Protein AF-A0A0F9AI91-F1 (afdb_monomer)

Secondary structure (DSSP, 8-state):
---------------------PPPP------PPP-PPPPTT-PPPPTT--GGGG-SS-HHHHHH-HHHHHHHHHHHHHHH-SEEEEEETTS-EEEEEE-SHHHHHHHHHHHHTT--S-HHHHHHTS--HHHHIIIIIIIHHHHHHSS-EEEE-TTSSEEEEEEEEETTEEEEEEEEEESPPP--HHHHHHHHHHHT--HHHHHHHHHT-----HHHHHHHHHHHHHHHHHHHHHHHHHHHHHHHHHHHHHHHH-SS-EEEEETT-BEEEE-GGGHHHHHHHT--TTSBPPHHHHHHHHHHHHHTS-EEEEEEETTEEEEEEEEEEGGGTEEEEEEEE-HHHHHHHHHHHHHHHHHHHHHHHHHHHHHHHHHHHHHHHHHHHHHHTT-S-HHHHHHHHHHHHHHHHHHHHHHHHHHHHHHHT-PPPPP-

pLDDT: mean 84.3, std 19.2, range [27.62, 98.19]

Radius of gyration: 46.67 Å; Cα contacts (8 Å, |Δi|>4): 600; chains: 1; bounding box: 116×70×134 Å

Foldseek 3Di:
DDDDDDDDDDDDDDDDDDDDDDDDDDPDPDDDDPDDDDDPPDFDAQPLGWQLVVDDLCLLCVLQNLVNVVVLVCVLCVLAQAWKWWAFLVLGTSYTGGRAPLLNVLQNLQLVQQVDSDPVSSLPSPSRQSSCQRGVVAWNCQQVVVAWDWDQGLQGWIKIKHFQAAPRHGGIIMITTHDAGDPDQVSLVSSCVSSVHDSVSSNVRRVVDDHHDVVSVVVSSVSRVVSSDVSRHSSNVRVVVVVVVVVVCVQQPDLWWKWKAFLQQATQDIHPNCVLVCVVQVDDHRGGTDPVVNVVFNVQLVVQAKDWDWDDRDLWIKTKIWHDPNVVRMIMITIDTCNVVVVVVVVVVVLVVVLVVLVVLQVVLVVLLVVLVVQLVVLVVCLVVVVDDPVVVVVSVVSNVVSVVVNVVSVVSNVSSVVSVPDDDDDD

Mean predicted aligned error: 15.56 Å

Sequence (428 aa):
MAKQAPRQGRRGSPKTSAGSSRTAVDPRAGAETPARKPDPGESYRPPYGDLAELNTCRILLDSVGGEHLAEIADDYLGLLGTSCATYEKNGDYALGIFTSGWCRLLDAASRALCGTDDNAEALACGQWLCHESCWRDASK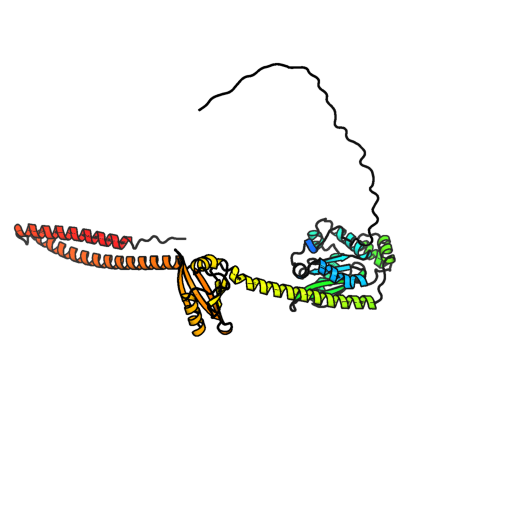ASIESGQPVDIECHGGIHLYAVPIRAGGEVVGSVNFGYGDPPTDPERLRQIAERYQLDVDDLRKQTEAYKTRPPVVIETAKRSLLTCAKLVGRTVEHRQAHEQVQSLAKFPSENPGPVLRIASDGALLHANPASEPLLAEWRCEIGQSVPQPWRDLVVEVLASGSPKQVEHELGDQVLALTIAPLAEAGYVNLYARDVTGQKQAEEQLRHSQKMEAVGLLAGGIAHYFRNRLMVVKWCADRLLEQSLVNDEGRAEVAQIVAATGRSAELTSQLLAFSRRDMLRPKVMD

Organism: NCBI:txid412755

Solvent-accessible surface area (backbone atoms only — not comparable to full-atom values): 23946 Å² total; per-residue (Å²): 131,89,87,82,88,91,90,92,80,88,87,91,84,87,88,88,86,88,82,92,78,79,89,81,84,81,96,74,93,81,77,84,78,78,82,77,78,81,62,103,75,70,76,70,73,57,98,87,58,68,63,48,80,72,39,80,78,46,60,57,38,80,40,61,32,52,66,53,54,49,56,62,42,43,78,34,40,77,76,58,51,32,35,39,42,30,29,33,70,89,65,36,35,45,40,78,48,56,67,24,66,53,58,46,53,51,38,56,37,14,51,57,63,37,78,54,92,50,65,71,59,28,67,70,63,74,43,22,45,51,55,43,34,55,40,63,66,24,22,47,47,3,44,75,70,64,39,75,29,78,46,73,35,79,75,55,26,34,36,46,12,36,40,18,40,33,92,83,44,70,52,15,17,41,33,36,46,44,81,59,58,65,83,49,75,64,64,36,43,56,39,16,64,75,45,75,49,59,49,67,59,52,48,56,33,46,73,69,52,75,80,72,59,68,70,55,52,56,47,32,55,53,46,50,66,45,43,29,50,50,55,11,48,42,34,38,53,42,55,54,51,50,52,53,53,53,66,67,38,54,52,59,71,36,86,40,27,34,35,29,34,35,69,91,18,32,24,76,42,68,20,72,54,26,52,70,60,31,64,73,62,72,46,56,79,73,35,62,52,52,67,74,58,32,56,49,49,46,53,26,43,73,65,67,42,69,47,77,48,78,47,76,60,84,94,41,35,32,42,34,40,40,37,44,43,60,97,77,46,29,33,41,37,42,36,40,84,40,41,71,57,54,52,50,52,50,53,50,55,52,49,53,52,50,50,54,50,24,53,52,40,33,53,52,24,53,53,50,42,57,52,37,52,53,54,32,52,55,36,52,50,39,60,75,70,59,75,50,55,82,70,52,48,55,54,40,50,49,50,39,54,48,37,50,54,52,44,50,56,33,48,51,44,39,52,52,27,57,51,75,75,62,66,82,76,84,78,134

InterPro domains:
  IPR003661 Signal transduction histidine kinase, dimerisation/phosphoacceptor domain [cd00082] (354-418)
  IPR018771 PocR domain [PF10114] (69-229)
  IPR036097 Signal transduction histidine kinase, dimerisation/phosphoacceptor domain superfamily [SSF47384] (348-420)

Structure (mmCIF, N/CA/C/O backbone):
data_AF-A0A0F9AI91-F1
#
_entry.id   AF-A0A0F9AI91-F1
#
loop_
_atom_site.group_PDB
_atom_site.id
_atom_site.type_symbol
_atom_site.label_atom_id
_atom_site.label_alt_id
_atom_site.label_comp_id
_atom_site.label_asym_id
_atom_site.label_entity_id
_atom_site.label_seq_id
_atom_site.pdbx_PDB_ins_code
_atom_site.Cartn_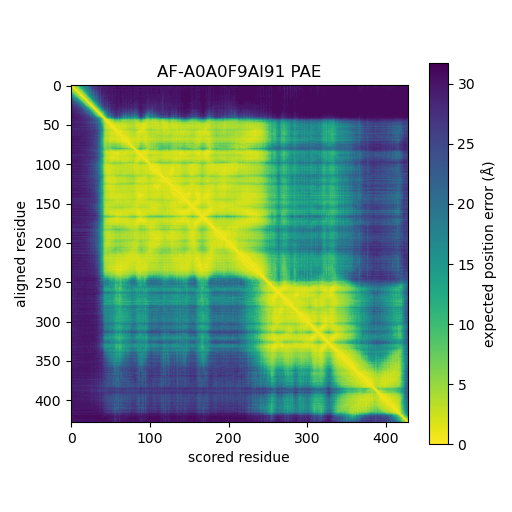x
_atom_site.Cartn_y
_atom_site.Cartn_z
_atom_site.occupancy
_atom_site.B_iso_or_equiv
_atom_site.auth_seq_id
_atom_site.auth_comp_id
_atom_site.auth_asym_id
_atom_site.auth_atom_id
_atom_site.pdbx_PDB_model_num
ATOM 1 N N . MET A 1 1 ? 39.587 -8.730 55.367 1.00 35.75 1 MET A N 1
ATOM 2 C CA . MET A 1 1 ? 41.037 -8.542 55.636 1.00 35.75 1 MET A CA 1
ATOM 3 C C . MET A 1 1 ? 41.788 -9.234 54.493 1.00 35.75 1 MET A C 1
ATOM 5 O O . MET A 1 1 ? 41.291 -10.255 54.050 1.00 35.75 1 MET A O 1
ATOM 9 N N . ALA A 1 2 ? 42.770 -8.636 53.797 1.00 32.81 2 ALA A N 1
ATOM 10 C CA . ALA A 1 2 ? 44.132 -8.280 54.256 1.00 32.81 2 ALA A CA 1
ATOM 11 C C . ALA A 1 2 ? 44.900 -9.532 54.756 1.00 32.81 2 ALA A C 1
ATOM 13 O O . ALA A 1 2 ? 44.317 -10.273 55.533 1.00 32.81 2 ALA A O 1
ATOM 14 N N . LYS A 1 3 ? 46.169 -9.838 54.421 1.00 32.91 3 LYS A N 1
ATOM 15 C CA . LYS A 1 3 ? 47.306 -9.125 53.763 1.00 32.91 3 LYS A CA 1
ATOM 16 C C . LYS A 1 3 ? 48.404 -10.195 53.418 1.00 32.91 3 LYS A C 1
ATOM 18 O O . LYS A 1 3 ? 48.314 -11.273 53.987 1.00 32.91 3 LYS A O 1
ATOM 23 N N . GLN A 1 4 ? 49.469 -10.051 52.602 1.00 33.12 4 GLN A N 1
ATOM 24 C CA . GLN A 1 4 ? 50.030 -9.007 51.708 1.00 33.12 4 GLN A CA 1
ATOM 25 C C . GLN A 1 4 ? 51.160 -9.617 50.806 1.00 33.12 4 GLN A C 1
ATOM 27 O O . GLN A 1 4 ? 51.664 -10.688 51.124 1.00 33.12 4 GLN A O 1
ATOM 32 N N . ALA A 1 5 ? 51.637 -8.914 49.761 1.00 36.56 5 ALA A N 1
ATOM 33 C CA . ALA A 1 5 ? 52.975 -9.108 49.131 1.00 36.56 5 ALA A CA 1
ATOM 34 C C . ALA A 1 5 ? 54.075 -8.296 49.903 1.00 36.56 5 ALA A C 1
ATOM 36 O O . ALA A 1 5 ? 53.694 -7.684 50.913 1.00 36.56 5 ALA A O 1
ATOM 37 N N . PRO A 1 6 ? 55.379 -8.151 49.501 1.00 54.38 6 PRO A N 1
ATOM 38 C CA . PRO A 1 6 ? 56.137 -8.631 48.314 1.00 54.38 6 PRO A CA 1
ATOM 39 C C . PRO A 1 6 ? 57.628 -9.049 48.590 1.00 54.38 6 PRO A C 1
ATOM 41 O O . PRO A 1 6 ? 58.045 -9.093 49.745 1.00 54.38 6 PRO A O 1
ATOM 44 N N . ARG A 1 7 ? 58.453 -9.253 47.531 1.00 33.09 7 ARG A N 1
ATOM 45 C CA . ARG A 1 7 ? 59.899 -8.865 47.316 1.00 33.09 7 ARG A CA 1
ATOM 46 C C . ARG A 1 7 ? 60.508 -9.743 46.193 1.00 33.09 7 ARG A C 1
ATOM 48 O O . ARG A 1 7 ? 60.186 -10.918 46.153 1.00 33.09 7 ARG A O 1
ATOM 55 N N . GLN A 1 8 ? 61.263 -9.303 45.172 1.00 33.19 8 GLN A N 1
ATOM 56 C CA . GLN A 1 8 ? 62.325 -8.290 44.929 1.00 33.19 8 GLN A CA 1
ATOM 57 C C . GLN A 1 8 ? 63.782 -8.817 44.964 1.00 33.19 8 GLN A C 1
ATOM 59 O O . GLN A 1 8 ? 64.343 -9.051 46.030 1.00 33.19 8 GLN A O 1
ATOM 64 N N . GLY A 1 9 ? 64.424 -8.811 43.786 1.00 29.83 9 GLY A N 1
ATOM 65 C CA . GLY A 1 9 ? 65.877 -8.797 43.522 1.00 29.83 9 GLY A CA 1
ATOM 66 C C . GLY A 1 9 ? 66.080 -8.643 42.000 1.00 29.83 9 GLY A C 1
ATOM 67 O O . GLY A 1 9 ? 65.492 -9.410 41.254 1.00 29.83 9 GLY A O 1
ATOM 68 N N . ARG A 1 10 ? 66.622 -7.538 41.451 1.00 32.88 10 ARG A N 1
ATOM 69 C CA . ARG A 1 10 ? 68.045 -7.105 41.388 1.00 32.88 10 ARG A CA 1
ATOM 70 C C . ARG A 1 10 ? 68.938 -8.151 40.689 1.00 32.88 10 ARG A C 1
ATOM 72 O O . ARG A 1 10 ? 68.932 -9.292 41.114 1.00 32.88 10 ARG A O 1
ATOM 79 N N . ARG A 1 11 ? 69.763 -7.821 39.680 1.00 30.88 11 ARG A N 1
ATOM 80 C CA . ARG A 1 11 ? 70.274 -6.524 39.146 1.00 30.88 11 ARG A CA 1
ATOM 81 C C . ARG A 1 11 ? 70.769 -6.729 37.692 1.00 30.88 11 ARG A C 1
ATOM 83 O O . ARG A 1 11 ? 71.237 -7.822 37.403 1.00 30.88 11 ARG A O 1
ATOM 90 N N . GLY A 1 12 ? 70.812 -5.693 36.839 1.00 28.33 12 GLY A N 1
ATOM 91 C CA . GLY A 1 12 ? 71.601 -5.758 35.588 1.00 28.33 12 GLY A CA 1
ATOM 92 C C . GLY A 1 12 ? 71.267 -4.728 34.495 1.00 28.33 12 GLY A C 1
ATOM 93 O O . GLY A 1 12 ? 70.307 -4.896 33.753 1.00 28.33 12 GLY A O 1
ATOM 94 N N . SER A 1 13 ? 72.084 -3.680 34.361 1.00 28.55 13 SER A N 1
ATOM 95 C CA . SER A 1 13 ? 72.128 -2.728 33.226 1.00 28.55 13 SER A CA 1
ATOM 96 C C . SER A 1 13 ? 73.484 -1.989 33.271 1.00 28.55 13 SER A C 1
ATOM 98 O O . SER A 1 13 ? 74.114 -2.032 34.332 1.00 28.55 13 SER A O 1
ATOM 100 N N . PRO A 1 14 ? 73.925 -1.235 32.239 1.00 41.62 14 PRO A N 1
ATOM 101 C CA . PRO A 1 14 ? 73.442 -1.138 30.853 1.00 41.62 14 PRO A CA 1
ATOM 102 C C . PRO A 1 14 ? 74.575 -1.348 29.809 1.00 41.62 14 PRO A C 1
ATOM 104 O O . PRO A 1 14 ? 75.747 -1.446 30.171 1.00 41.62 14 PRO A O 1
ATOM 107 N N . LYS A 1 15 ? 74.259 -1.274 28.505 1.00 32.12 15 LYS A N 1
ATOM 108 C CA . LYS A 1 15 ? 75.135 -0.607 27.514 1.00 32.12 15 LYS A CA 1
ATOM 109 C C . LYS A 1 15 ? 74.386 -0.207 26.238 1.00 32.12 15 LYS A C 1
ATOM 111 O O . LYS A 1 15 ? 73.290 -0.687 25.975 1.00 32.12 15 LYS A O 1
ATOM 116 N N . THR A 1 16 ? 74.972 0.732 25.502 1.00 30.97 16 THR A N 1
ATOM 117 C CA . THR A 1 16 ? 74.349 1.522 24.430 1.00 30.97 16 THR A CA 1
ATOM 118 C C . THR A 1 16 ? 74.788 1.097 23.031 1.00 30.97 16 THR A C 1
ATOM 120 O O . THR A 1 16 ? 75.981 0.914 22.800 1.00 30.97 16 THR A O 1
ATOM 123 N N . SER A 1 17 ? 73.870 1.139 22.067 1.00 30.36 17 SER A N 1
ATOM 124 C CA . SER A 1 17 ? 74.171 1.606 20.705 1.00 30.36 17 SER A CA 1
ATOM 125 C C . SER A 1 17 ? 72.897 2.172 20.068 1.00 30.36 17 SER A C 1
ATOM 127 O O . SER A 1 17 ? 71.796 1.763 20.431 1.00 30.36 17 SER A O 1
ATOM 129 N N . ALA A 1 18 ? 73.045 3.144 19.169 1.00 31.27 18 ALA A N 1
ATOM 130 C CA . ALA A 1 18 ? 71.949 3.698 18.379 1.00 31.27 18 ALA A CA 1
ATOM 131 C C . ALA A 1 18 ? 72.150 3.304 16.911 1.00 31.27 18 ALA A C 1
ATOM 133 O O . ALA A 1 18 ? 73.276 3.338 16.417 1.00 31.27 18 ALA A O 1
ATOM 134 N N . GLY A 1 19 ? 71.068 2.949 16.220 1.00 29.28 19 GLY A N 1
ATOM 135 C CA . GLY A 1 19 ? 71.095 2.544 14.817 1.00 29.28 19 GLY A CA 1
ATOM 136 C C . GLY A 1 19 ? 69.847 3.035 14.101 1.00 29.28 19 GLY A C 1
ATOM 137 O O . GLY A 1 19 ? 68.797 2.411 14.195 1.00 29.28 19 GLY A O 1
ATOM 138 N N . SER A 1 20 ? 69.960 4.170 13.411 1.00 29.67 20 SER A N 1
ATOM 139 C CA . SER A 1 20 ? 68.906 4.663 12.523 1.00 29.67 20 SER A CA 1
ATOM 140 C C . SER A 1 20 ? 69.005 3.949 11.177 1.00 29.67 20 SER A C 1
ATOM 142 O O . SER A 1 20 ? 70.055 3.990 10.535 1.00 29.67 20 SER A O 1
ATOM 144 N N . SER A 1 21 ? 67.917 3.320 10.740 1.00 30.47 21 SER A N 1
ATOM 145 C CA . SER A 1 21 ? 67.763 2.770 9.393 1.00 30.47 21 SER A CA 1
ATOM 146 C C . SER A 1 21 ? 66.518 3.368 8.738 1.00 30.47 21 SER A C 1
ATOM 148 O O . SER A 1 21 ? 65.448 3.460 9.337 1.00 30.47 21 SER A O 1
ATOM 150 N N . ARG A 1 22 ? 66.684 3.845 7.502 1.00 31.33 22 ARG A N 1
ATOM 151 C CA . ARG A 1 22 ? 65.628 4.504 6.724 1.00 31.33 22 ARG A CA 1
ATOM 152 C C . ARG A 1 22 ? 64.722 3.458 6.080 1.00 31.33 22 ARG A C 1
ATOM 154 O O . ARG A 1 22 ? 65.217 2.454 5.574 1.00 31.33 22 ARG A O 1
ATOM 161 N N . THR A 1 23 ? 63.425 3.739 6.011 1.00 31.36 23 THR A N 1
ATOM 162 C CA . THR A 1 23 ? 62.522 3.060 5.078 1.00 31.36 23 THR A CA 1
ATOM 163 C C . THR A 1 23 ? 62.956 3.363 3.643 1.00 31.36 23 THR A C 1
ATOM 165 O O . THR A 1 23 ? 63.099 4.524 3.258 1.00 31.36 23 THR A O 1
ATOM 168 N N . ALA A 1 24 ? 63.200 2.317 2.855 1.00 31.44 24 ALA A N 1
ATOM 169 C CA . ALA A 1 24 ? 63.443 2.442 1.423 1.00 31.44 24 ALA A CA 1
ATOM 170 C C . ALA A 1 24 ? 62.104 2.420 0.672 1.00 31.44 24 ALA A C 1
ATOM 172 O O . ALA A 1 24 ? 61.227 1.620 0.994 1.00 31.44 24 ALA A O 1
ATOM 173 N N . VAL A 1 25 ? 61.961 3.289 -0.328 1.00 33.97 25 VAL A N 1
ATOM 174 C CA . VAL A 1 25 ? 60.856 3.249 -1.296 1.00 33.97 25 VAL A CA 1
ATOM 175 C C . VAL A 1 25 ? 61.315 2.400 -2.480 1.00 33.97 25 VAL A C 1
ATOM 177 O O . VAL A 1 25 ? 62.395 2.656 -3.008 1.00 33.97 25 VAL A O 1
ATOM 180 N N . ASP A 1 26 ? 60.522 1.405 -2.882 1.00 32.34 26 ASP A N 1
ATOM 181 C CA . ASP A 1 26 ? 60.821 0.530 -4.024 1.00 32.34 26 ASP A CA 1
ATOM 182 C C . ASP A 1 26 ? 60.249 1.122 -5.333 1.00 32.34 26 ASP A C 1
ATOM 184 O O . ASP A 1 26 ? 59.026 1.239 -5.469 1.00 32.34 26 ASP A O 1
ATOM 188 N N . PRO A 1 27 ? 61.086 1.545 -6.300 1.00 35.31 27 PRO A N 1
ATOM 189 C CA . PRO A 1 27 ? 60.640 2.265 -7.487 1.00 35.31 27 PRO A CA 1
ATOM 190 C C . PRO A 1 27 ? 60.363 1.313 -8.665 1.00 35.31 27 PRO A C 1
ATOM 192 O O . PRO A 1 27 ? 61.068 1.359 -9.677 1.00 35.31 27 PRO A O 1
ATOM 195 N N . ARG A 1 28 ? 59.350 0.436 -8.553 1.00 32.84 28 ARG A N 1
ATOM 196 C CA . ARG A 1 28 ? 59.008 -0.534 -9.623 1.00 32.84 28 ARG A CA 1
ATOM 197 C C . ARG A 1 28 ? 57.521 -0.880 -9.812 1.00 32.84 28 ARG A C 1
ATOM 199 O O . ARG A 1 28 ? 57.185 -1.970 -10.268 1.00 32.84 28 ARG A O 1
ATOM 206 N N . ALA A 1 29 ? 56.627 0.075 -9.561 1.00 34.94 29 ALA A N 1
ATOM 207 C CA . ALA A 1 29 ? 55.241 0.005 -10.037 1.00 34.94 29 ALA A CA 1
ATOM 208 C C . ALA A 1 29 ? 55.166 0.459 -11.511 1.00 34.94 29 ALA A C 1
ATOM 210 O O . ALA A 1 29 ? 55.143 1.654 -11.793 1.00 34.94 29 ALA A O 1
ATOM 211 N N . GLY A 1 30 ? 55.190 -0.491 -12.451 1.00 38.53 30 GLY A N 1
ATOM 212 C CA . GLY A 1 30 ? 55.251 -0.188 -13.887 1.00 38.53 30 GLY A CA 1
ATOM 213 C C . GLY A 1 30 ? 55.243 -1.434 -14.770 1.00 38.53 30 GLY A C 1
ATOM 214 O O . GLY A 1 30 ? 56.241 -1.742 -15.415 1.00 38.53 30 GLY A O 1
ATOM 215 N N . ALA A 1 31 ? 54.125 -2.160 -14.769 1.00 31.56 31 ALA A N 1
ATOM 216 C CA . ALA A 1 31 ? 53.856 -3.259 -15.691 1.00 31.56 31 ALA A CA 1
ATOM 217 C C . ALA A 1 31 ? 52.366 -3.235 -16.055 1.00 31.56 31 ALA A C 1
ATOM 219 O O . ALA A 1 31 ? 51.513 -3.378 -15.181 1.00 31.56 31 ALA A O 1
ATOM 220 N N . GLU A 1 32 ? 52.058 -3.014 -17.330 1.00 32.88 32 GLU A N 1
ATOM 221 C CA . GLU A 1 32 ? 50.682 -2.977 -17.827 1.00 32.88 32 GLU A CA 1
ATOM 222 C C . GLU A 1 32 ? 50.102 -4.396 -17.853 1.00 32.88 32 GLU A C 1
ATOM 224 O O . GLU A 1 32 ? 50.652 -5.297 -18.492 1.00 32.88 32 GLU A O 1
ATOM 229 N N . THR A 1 33 ? 48.978 -4.611 -17.167 1.00 30.48 33 THR A N 1
ATOM 230 C CA . THR A 1 33 ? 48.233 -5.869 -17.274 1.00 30.48 33 THR A CA 1
ATOM 231 C C . THR A 1 33 ? 47.666 -5.974 -18.694 1.00 30.48 33 THR A C 1
ATOM 233 O O . THR A 1 33 ? 46.920 -5.079 -19.098 1.00 30.48 33 THR A O 1
ATOM 236 N N . PRO A 1 34 ? 47.974 -7.027 -19.475 1.00 31.25 34 PRO A N 1
ATOM 237 C CA . PRO A 1 34 ? 47.503 -7.122 -20.852 1.00 31.25 34 PRO A CA 1
ATOM 238 C C . PRO A 1 34 ? 45.974 -7.200 -20.887 1.00 31.25 34 PRO A C 1
ATOM 240 O O . PRO A 1 34 ? 45.372 -8.015 -20.185 1.00 31.25 34 PRO A O 1
ATOM 243 N N . ALA A 1 35 ? 45.350 -6.359 -21.716 1.00 35.56 35 ALA A N 1
ATOM 244 C CA . ALA A 1 35 ? 43.899 -6.280 -21.828 1.00 35.56 35 ALA A CA 1
ATOM 245 C C . ALA A 1 35 ? 43.297 -7.650 -22.191 1.00 35.56 35 ALA A C 1
ATOM 247 O O . ALA A 1 35 ? 43.547 -8.199 -23.269 1.00 35.56 35 ALA A O 1
ATOM 248 N N . ARG A 1 36 ? 42.493 -8.208 -21.276 1.00 29.55 36 ARG A N 1
ATOM 249 C CA . ARG A 1 36 ? 41.738 -9.445 -21.503 1.00 29.55 36 ARG A CA 1
ATOM 250 C C . ARG A 1 36 ? 40.774 -9.211 -22.670 1.00 29.55 36 ARG A C 1
ATOM 252 O O . ARG A 1 36 ? 40.012 -8.249 -22.656 1.00 29.55 36 ARG A O 1
ATOM 259 N N . LYS A 1 37 ? 40.799 -10.091 -23.677 1.00 30.38 37 LYS A N 1
ATOM 260 C CA . LYS A 1 37 ? 39.775 -10.081 -24.734 1.00 30.38 37 LYS A CA 1
ATOM 261 C C . LYS A 1 37 ? 38.403 -10.347 -24.091 1.00 30.38 37 LYS A C 1
ATOM 263 O O . LYS A 1 37 ? 38.341 -11.264 -23.272 1.00 30.38 37 LYS A O 1
ATOM 268 N N . PRO A 1 38 ? 37.345 -9.596 -24.441 1.00 30.09 38 PRO A N 1
ATOM 269 C CA . PRO A 1 38 ? 36.021 -9.801 -23.862 1.00 30.09 38 PRO A CA 1
ATOM 270 C C . PRO A 1 38 ? 35.500 -11.204 -24.188 1.00 30.09 38 PRO A C 1
ATOM 272 O O . PRO A 1 38 ? 35.702 -11.703 -25.301 1.00 30.09 38 PRO A O 1
ATOM 275 N N . ASP A 1 39 ? 34.841 -11.831 -23.216 1.00 27.62 39 ASP A N 1
ATOM 276 C CA . ASP A 1 39 ? 34.206 -13.134 -23.409 1.00 27.62 39 ASP A CA 1
ATOM 277 C C . ASP A 1 39 ? 32.910 -12.984 -24.234 1.00 27.62 39 ASP A C 1
ATOM 279 O O . ASP A 1 39 ? 32.211 -11.979 -24.077 1.00 27.62 39 ASP A O 1
ATOM 283 N N . PRO A 1 40 ? 32.516 -13.961 -25.081 1.00 29.92 40 PRO A N 1
ATOM 284 C CA . PRO A 1 40 ? 31.356 -13.827 -25.979 1.00 29.92 40 PRO A CA 1
ATOM 285 C C . PRO A 1 40 ? 29.970 -13.724 -25.309 1.00 29.92 40 PRO A C 1
ATOM 287 O O . PRO A 1 40 ? 28.965 -13.795 -26.012 1.00 29.92 40 PRO A O 1
ATOM 290 N N . GLY A 1 41 ? 29.906 -13.603 -23.979 1.00 35.34 41 GLY A N 1
ATOM 291 C CA . GLY A 1 41 ? 28.676 -13.566 -23.182 1.00 35.34 41 GLY A CA 1
ATOM 292 C C . GLY A 1 41 ? 28.634 -12.487 -22.092 1.00 35.34 41 GLY A C 1
ATOM 293 O O . GLY A 1 41 ? 27.700 -12.490 -21.295 1.00 35.34 41 GLY A O 1
ATOM 294 N N . GLU A 1 42 ? 29.602 -11.564 -22.022 1.00 40.50 42 GLU A N 1
ATOM 295 C CA . GLU A 1 42 ? 29.483 -10.409 -21.117 1.00 40.50 42 GLU A CA 1
ATOM 296 C C . GLU A 1 42 ? 28.459 -9.405 -21.669 1.00 40.50 42 GLU A C 1
ATOM 298 O O . GLU A 1 42 ? 28.710 -8.693 -22.646 1.00 40.50 42 GLU A O 1
ATOM 303 N N . SER A 1 43 ? 27.286 -9.341 -21.028 1.00 61.66 43 SER A N 1
ATOM 304 C CA . SER A 1 43 ? 26.298 -8.294 -21.303 1.00 61.66 43 SER A CA 1
ATOM 305 C C . SER A 1 43 ? 26.897 -6.923 -20.985 1.00 61.66 43 SER A C 1
ATOM 307 O O . SER A 1 43 ? 27.462 -6.709 -19.910 1.00 61.66 43 SER A O 1
ATOM 309 N N . TYR A 1 44 ? 26.794 -5.995 -21.937 1.00 71.44 44 TYR A N 1
ATOM 310 C CA . TYR A 1 44 ? 27.367 -4.658 -21.813 1.00 71.44 44 TYR A CA 1
ATOM 311 C C . TYR A 1 44 ? 26.688 -3.888 -20.684 1.00 71.44 44 TYR A C 1
ATOM 313 O O . TYR A 1 44 ? 25.505 -3.557 -20.768 1.00 71.44 44 TYR A O 1
ATOM 321 N N . ARG A 1 45 ? 27.473 -3.561 -19.660 1.00 76.31 45 ARG A N 1
ATOM 322 C CA . ARG A 1 45 ? 27.101 -2.596 -18.630 1.00 76.31 45 ARG A CA 1
ATOM 323 C C . ARG A 1 45 ? 27.557 -1.206 -19.083 1.00 76.31 45 ARG A C 1
ATOM 325 O O . ARG A 1 45 ? 28.734 -1.067 -19.429 1.00 76.31 45 ARG A O 1
ATOM 332 N N . PRO A 1 46 ? 26.678 -0.191 -19.097 1.00 84.19 46 PRO A N 1
ATOM 333 C CA . PRO A 1 46 ? 27.099 1.180 -19.341 1.00 84.19 46 PRO A CA 1
ATOM 334 C C . PRO A 1 46 ? 28.120 1.648 -18.289 1.00 84.19 46 PRO A C 1
ATOM 336 O O . PRO A 1 46 ? 28.079 1.182 -17.147 1.00 84.19 46 PRO A O 1
ATOM 339 N N . PRO A 1 47 ? 29.027 2.585 -18.627 1.00 83.00 47 PRO A N 1
ATOM 340 C CA . PRO A 1 47 ? 30.079 3.036 -17.709 1.00 83.00 47 PRO A CA 1
ATOM 341 C C . PRO A 1 47 ? 29.532 3.762 -16.469 1.00 83.00 47 PRO A C 1
ATOM 343 O O . PRO A 1 47 ? 30.235 3.876 -15.471 1.00 83.00 47 PRO A O 1
ATOM 346 N N . TYR A 1 48 ? 28.283 4.226 -16.532 1.00 87.88 48 TYR A N 1
ATOM 347 C CA . TYR A 1 48 ? 27.568 4.924 -15.467 1.00 87.88 48 TYR A CA 1
ATOM 348 C C . TYR A 1 48 ? 26.726 4.002 -14.561 1.00 87.88 48 TYR A C 1
ATOM 350 O O . TYR A 1 48 ? 26.035 4.506 -13.681 1.00 87.88 48 TYR A O 1
ATOM 358 N N . GLY A 1 49 ? 26.764 2.676 -14.744 1.00 90.12 49 GLY A N 1
ATOM 359 C CA . GLY A 1 49 ? 25.989 1.725 -13.931 1.00 90.12 49 GLY A CA 1
ATOM 360 C C . GLY A 1 49 ? 24.546 1.517 -14.409 1.00 90.12 49 GLY A C 1
ATOM 361 O O . GLY A 1 49 ? 24.238 1.738 -15.580 1.00 90.12 49 GLY A O 1
ATOM 362 N N . ASP A 1 50 ? 23.676 1.043 -13.510 1.00 90.25 50 ASP A N 1
ATOM 363 C CA . ASP A 1 50 ? 22.254 0.804 -13.788 1.00 90.25 50 ASP A CA 1
ATOM 364 C C . ASP A 1 50 ? 21.388 1.962 -13.267 1.00 90.25 50 ASP A C 1
ATOM 366 O O . ASP A 1 50 ? 21.385 2.287 -12.081 1.00 90.25 50 ASP A O 1
ATOM 370 N N . LEU A 1 51 ? 20.622 2.584 -14.163 1.00 93.00 51 LEU A N 1
ATOM 371 C CA . LEU A 1 51 ? 19.730 3.697 -13.832 1.00 93.00 51 LEU A CA 1
ATOM 372 C C . LEU A 1 51 ? 18.467 3.241 -13.084 1.00 93.00 51 LEU A C 1
ATOM 374 O O . LEU A 1 51 ? 17.793 4.073 -12.478 1.00 93.00 51 LEU A O 1
ATOM 378 N N . ALA A 1 52 ? 18.160 1.938 -13.073 1.00 92.44 52 ALA A N 1
ATOM 379 C CA . ALA A 1 52 ? 17.077 1.378 -12.265 1.00 92.44 52 ALA A CA 1
ATOM 380 C C . ALA A 1 52 ? 17.339 1.474 -10.747 1.00 92.44 52 ALA A C 1
ATOM 382 O O . ALA A 1 52 ? 16.396 1.392 -9.957 1.00 92.44 52 ALA A O 1
ATOM 383 N N . GLU A 1 53 ? 18.587 1.716 -10.321 1.00 92.50 53 GLU A N 1
ATOM 384 C CA . GLU A 1 53 ? 18.930 2.013 -8.921 1.00 92.50 53 GLU A CA 1
ATOM 385 C C . GLU A 1 53 ? 18.358 3.363 -8.443 1.00 92.50 53 GLU A C 1
ATOM 387 O O . GLU A 1 53 ? 18.107 3.531 -7.250 1.00 92.50 53 GLU A O 1
ATOM 392 N N . LEU A 1 54 ? 18.087 4.303 -9.360 1.00 93.12 54 LEU A N 1
ATOM 393 C CA . LEU A 1 54 ? 17.479 5.609 -9.058 1.00 93.12 54 LEU A CA 1
ATOM 394 C C . LEU A 1 54 ? 15.940 5.593 -9.073 1.00 93.12 54 LEU A C 1
ATOM 396 O O . LEU A 1 54 ? 15.315 6.626 -8.843 1.00 93.12 54 LEU A O 1
ATOM 400 N N . ASN A 1 55 ? 15.314 4.453 -9.373 1.00 95.38 55 ASN A N 1
ATOM 401 C CA . ASN A 1 55 ? 13.872 4.373 -9.592 1.00 95.38 55 ASN A CA 1
ATOM 402 C C . ASN A 1 55 ? 13.077 4.553 -8.285 1.00 95.38 55 ASN A C 1
ATOM 404 O O . ASN A 1 55 ? 13.200 3.766 -7.345 1.00 95.38 55 ASN A O 1
ATOM 408 N N . THR A 1 56 ? 12.228 5.581 -8.260 1.00 95.25 56 THR A N 1
ATOM 409 C CA . THR A 1 56 ? 11.369 5.985 -7.138 1.00 95.25 56 THR A CA 1
ATOM 410 C C . THR A 1 56 ? 9.911 5.557 -7.306 1.00 95.25 56 THR A C 1
ATOM 412 O O . THR A 1 56 ? 9.222 5.350 -6.309 1.00 95.25 56 THR A O 1
ATOM 415 N N . CYS A 1 57 ? 9.425 5.409 -8.544 1.00 93.69 57 CYS A N 1
ATOM 416 C CA . CYS A 1 57 ? 8.034 5.043 -8.817 1.00 93.69 57 CYS A CA 1
ATOM 417 C C . CYS A 1 57 ? 7.751 3.549 -8.600 1.00 93.69 57 CYS A C 1
ATOM 419 O O . CYS A 1 57 ? 6.661 3.206 -8.144 1.00 93.69 57 CYS A O 1
ATOM 421 N N . ARG A 1 58 ? 8.723 2.682 -8.909 1.00 93.25 58 ARG A N 1
ATOM 422 C CA . ARG A 1 58 ? 8.793 1.235 -8.623 1.00 93.25 58 ARG A CA 1
ATOM 423 C C . ARG A 1 58 ? 7.657 0.335 -9.136 1.00 93.25 58 ARG A C 1
ATOM 425 O O . ARG A 1 58 ? 7.728 -0.873 -8.914 1.00 93.25 58 ARG A O 1
ATOM 432 N N . ILE A 1 59 ? 6.631 0.849 -9.821 1.00 94.50 59 ILE A N 1
ATOM 433 C CA . ILE A 1 59 ? 5.434 0.073 -10.201 1.00 94.50 59 ILE A CA 1
ATOM 434 C C . ILE A 1 59 ? 5.801 -1.134 -11.073 1.00 94.50 59 ILE A C 1
ATOM 436 O O . ILE A 1 59 ? 5.321 -2.240 -10.813 1.00 94.50 59 ILE A O 1
ATOM 440 N N . LEU A 1 60 ? 6.645 -0.947 -12.090 1.00 95.62 60 LEU A N 1
ATOM 441 C CA . LEU A 1 60 ? 7.110 -2.032 -12.954 1.00 95.62 60 LEU A CA 1
ATOM 442 C C . LEU A 1 60 ? 8.148 -2.906 -12.238 1.00 95.62 60 LEU A C 1
ATOM 444 O O . LEU A 1 60 ? 8.045 -4.135 -12.290 1.00 95.62 60 LEU A O 1
ATOM 448 N N . LEU A 1 61 ? 9.115 -2.295 -11.542 1.00 93.31 61 LEU A N 1
ATOM 449 C CA . LEU A 1 61 ? 10.190 -3.031 -10.864 1.00 93.31 61 LEU A CA 1
ATOM 450 C C . LEU A 1 61 ? 9.698 -3.954 -9.738 1.00 93.31 61 LEU A C 1
ATOM 452 O O . LEU A 1 61 ? 10.100 -5.114 -9.712 1.00 93.31 61 LEU A O 1
ATOM 456 N N . ASP A 1 62 ? 8.815 -3.503 -8.847 1.00 93.44 62 ASP A N 1
ATOM 457 C CA . ASP A 1 62 ? 8.345 -4.309 -7.703 1.00 93.44 62 ASP A CA 1
ATOM 458 C C . ASP A 1 62 ? 7.254 -5.327 -8.098 1.00 93.44 62 ASP A C 1
ATOM 460 O O . ASP A 1 62 ? 6.970 -6.288 -7.365 1.00 93.44 62 ASP A O 1
ATOM 464 N N . SER A 1 63 ? 6.653 -5.140 -9.281 1.00 94.00 63 SER A N 1
ATOM 465 C CA . SER A 1 63 ? 5.658 -6.059 -9.841 1.00 94.00 63 SER A CA 1
ATOM 466 C C . SER A 1 63 ? 6.243 -7.166 -10.710 1.00 94.00 63 SER A C 1
ATOM 468 O O . SER A 1 63 ? 5.689 -8.264 -10.724 1.00 94.00 63 SER A O 1
ATOM 470 N N . VAL A 1 64 ? 7.310 -6.878 -11.462 1.00 94.38 64 VAL A N 1
ATOM 471 C CA . VAL A 1 64 ? 7.860 -7.780 -12.492 1.00 94.38 64 VAL A CA 1
ATOM 472 C C . VAL A 1 64 ? 9.320 -8.154 -12.212 1.00 94.38 64 VAL A C 1
ATOM 474 O O . VAL A 1 64 ? 9.707 -9.302 -12.418 1.00 94.38 64 VAL A O 1
ATOM 477 N N . GLY A 1 65 ? 10.115 -7.227 -11.674 1.00 92.81 65 GLY A N 1
ATOM 478 C CA . GLY A 1 65 ? 11.550 -7.400 -11.445 1.00 92.81 65 GLY A CA 1
ATOM 479 C C . GLY A 1 65 ? 12.395 -7.118 -12.691 1.00 92.81 65 GLY A C 1
ATOM 480 O O . GLY A 1 65 ? 12.007 -7.442 -13.814 1.00 92.81 65 GLY A O 1
ATOM 481 N N . GLY A 1 66 ? 13.573 -6.518 -12.489 1.00 90.06 66 GLY A N 1
ATOM 482 C CA . GLY A 1 66 ? 14.479 -6.127 -13.577 1.00 90.06 66 GLY A CA 1
ATOM 483 C C . GLY A 1 66 ? 14.961 -7.302 -14.437 1.00 90.06 66 GLY A C 1
ATOM 484 O O . GLY A 1 66 ? 15.056 -7.163 -15.652 1.00 90.06 66 GLY A O 1
ATOM 485 N N . GLU A 1 67 ? 15.185 -8.475 -13.833 1.00 89.88 67 GLU A N 1
ATOM 486 C CA . GLU A 1 67 ? 15.601 -9.692 -14.549 1.00 89.88 67 GLU A CA 1
ATOM 487 C C . GLU A 1 67 ? 14.521 -10.160 -15.538 1.00 89.88 67 GLU A C 1
ATOM 489 O O . GLU A 1 67 ? 14.793 -10.249 -16.732 1.00 89.88 67 GLU A O 1
ATOM 494 N N . HIS A 1 68 ? 13.269 -10.337 -15.097 1.00 91.06 68 HIS A N 1
ATOM 495 C CA . HIS A 1 68 ? 12.170 -10.705 -16.001 1.00 91.06 68 HIS A CA 1
ATOM 496 C C . HIS A 1 68 ? 11.866 -9.613 -17.039 1.00 91.06 68 HIS A C 1
ATOM 498 O O . HIS A 1 68 ? 11.484 -9.930 -18.163 1.00 91.06 68 HIS A O 1
ATOM 504 N N . LEU A 1 69 ? 12.036 -8.324 -16.709 1.00 93.19 69 LEU A N 1
ATOM 505 C CA . LEU A 1 69 ? 11.931 -7.250 -17.706 1.00 93.19 69 LEU A CA 1
ATOM 506 C C . LEU A 1 69 ? 13.019 -7.375 -18.786 1.00 93.19 69 LEU A C 1
ATOM 508 O O . LEU A 1 69 ? 12.730 -7.115 -19.954 1.00 93.19 69 LEU A O 1
ATOM 512 N N . ALA A 1 70 ? 14.236 -7.795 -18.423 1.00 90.94 70 ALA A N 1
ATOM 513 C CA . ALA A 1 70 ? 15.321 -8.057 -19.366 1.00 90.94 70 ALA A CA 1
ATOM 514 C C . ALA A 1 70 ? 15.069 -9.314 -20.219 1.00 90.94 70 ALA A C 1
ATOM 516 O O . ALA A 1 70 ? 15.266 -9.261 -21.431 1.00 90.94 70 ALA A O 1
ATOM 517 N N . GLU A 1 71 ? 14.561 -10.403 -19.633 1.00 89.56 71 GLU A N 1
ATOM 518 C CA . GLU A 1 71 ? 14.137 -11.606 -20.373 1.00 89.56 71 GLU A CA 1
ATOM 519 C C . GLU A 1 71 ? 13.035 -11.277 -21.397 1.00 89.56 71 GLU A C 1
ATOM 521 O O . GLU A 1 71 ? 13.155 -11.602 -22.577 1.00 89.56 71 GLU A O 1
ATOM 526 N N . ILE A 1 72 ? 12.002 -10.537 -20.975 1.00 88.88 72 ILE A N 1
ATOM 527 C CA . ILE A 1 72 ? 10.905 -10.062 -21.837 1.00 88.88 72 ILE A CA 1
ATOM 528 C C . ILE A 1 72 ? 11.404 -9.099 -22.935 1.00 88.88 72 ILE A C 1
ATOM 530 O O . ILE A 1 72 ? 10.730 -8.930 -23.957 1.00 88.88 72 ILE A O 1
ATOM 534 N N . ALA A 1 73 ? 12.563 -8.459 -22.746 1.00 87.38 73 ALA A N 1
ATOM 535 C CA . ALA A 1 73 ? 13.205 -7.626 -23.758 1.00 87.38 73 ALA A CA 1
ATOM 536 C C . ALA A 1 73 ? 14.042 -8.432 -24.769 1.00 87.38 73 ALA A C 1
ATOM 538 O O . ALA A 1 73 ? 14.105 -8.046 -25.940 1.00 87.38 73 ALA A O 1
ATOM 539 N N . ASP A 1 74 ? 14.649 -9.553 -24.365 1.00 86.25 74 ASP A N 1
ATOM 540 C CA . ASP A 1 74 ? 15.483 -10.376 -25.252 1.00 86.25 74 ASP A CA 1
ATOM 541 C C . ASP A 1 74 ? 14.676 -10.997 -26.410 1.00 86.25 74 ASP A C 1
ATOM 543 O O . ASP A 1 74 ? 15.150 -11.023 -27.547 1.00 86.25 74 ASP A O 1
ATOM 547 N N . ASP A 1 75 ? 13.402 -11.335 -26.171 1.00 81.19 75 ASP A N 1
ATOM 548 C CA . ASP A 1 75 ? 12.428 -11.824 -27.169 1.00 81.19 75 ASP A CA 1
ATOM 549 C C . ASP A 1 75 ? 12.359 -10.980 -28.465 1.00 81.19 75 ASP A C 1
ATOM 551 O O . ASP A 1 75 ? 12.078 -11.503 -29.548 1.00 81.19 75 ASP A O 1
ATOM 555 N N . TYR A 1 76 ? 12.604 -9.664 -28.383 1.00 81.69 76 TYR A N 1
ATOM 556 C CA . TYR A 1 76 ? 12.680 -8.772 -29.551 1.00 81.69 76 TYR A CA 1
ATOM 557 C C . TYR A 1 76 ? 14.059 -8.133 -29.759 1.00 81.69 76 TYR A C 1
ATOM 559 O O . TYR A 1 76 ? 14.402 -7.807 -30.901 1.00 81.69 76 TYR A O 1
ATOM 567 N N . LEU A 1 77 ? 14.896 -8.004 -28.724 1.00 83.62 77 LEU A N 1
ATOM 568 C CA . LEU A 1 77 ? 16.290 -7.586 -28.897 1.00 83.62 77 LEU A CA 1
ATOM 569 C C . LEU A 1 77 ? 17.116 -8.632 -29.652 1.00 83.62 77 LEU A C 1
ATOM 571 O O . LEU A 1 77 ? 17.934 -8.236 -30.477 1.00 83.62 77 LEU A O 1
ATOM 575 N N . GLY A 1 78 ? 16.863 -9.932 -29.491 1.00 79.94 78 GLY A N 1
ATOM 576 C CA . GLY A 1 78 ? 17.504 -10.986 -30.285 1.00 79.94 78 GLY A CA 1
ATOM 577 C C . GLY A 1 78 ? 17.205 -10.890 -31.790 1.00 79.94 78 GLY A C 1
ATOM 578 O O . GLY A 1 78 ? 18.034 -11.269 -32.619 1.00 79.94 78 GLY A O 1
ATOM 579 N N . LEU A 1 79 ? 16.055 -10.311 -32.165 1.00 82.12 79 LEU A N 1
ATOM 580 C CA . LEU A 1 79 ? 15.675 -10.054 -33.562 1.00 82.12 79 LEU A CA 1
ATOM 581 C C . LEU A 1 79 ? 16.358 -8.805 -34.144 1.00 82.12 79 LEU A C 1
ATOM 583 O O . LEU A 1 79 ? 16.681 -8.765 -35.335 1.00 82.12 79 LEU A O 1
ATOM 587 N N . LEU A 1 80 ? 16.554 -7.769 -33.322 1.00 83.44 80 LEU A N 1
ATOM 588 C CA . LEU A 1 80 ? 17.015 -6.452 -33.768 1.00 83.44 80 LEU A CA 1
ATOM 589 C C . LEU A 1 80 ? 18.507 -6.205 -33.510 1.00 83.44 80 LEU A C 1
ATOM 591 O O . LEU A 1 80 ? 19.197 -5.671 -34.377 1.00 83.44 80 LEU A O 1
ATOM 595 N N . GLY A 1 81 ? 19.051 -6.614 -32.368 1.00 79.69 81 GLY A N 1
ATOM 596 C CA . GLY A 1 81 ? 20.426 -6.327 -31.954 1.00 79.69 81 GLY A CA 1
ATOM 597 C C . GLY A 1 81 ? 20.700 -4.827 -31.805 1.00 79.69 81 GLY A C 1
ATOM 598 O O . GLY A 1 81 ? 21.740 -4.352 -32.258 1.00 79.69 81 GLY A O 1
ATOM 599 N N . THR A 1 82 ? 19.745 -4.085 -31.232 1.00 80.69 82 THR A N 1
ATOM 600 C CA . THR A 1 82 ? 19.745 -2.617 -31.122 1.00 80.69 82 THR A CA 1
ATOM 601 C C . THR A 1 82 ? 19.846 -2.136 -29.668 1.00 80.69 82 THR A C 1
ATOM 603 O O . THR A 1 82 ? 20.896 -2.303 -29.041 1.00 80.69 82 THR A O 1
ATOM 606 N N . SER A 1 83 ? 18.800 -1.527 -29.117 1.00 87.69 83 SER A N 1
ATOM 607 C CA . SER A 1 83 ? 18.708 -1.039 -27.738 1.00 87.69 83 SER A CA 1
ATOM 608 C C . SER A 1 83 ? 17.249 -1.003 -27.295 1.00 87.69 83 SER A C 1
ATOM 610 O O . SER A 1 83 ? 16.368 -0.817 -28.133 1.00 87.69 83 SER A O 1
ATOM 612 N N . CYS A 1 84 ? 17.009 -1.156 -25.996 1.00 91.62 84 CYS A N 1
ATOM 613 C CA . CYS A 1 84 ? 15.697 -1.114 -25.357 1.00 91.62 84 CYS A CA 1
ATOM 614 C C . CYS A 1 84 ? 15.759 -0.236 -24.106 1.00 91.62 84 CYS A C 1
ATOM 616 O O . CYS A 1 84 ? 16.755 -0.278 -23.380 1.00 91.62 84 CYS A O 1
ATOM 618 N N . ALA A 1 85 ? 14.681 0.489 -23.814 1.00 93.94 85 ALA A N 1
ATOM 619 C CA . ALA A 1 85 ? 14.462 1.066 -22.493 1.00 93.94 85 ALA A CA 1
ATOM 620 C C . ALA A 1 85 ? 13.003 0.888 -22.052 1.00 93.94 85 ALA A C 1
ATOM 622 O O . ALA A 1 85 ? 12.073 1.054 -22.845 1.00 93.94 85 ALA A O 1
ATOM 623 N N . THR A 1 86 ? 12.821 0.572 -20.773 1.00 96.81 86 THR A N 1
ATOM 624 C CA . THR A 1 86 ? 11.520 0.515 -20.100 1.00 96.81 86 THR A CA 1
ATOM 625 C C . THR A 1 86 ? 11.485 1.612 -19.050 1.00 96.81 86 THR A C 1
ATOM 627 O O . THR A 1 86 ? 12.380 1.677 -18.208 1.00 96.81 86 THR A O 1
ATOM 630 N N . TYR A 1 87 ? 10.443 2.437 -19.078 1.00 97.81 87 TYR A N 1
ATOM 631 C CA . TYR A 1 87 ? 10.232 3.540 -18.147 1.00 97.81 87 TYR A CA 1
ATOM 632 C C . TYR A 1 87 ? 8.958 3.341 -17.332 1.00 97.81 87 TYR A C 1
ATOM 634 O O . TYR A 1 87 ? 7.922 2.939 -17.872 1.00 97.81 87 TYR A O 1
ATOM 642 N N . GLU A 1 88 ? 9.031 3.687 -16.051 1.00 97.75 88 GLU A N 1
ATOM 643 C CA . GLU A 1 88 ? 7.875 3.918 -15.185 1.00 97.75 88 GLU A CA 1
ATOM 644 C C . GLU A 1 88 ? 7.062 5.137 -15.671 1.00 97.75 88 GLU A C 1
ATOM 646 O O . GLU A 1 88 ? 7.533 5.963 -16.458 1.00 97.75 88 GLU A O 1
ATOM 651 N N . LYS A 1 89 ? 5.834 5.301 -15.163 1.00 96.56 89 LYS A N 1
ATOM 652 C CA . LYS A 1 89 ? 4.917 6.405 -15.524 1.00 96.56 89 LYS A CA 1
ATOM 653 C C . LYS A 1 89 ? 5.508 7.814 -15.338 1.00 96.56 89 LYS A C 1
ATOM 655 O O . LYS A 1 89 ? 5.071 8.737 -16.021 1.00 96.56 89 LYS A O 1
ATOM 660 N N . ASN A 1 90 ? 6.451 7.992 -14.410 1.00 95.12 90 ASN A N 1
ATOM 661 C CA . ASN A 1 90 ? 7.073 9.282 -14.088 1.00 95.12 90 ASN A CA 1
ATOM 662 C C . ASN A 1 90 ? 8.355 9.593 -14.887 1.00 95.12 90 ASN A C 1
ATOM 664 O O . ASN A 1 90 ? 8.760 10.754 -14.904 1.00 95.12 90 ASN A O 1
ATOM 668 N N . GLY A 1 91 ? 8.967 8.598 -15.540 1.00 93.38 91 GLY A N 1
ATOM 669 C CA . GLY A 1 91 ? 10.247 8.734 -16.248 1.00 93.38 91 GLY A CA 1
ATOM 670 C C . GLY A 1 91 ? 11.428 7.985 -15.639 1.00 93.38 91 GLY A C 1
ATOM 671 O O . GLY A 1 91 ? 12.496 7.965 -16.250 1.00 93.38 91 GLY A O 1
ATOM 672 N N . ASP A 1 92 ? 11.248 7.327 -14.494 1.00 96.25 92 ASP A N 1
ATOM 673 C CA . ASP A 1 92 ? 12.293 6.490 -13.908 1.00 96.25 92 ASP A CA 1
ATOM 674 C C . ASP A 1 92 ? 12.573 5.267 -14.795 1.00 96.25 92 ASP A C 1
ATOM 676 O O . ASP A 1 92 ? 11.656 4.669 -15.368 1.00 96.25 92 ASP A O 1
ATOM 680 N N . TYR A 1 93 ? 13.838 4.851 -14.886 1.00 96.19 93 TYR A N 1
ATOM 681 C CA . TYR A 1 93 ? 14.201 3.622 -15.590 1.00 96.19 93 TYR A CA 1
ATOM 682 C C . TYR A 1 93 ? 13.728 2.391 -14.807 1.00 96.19 93 TYR A C 1
ATOM 684 O O . TYR A 1 93 ? 14.069 2.200 -13.643 1.00 96.19 93 TYR A O 1
ATOM 692 N N . ALA A 1 94 ? 12.989 1.508 -15.471 1.00 95.19 94 ALA A N 1
ATOM 693 C CA . ALA A 1 94 ? 12.759 0.134 -15.026 1.00 95.19 94 ALA A CA 1
ATOM 694 C C . ALA A 1 94 ? 13.686 -0.867 -15.746 1.00 95.19 94 ALA A C 1
ATOM 696 O O . ALA A 1 94 ? 13.880 -1.978 -15.263 1.00 95.19 94 ALA A O 1
ATOM 697 N N . LEU A 1 95 ? 14.248 -0.489 -16.904 1.00 93.88 95 LEU A N 1
ATOM 698 C CA . LEU A 1 95 ? 15.258 -1.260 -17.638 1.00 93.88 95 LEU A CA 1
ATOM 699 C C . LEU A 1 95 ? 15.985 -0.375 -18.665 1.00 93.88 95 LEU A C 1
ATOM 701 O O . LEU A 1 95 ? 15.337 0.419 -19.348 1.00 93.88 95 LEU A O 1
ATOM 705 N N . GLY A 1 96 ? 17.289 -0.583 -18.863 1.00 91.19 96 GLY A N 1
ATOM 706 C CA . GLY A 1 96 ? 18.038 -0.066 -20.016 1.00 91.19 96 GLY A CA 1
ATOM 707 C C . GLY A 1 96 ? 19.009 -1.113 -20.570 1.00 91.19 96 GLY A C 1
ATOM 708 O O . GLY A 1 96 ? 19.836 -1.636 -19.831 1.00 91.19 96 GLY A O 1
ATOM 709 N N . ILE A 1 97 ? 18.920 -1.433 -21.866 1.00 88.31 97 ILE A N 1
ATOM 710 C CA . ILE A 1 97 ? 19.799 -2.408 -22.537 1.00 88.31 97 ILE A CA 1
ATOM 711 C C . ILE A 1 97 ? 20.329 -1.823 -23.849 1.00 88.31 97 ILE A C 1
ATOM 713 O O . ILE A 1 97 ? 19.560 -1.409 -24.717 1.00 88.31 97 ILE A O 1
ATOM 717 N N . PHE A 1 98 ? 21.649 -1.878 -24.046 1.00 85.94 98 PHE A N 1
ATOM 718 C CA . PHE A 1 98 ? 22.319 -1.423 -25.268 1.00 85.94 98 PHE A CA 1
ATOM 719 C C . PHE A 1 98 ? 23.154 -2.556 -25.882 1.00 85.94 98 PHE A C 1
ATOM 721 O O . PHE A 1 98 ? 24.180 -2.967 -25.331 1.00 85.94 98 PHE A O 1
ATOM 728 N N . THR A 1 99 ? 22.737 -3.068 -27.044 1.00 82.62 99 THR A N 1
ATOM 729 C CA . THR A 1 99 ? 23.407 -4.195 -27.727 1.00 82.62 99 THR A CA 1
ATOM 730 C C . THR A 1 99 ? 24.215 -3.770 -28.960 1.00 82.62 99 THR A C 1
ATOM 732 O O . THR A 1 99 ? 25.312 -4.293 -29.158 1.00 82.62 99 THR A O 1
ATOM 735 N N . SER A 1 100 ? 23.754 -2.784 -29.744 1.00 87.44 100 SER A N 1
ATOM 736 C CA . SER A 1 100 ? 24.509 -2.283 -30.907 1.00 87.44 100 SER A CA 1
ATOM 737 C C . SER A 1 100 ? 25.654 -1.340 -30.518 1.00 87.44 100 SER A C 1
ATOM 739 O O . SER A 1 100 ? 25.528 -0.536 -29.593 1.00 87.44 100 SER A O 1
ATOM 741 N N . GLY A 1 101 ? 26.758 -1.391 -31.271 1.00 89.31 101 GLY A N 1
ATOM 742 C CA . GLY A 1 101 ? 27.890 -0.473 -31.097 1.00 89.31 101 GLY A CA 1
ATOM 743 C C . GLY A 1 101 ? 27.533 0.994 -31.369 1.00 89.31 101 GLY A C 1
ATOM 744 O O . GLY A 1 101 ? 27.985 1.867 -30.633 1.00 89.31 101 GLY A O 1
ATOM 745 N N . TRP A 1 102 ? 26.639 1.255 -32.333 1.00 92.50 102 TRP A N 1
ATOM 746 C CA . TRP A 1 102 ? 26.094 2.590 -32.620 1.00 92.50 102 TRP A CA 1
ATOM 747 C C . TRP A 1 102 ? 25.410 3.205 -31.392 1.00 92.50 102 TRP A C 1
ATOM 749 O O . TRP A 1 102 ? 25.793 4.284 -30.947 1.00 92.50 102 TRP A O 1
ATOM 759 N N . CYS A 1 103 ? 24.450 2.489 -30.790 1.00 91.62 103 CYS A N 1
ATOM 760 C CA . CYS A 1 103 ? 23.738 2.985 -29.609 1.00 91.62 103 CYS A CA 1
ATOM 761 C C . CYS A 1 103 ? 24.686 3.183 -28.416 1.00 91.62 103 CYS A C 1
ATOM 763 O O . CYS A 1 103 ? 24.576 4.190 -27.729 1.00 91.62 103 CYS A O 1
ATOM 765 N N . ARG A 1 104 ? 25.637 2.262 -28.192 1.00 92.75 104 ARG A N 1
ATOM 766 C CA . ARG A 1 104 ? 26.626 2.363 -27.100 1.00 92.75 104 ARG A CA 1
ATOM 767 C C . ARG A 1 104 ? 27.551 3.573 -27.252 1.00 92.75 104 ARG A C 1
ATOM 769 O O . ARG A 1 104 ? 27.825 4.245 -26.264 1.00 92.75 104 ARG A O 1
ATOM 776 N N . LEU A 1 105 ? 28.023 3.849 -28.471 1.00 93.81 105 LEU A N 1
ATOM 777 C CA . LEU A 1 105 ? 28.889 4.996 -28.757 1.00 93.81 105 LEU A CA 1
ATOM 778 C C . LEU A 1 105 ? 28.142 6.319 -28.547 1.00 93.81 105 LEU A C 1
ATOM 780 O O . LEU A 1 105 ? 28.639 7.195 -27.841 1.00 93.81 105 LEU A O 1
ATOM 784 N N . LEU A 1 106 ? 26.942 6.447 -29.122 1.00 94.25 106 LEU A N 1
ATOM 785 C CA . LEU A 1 106 ? 26.142 7.663 -28.989 1.00 94.25 106 LEU A CA 1
ATOM 786 C C . LEU A 1 106 ? 25.668 7.897 -27.553 1.00 94.25 106 LEU A C 1
ATOM 788 O O . LEU A 1 106 ? 25.678 9.036 -27.101 1.00 94.25 106 LEU A O 1
ATOM 792 N N . ASP A 1 107 ? 25.276 6.853 -26.820 1.00 93.19 107 ASP A N 1
ATOM 793 C CA . ASP A 1 107 ? 24.857 6.988 -25.423 1.00 93.19 107 ASP A CA 1
ATOM 794 C C . ASP A 1 107 ? 26.016 7.403 -24.505 1.00 93.19 107 ASP A C 1
ATOM 796 O O . ASP A 1 107 ? 25.880 8.371 -23.762 1.00 93.19 107 ASP A O 1
ATOM 800 N N . ALA A 1 108 ? 27.189 6.769 -24.627 1.00 92.88 108 ALA A N 1
ATOM 801 C CA . ALA A 1 108 ? 28.373 7.154 -23.858 1.00 92.88 108 ALA A CA 1
ATOM 802 C C . ALA A 1 108 ? 28.824 8.599 -24.154 1.00 92.88 108 ALA A C 1
ATOM 804 O O . ALA A 1 108 ? 29.132 9.349 -23.227 1.00 92.88 108 ALA A O 1
ATOM 805 N N . ALA A 1 109 ? 28.809 9.015 -25.425 1.00 94.31 109 ALA A N 1
ATOM 806 C CA . ALA A 1 109 ? 29.101 10.395 -25.811 1.00 94.31 109 ALA A CA 1
ATOM 807 C C . ALA A 1 109 ? 28.051 11.374 -25.258 1.00 94.31 109 ALA A C 1
ATOM 809 O O . ALA A 1 109 ? 28.389 12.384 -24.646 1.00 94.31 109 ALA A O 1
ATOM 810 N N . SER A 1 110 ? 26.767 11.034 -25.387 1.00 95.00 110 SER A N 1
ATOM 811 C CA . SER A 1 110 ? 25.658 11.841 -24.876 1.00 95.00 110 SER A CA 1
ATOM 812 C C . SER A 1 110 ? 25.676 11.995 -23.355 1.00 95.00 110 SER A C 1
ATOM 814 O O . SER A 1 110 ? 25.338 13.063 -22.850 1.00 95.00 110 SER A O 1
ATOM 816 N N . ARG A 1 111 ? 26.098 10.958 -22.626 1.00 94.56 111 ARG A N 1
ATOM 817 C CA . ARG A 1 111 ? 26.286 10.990 -21.173 1.00 94.56 111 ARG A CA 1
ATOM 818 C C . ARG A 1 111 ? 27.455 11.887 -20.754 1.00 94.56 111 ARG A C 1
ATOM 820 O O . ARG A 1 111 ? 27.406 12.462 -19.666 1.00 94.56 111 ARG A O 1
ATOM 827 N N . ALA A 1 112 ? 28.476 12.043 -21.600 1.00 94.50 112 ALA A N 1
ATOM 828 C CA . ALA A 1 112 ? 29.592 12.958 -21.355 1.00 94.50 112 ALA A CA 1
ATOM 829 C C . ALA A 1 112 ? 29.192 14.439 -21.520 1.00 94.50 112 ALA A C 1
ATOM 831 O O . ALA A 1 112 ? 29.682 15.282 -20.769 1.00 94.50 112 ALA A O 1
ATOM 832 N N . LEU A 1 113 ? 28.237 14.754 -22.411 1.00 94.75 113 LEU A N 1
ATOM 833 C CA . LEU A 1 113 ? 27.691 16.117 -22.579 1.00 94.75 113 LEU A CA 1
ATOM 834 C C . LEU A 1 113 ? 27.049 16.685 -21.298 1.00 94.75 113 LEU A C 1
ATOM 836 O O . LEU A 1 113 ? 26.877 17.895 -21.181 1.00 94.75 113 LEU A O 1
ATOM 840 N N . CYS A 1 114 ? 26.698 15.824 -20.338 1.00 94.88 114 CYS A N 1
ATOM 841 C CA . CYS A 1 114 ? 26.066 16.209 -19.077 1.00 94.88 114 CYS A CA 1
ATOM 842 C C . CYS A 1 114 ? 27.022 16.924 -18.104 1.00 94.88 114 CYS A C 1
ATOM 844 O O . CYS A 1 114 ? 26.560 17.626 -17.210 1.00 94.88 114 CYS A O 1
ATOM 846 N N . GLY A 1 115 ? 28.344 16.749 -18.248 1.00 92.81 115 GLY A N 1
ATOM 847 C CA . GLY A 1 115 ? 29.353 17.461 -17.448 1.00 92.81 115 GLY A CA 1
ATOM 848 C C . GLY A 1 115 ? 29.421 17.114 -15.950 1.00 92.81 115 GLY A C 1
ATOM 849 O O . GLY A 1 115 ? 30.105 17.815 -15.208 1.00 92.81 115 GLY A O 1
ATOM 850 N N . THR A 1 116 ? 28.739 16.055 -15.506 1.00 94.00 116 THR A N 1
ATOM 851 C CA . THR A 1 116 ? 28.680 15.582 -14.109 1.00 94.00 116 THR A CA 1
ATOM 852 C C . THR A 1 116 ? 28.806 14.058 -14.049 1.00 94.00 116 THR A C 1
ATOM 854 O O . THR A 1 116 ? 28.392 13.366 -14.981 1.00 94.00 116 THR A O 1
ATOM 857 N N . ASP A 1 117 ? 29.355 13.519 -12.961 1.00 92.06 117 ASP A N 1
ATOM 858 C CA . ASP A 1 117 ? 29.388 12.073 -12.699 1.00 92.06 117 ASP A CA 1
ATOM 859 C C . ASP A 1 117 ? 28.097 11.573 -12.020 1.00 92.06 117 ASP A C 1
ATOM 861 O O . ASP A 1 117 ? 27.809 10.379 -12.071 1.00 92.06 117 ASP A O 1
ATOM 865 N N . ASP A 1 118 ? 27.269 12.464 -11.461 1.00 95.00 118 ASP A N 1
ATOM 866 C CA . ASP A 1 118 ? 25.988 12.095 -10.851 1.00 95.00 118 ASP A CA 1
ATOM 867 C C . ASP A 1 118 ? 24.925 11.784 -11.921 1.00 95.00 118 ASP A C 1
ATOM 869 O O . ASP A 1 118 ? 24.706 12.544 -12.868 1.00 95.00 118 ASP A O 1
ATOM 873 N N . ASN A 1 119 ? 24.253 10.639 -11.790 1.00 94.94 119 ASN A N 1
ATOM 874 C CA . ASN A 1 119 ? 23.264 10.193 -12.771 1.00 94.94 119 ASN A CA 1
ATOM 875 C C . ASN A 1 119 ? 21.902 10.887 -12.636 1.00 94.94 119 ASN A C 1
ATOM 877 O O . ASN A 1 119 ? 21.223 11.045 -13.647 1.00 94.94 119 ASN A O 1
ATOM 881 N N . ALA A 1 120 ? 21.494 11.322 -11.442 1.00 93.38 120 ALA A N 1
ATOM 882 C CA . ALA A 1 120 ? 20.256 12.078 -11.268 1.00 93.38 120 ALA A CA 1
ATOM 883 C C . ALA A 1 120 ? 20.408 13.499 -11.839 1.00 93.38 120 ALA A C 1
ATOM 885 O O . ALA A 1 120 ? 19.518 13.978 -12.544 1.00 93.38 120 ALA A O 1
ATOM 886 N N . GLU A 1 121 ? 21.565 14.137 -11.631 1.00 95.06 121 GLU A N 1
ATOM 887 C CA . GLU A 1 121 ? 21.910 15.396 -12.305 1.00 95.06 121 GLU A CA 1
ATOM 888 C C . GLU A 1 121 ? 21.989 15.222 -13.832 1.00 95.06 121 GLU A C 1
ATOM 890 O O . GLU A 1 121 ? 21.415 16.022 -14.576 1.00 95.06 121 GLU A O 1
ATOM 895 N N . ALA A 1 122 ? 22.645 14.159 -14.319 1.00 94.56 122 ALA A N 1
ATOM 896 C CA . ALA A 1 122 ? 22.778 13.893 -15.753 1.00 94.56 122 ALA A CA 1
ATOM 897 C C . ALA A 1 122 ? 21.427 13.644 -16.450 1.00 94.56 122 ALA A C 1
ATOM 899 O O . ALA A 1 122 ? 21.228 14.106 -17.574 1.00 94.56 122 ALA A O 1
ATOM 900 N N . LEU A 1 123 ? 20.482 12.968 -15.789 1.00 94.00 123 LEU A N 1
ATOM 901 C CA . LEU A 1 123 ? 19.117 12.794 -16.297 1.00 94.00 123 LEU A CA 1
ATOM 902 C C . LEU A 1 123 ? 18.322 14.112 -16.286 1.00 94.00 123 LEU A C 1
ATOM 904 O O . LEU A 1 123 ? 17.559 14.377 -17.209 1.00 94.00 123 LEU A O 1
ATOM 908 N N . ALA A 1 124 ? 18.527 14.974 -15.286 1.00 92.94 124 ALA A N 1
ATOM 909 C CA . ALA A 1 124 ? 17.815 16.249 -15.171 1.00 92.94 124 ALA A CA 1
ATOM 910 C C . ALA A 1 124 ? 18.351 17.371 -16.090 1.00 92.94 124 ALA A C 1
ATOM 912 O O . ALA A 1 124 ? 17.642 18.348 -16.339 1.00 92.94 124 ALA A O 1
ATOM 913 N N . CYS A 1 125 ? 19.590 17.275 -16.590 1.00 93.69 125 CYS A N 1
ATOM 914 C CA . CYS A 1 125 ? 20.249 18.374 -17.315 1.00 93.69 125 CYS A CA 1
ATOM 915 C C . CYS A 1 125 ? 19.772 18.598 -18.768 1.00 93.69 125 CYS A C 1
ATOM 917 O O . CYS A 1 125 ? 20.126 19.606 -19.390 1.00 93.69 125 CYS A O 1
ATOM 919 N N . GLY A 1 126 ? 19.029 17.648 -19.350 1.00 92.75 126 GLY A N 1
ATOM 920 C CA . GLY A 1 126 ? 18.550 17.699 -20.738 1.00 92.75 126 GLY A CA 1
ATOM 921 C C . GLY A 1 126 ? 19.636 17.620 -21.828 1.00 92.75 126 GLY A C 1
ATOM 922 O O . GLY A 1 126 ? 19.307 17.694 -23.010 1.00 92.75 126 GLY A O 1
ATOM 923 N N . GLN A 1 127 ? 20.920 17.469 -21.467 1.00 94.25 127 GLN A N 1
ATOM 924 C CA . GLN A 1 127 ? 22.026 17.274 -22.423 1.00 94.25 127 GLN A CA 1
ATOM 925 C C . GLN A 1 127 ? 22.220 15.800 -22.814 1.00 94.25 127 GLN A C 1
ATOM 927 O O . GLN A 1 127 ? 22.908 15.499 -23.790 1.00 94.25 127 GLN A O 1
ATOM 932 N N . TRP A 1 128 ? 21.583 14.865 -22.103 1.00 95.81 128 TRP A N 1
ATOM 933 C CA . TRP A 1 128 ? 21.614 13.440 -22.427 1.00 95.81 128 TRP A CA 1
ATOM 934 C C . TRP A 1 128 ? 20.660 13.113 -23.593 1.00 95.81 128 TRP A C 1
ATOM 936 O O . TRP A 1 128 ? 19.697 12.375 -23.440 1.00 95.81 128 TRP A O 1
ATOM 946 N N . LEU A 1 129 ? 20.937 13.643 -24.787 1.00 95.69 129 LEU A N 1
ATOM 947 C CA . LEU A 1 129 ? 20.240 13.397 -26.065 1.00 95.69 129 LEU A CA 1
ATOM 948 C C . LEU A 1 129 ? 19.730 11.955 -26.285 1.00 95.69 129 LEU A C 1
ATOM 950 O O . LEU A 1 129 ? 18.646 11.765 -26.844 1.00 95.69 129 LEU A O 1
ATOM 954 N N . CYS A 1 130 ? 20.493 10.932 -25.880 1.00 93.31 130 CYS A N 1
ATOM 955 C CA . CYS A 1 130 ? 20.051 9.532 -25.942 1.00 93.31 130 CYS A CA 1
ATOM 956 C C . CYS A 1 130 ? 18.932 9.206 -24.936 1.00 93.31 130 CYS A C 1
ATOM 958 O O . CYS A 1 130 ? 17.937 8.596 -25.334 1.00 93.31 130 CYS A O 1
ATOM 960 N N . HIS A 1 131 ? 19.035 9.662 -23.683 1.00 94.44 131 HIS A N 1
ATOM 961 C CA . HIS A 1 131 ? 17.928 9.629 -22.726 1.00 94.44 131 HIS A CA 1
ATOM 962 C C . HIS A 1 131 ? 16.735 10.445 -23.238 1.00 94.44 131 HIS A C 1
ATOM 964 O O . HIS A 1 131 ? 15.644 9.897 -23.331 1.00 94.44 131 HIS A O 1
ATOM 970 N N . GLU A 1 132 ? 16.933 11.699 -23.659 1.00 95.69 132 GLU A N 1
ATOM 971 C CA . GLU A 1 132 ? 15.855 12.573 -24.152 1.00 95.69 132 GLU A CA 1
ATOM 972 C C . GLU A 1 132 ? 15.070 11.934 -25.310 1.00 95.69 132 GLU A C 1
ATOM 974 O O . GLU A 1 132 ? 13.840 11.960 -25.317 1.00 95.69 132 GLU A O 1
ATOM 979 N N . SER A 1 133 ? 15.764 11.287 -26.253 1.00 96.12 133 SER A N 1
ATOM 980 C CA . SER A 1 133 ? 15.113 10.588 -27.370 1.00 96.12 133 SER A CA 1
ATOM 981 C C . SER A 1 133 ? 14.240 9.419 -26.888 1.00 96.12 133 SER A C 1
ATOM 983 O O . SER A 1 133 ? 13.103 9.261 -27.328 1.00 96.12 133 SER A O 1
ATOM 985 N N . CYS A 1 134 ? 14.766 8.586 -25.986 1.00 94.62 134 CYS A N 1
ATOM 986 C CA . CYS A 1 134 ? 14.096 7.376 -25.502 1.00 94.62 134 CYS A CA 1
ATOM 987 C C . CYS A 1 134 ? 12.978 7.679 -24.492 1.00 94.62 134 CYS A C 1
ATOM 989 O O . CYS A 1 134 ? 11.915 7.052 -24.543 1.00 94.62 134 CYS A O 1
ATOM 991 N N . TRP A 1 135 ? 13.201 8.642 -23.598 1.00 95.94 135 TRP A N 1
ATOM 992 C CA . TRP A 1 135 ? 12.262 9.096 -22.580 1.00 95.94 135 TRP A CA 1
ATOM 993 C C . TRP A 1 135 ? 11.331 10.183 -23.118 1.00 95.94 135 TRP A C 1
ATOM 995 O O . TRP A 1 135 ? 10.188 9.879 -23.455 1.00 95.94 135 TRP A O 1
ATOM 1005 N N . ARG A 1 136 ? 11.802 11.434 -23.196 1.00 94.69 136 ARG A N 1
ATOM 1006 C CA . ARG A 1 136 ? 10.982 12.628 -23.455 1.00 94.69 136 ARG A CA 1
ATOM 1007 C C . ARG A 1 136 ? 10.253 12.552 -24.796 1.00 94.69 136 ARG A C 1
ATOM 1009 O O . ARG A 1 136 ? 9.055 12.821 -24.840 1.00 94.69 136 ARG A O 1
ATOM 1016 N N . ASP A 1 137 ? 10.962 12.190 -25.860 1.00 96.31 137 ASP A N 1
ATOM 1017 C CA . ASP A 1 137 ? 10.430 12.280 -27.223 1.00 96.31 137 ASP A CA 1
ATOM 1018 C C . ASP A 1 137 ? 9.614 11.034 -27.622 1.00 96.31 137 ASP A C 1
ATOM 1020 O O . ASP A 1 137 ? 8.601 11.162 -28.310 1.00 96.31 137 ASP A O 1
ATOM 1024 N N . ALA A 1 138 ? 10.006 9.837 -27.162 1.00 97.31 138 ALA A N 1
ATOM 1025 C CA . ALA A 1 138 ? 9.322 8.578 -27.481 1.00 97.31 138 ALA A CA 1
ATOM 1026 C C . ALA A 1 138 ? 8.414 8.055 -26.348 1.00 97.31 138 ALA A C 1
ATOM 1028 O O . ALA A 1 138 ? 7.195 7.966 -26.512 1.00 97.31 138 ALA A O 1
ATOM 1029 N N . SER A 1 139 ? 8.980 7.672 -25.197 1.00 97.75 139 SER A N 1
ATOM 1030 C CA . SER A 1 139 ? 8.237 6.931 -24.160 1.00 97.75 139 SER A CA 1
ATOM 1031 C C . SER A 1 139 ? 7.221 7.784 -23.406 1.00 97.75 139 SER A C 1
ATOM 1033 O O . SER A 1 139 ? 6.112 7.321 -23.148 1.00 97.75 139 SER A O 1
ATOM 1035 N N . LYS A 1 140 ? 7.550 9.040 -23.105 1.00 97.69 140 LYS A N 1
ATOM 1036 C CA . LYS A 1 140 ? 6.635 9.995 -22.477 1.00 97.69 140 LYS A CA 1
ATOM 1037 C C . LYS A 1 140 ? 5.468 10.335 -23.406 1.00 97.69 140 LYS A C 1
ATOM 1039 O O . LYS A 1 140 ? 4.322 10.259 -22.976 1.00 97.69 140 LYS A O 1
ATOM 1044 N N . ALA A 1 141 ? 5.730 10.591 -24.689 1.00 97.50 141 ALA A N 1
ATOM 1045 C CA . ALA A 1 141 ? 4.681 10.791 -25.691 1.00 97.50 141 ALA A CA 1
ATOM 1046 C C . ALA A 1 141 ? 3.773 9.549 -25.846 1.00 97.50 141 ALA A C 1
ATOM 1048 O O . ALA A 1 141 ? 2.555 9.677 -25.991 1.00 97.50 141 ALA A O 1
ATOM 1049 N N . SER A 1 142 ? 4.343 8.342 -25.755 1.00 98.00 142 SER A N 1
ATOM 1050 C CA . SER A 1 142 ? 3.616 7.060 -25.705 1.00 98.00 142 SER A CA 1
ATOM 1051 C C . SER A 1 142 ? 2.714 6.947 -24.462 1.00 98.00 142 SER A C 1
ATOM 1053 O O . SER A 1 142 ? 1.556 6.535 -24.570 1.00 98.00 142 SER A O 1
ATOM 1055 N N . ILE A 1 143 ? 3.186 7.400 -23.293 1.00 97.75 143 ILE A N 1
ATOM 1056 C CA . ILE A 1 143 ? 2.399 7.445 -22.049 1.00 97.75 143 ILE A CA 1
ATOM 1057 C C . ILE A 1 143 ? 1.260 8.468 -22.135 1.00 97.75 143 ILE A C 1
ATOM 1059 O O . ILE A 1 143 ? 0.115 8.127 -21.841 1.00 97.75 143 ILE A O 1
ATOM 1063 N N . GLU A 1 144 ? 1.558 9.700 -22.554 1.00 97.38 144 GLU A N 1
ATOM 1064 C CA . GLU A 1 144 ? 0.612 10.825 -22.583 1.00 97.38 144 GLU A CA 1
ATOM 1065 C C . GLU A 1 144 ? -0.482 10.651 -23.647 1.00 97.38 144 GLU A C 1
ATOM 1067 O O . GLU A 1 144 ? -1.654 10.917 -23.379 1.00 97.38 144 GLU A O 1
ATOM 1072 N N . SER A 1 145 ? -0.134 10.150 -24.838 1.00 96.62 145 SER A N 1
ATOM 1073 C CA . SER A 1 145 ? -1.119 9.793 -25.874 1.00 96.62 145 SER A CA 1
ATOM 1074 C C . SER A 1 145 ? -1.845 8.476 -25.578 1.00 96.62 145 SER A C 1
ATOM 1076 O O . SER A 1 145 ? -2.946 8.232 -26.081 1.00 96.62 145 SER A O 1
ATOM 1078 N N . G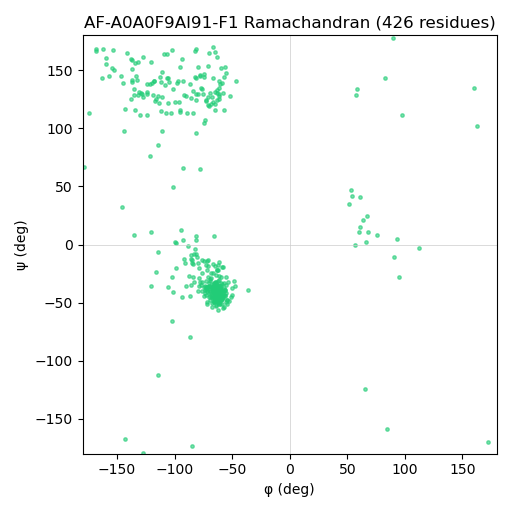LY A 1 146 ? -1.222 7.594 -24.792 1.00 96.06 146 GLY A N 1
ATOM 1079 C CA . GLY A 1 146 ? -1.693 6.238 -24.561 1.00 96.06 146 GLY A CA 1
ATOM 1080 C C . GLY A 1 146 ? -1.710 5.363 -25.822 1.00 96.06 146 GLY A C 1
ATOM 1081 O O . GLY A 1 146 ? -2.444 4.366 -25.833 1.00 96.06 146 GLY A O 1
ATOM 1082 N N . GLN A 1 147 ? -0.935 5.719 -26.853 1.00 96.44 147 GLN A N 1
ATOM 1083 C CA . GLN A 1 147 ? -0.802 5.025 -28.139 1.00 96.44 147 GLN A CA 1
ATOM 1084 C C . GLN A 1 147 ? 0.676 4.745 -28.468 1.00 96.44 147 GLN A C 1
ATOM 1086 O O . GLN A 1 147 ? 1.558 5.386 -27.901 1.00 96.44 147 GLN A O 1
ATOM 1091 N N . PRO A 1 148 ? 0.976 3.813 -29.392 1.00 97.69 148 PRO A N 1
ATOM 1092 C CA . PRO A 1 148 ? 2.330 3.643 -29.908 1.00 97.69 148 PRO A CA 1
ATOM 1093 C C . PRO A 1 148 ? 2.872 4.912 -30.576 1.00 97.69 148 PRO A C 1
ATOM 1095 O O . PRO A 1 148 ? 2.159 5.561 -31.343 1.00 97.69 148 PRO A O 1
ATOM 1098 N N . VAL A 1 149 ? 4.146 5.215 -30.332 1.00 98.06 149 VAL A N 1
ATOM 1099 C CA . VAL A 1 149 ? 4.875 6.357 -30.905 1.00 98.06 149 VAL A CA 1
ATOM 1100 C C . VAL A 1 149 ? 6.071 5.848 -31.706 1.00 98.06 149 VAL A C 1
ATOM 1102 O O . VAL A 1 149 ? 6.754 4.914 -31.289 1.00 98.06 149 VAL A O 1
ATOM 1105 N N . ASP A 1 150 ? 6.309 6.456 -32.867 1.00 97.69 150 ASP A N 1
ATOM 1106 C CA . ASP A 1 150 ? 7.381 6.108 -33.803 1.00 97.69 150 ASP A CA 1
ATOM 1107 C C . ASP A 1 150 ? 8.066 7.400 -34.269 1.00 97.69 150 ASP A C 1
ATOM 1109 O O . ASP A 1 150 ? 7.414 8.261 -34.865 1.00 97.69 150 ASP A O 1
ATOM 1113 N N . ILE A 1 151 ? 9.347 7.568 -33.937 1.00 97.06 151 ILE A N 1
ATOM 1114 C CA . ILE A 1 151 ? 10.130 8.784 -34.215 1.00 97.06 151 ILE A CA 1
ATOM 1115 C C . ILE A 1 151 ? 11.539 8.435 -34.695 1.00 97.06 151 ILE A C 1
ATOM 1117 O O . ILE A 1 151 ? 12.040 7.355 -34.399 1.00 97.06 151 ILE A O 1
ATOM 1121 N N . GLU A 1 152 ? 12.220 9.367 -35.364 1.00 96.50 152 GLU A N 1
ATOM 1122 C CA . GLU A 1 152 ? 13.679 9.311 -35.524 1.00 96.50 152 GLU A CA 1
ATOM 1123 C C . GLU A 1 152 ? 14.351 9.917 -34.278 1.00 96.50 152 GLU A C 1
ATOM 1125 O O . GLU A 1 152 ? 13.956 10.988 -33.816 1.00 96.50 152 GLU A O 1
ATOM 1130 N N . CYS A 1 153 ? 15.351 9.239 -33.713 1.00 95.06 153 CYS A N 1
ATOM 1131 C CA . CYS A 1 153 ? 16.098 9.725 -32.555 1.00 95.06 153 CYS A CA 1
ATOM 1132 C C . CYS A 1 153 ? 17.185 10.735 -32.954 1.00 95.06 153 CYS A C 1
ATOM 1134 O O . CYS A 1 153 ? 17.579 10.838 -34.117 1.00 95.06 153 CYS A O 1
ATOM 1136 N N . HIS A 1 154 ? 17.772 11.424 -31.969 1.00 94.69 154 HIS A N 1
ATOM 1137 C CA . HIS A 1 154 ? 18.879 12.361 -32.211 1.00 94.69 154 HIS A CA 1
ATOM 1138 C C . HIS A 1 154 ? 20.108 11.714 -32.889 1.00 94.69 154 HIS A C 1
ATOM 1140 O O . HIS A 1 154 ? 20.903 12.432 -33.501 1.00 94.69 154 HIS A O 1
ATOM 1146 N N . GLY A 1 155 ? 20.229 10.383 -32.818 1.00 92.75 155 GLY A N 1
ATOM 1147 C CA . GLY A 1 155 ? 21.239 9.546 -33.466 1.00 92.75 155 GLY A CA 1
ATOM 1148 C C . GLY A 1 155 ? 20.845 8.938 -34.820 1.00 92.75 155 GLY A C 1
ATOM 1149 O O . GLY A 1 155 ? 21.528 8.024 -35.278 1.00 92.75 155 GLY A O 1
ATOM 1150 N N . GLY A 1 156 ? 19.754 9.382 -35.453 1.00 93.25 156 GLY A N 1
ATOM 1151 C CA . GLY A 1 156 ? 19.419 9.049 -36.846 1.00 93.25 156 GLY A CA 1
ATOM 1152 C C . GLY A 1 156 ? 18.862 7.644 -37.116 1.00 93.25 156 GLY A C 1
ATOM 1153 O O . GLY A 1 156 ? 18.713 7.287 -38.282 1.00 93.25 156 GLY A O 1
ATOM 1154 N N . ILE A 1 157 ? 18.551 6.859 -36.078 1.00 93.62 157 ILE A N 1
ATOM 1155 C CA . ILE A 1 157 ? 17.767 5.612 -36.179 1.00 93.62 157 ILE A CA 1
ATOM 1156 C C . ILE A 1 157 ? 16.356 5.836 -35.620 1.00 93.62 157 ILE A C 1
ATOM 1158 O O . ILE A 1 157 ? 16.126 6.802 -34.895 1.00 93.62 157 ILE A O 1
ATOM 1162 N N . HIS A 1 158 ? 15.404 4.953 -35.914 1.00 95.81 158 HIS A N 1
ATOM 1163 C CA . HIS A 1 158 ? 14.059 5.066 -35.350 1.00 95.81 158 HIS A CA 1
ATOM 1164 C C . HIS A 1 158 ? 13.979 4.535 -33.913 1.00 95.81 158 HIS A C 1
ATOM 1166 O O . HIS A 1 158 ? 14.704 3.613 -33.541 1.00 95.81 158 HIS A O 1
ATOM 1172 N N . LEU A 1 159 ? 13.043 5.072 -33.131 1.00 96.44 159 LEU A N 1
ATOM 1173 C CA . LEU A 1 159 ? 12.575 4.543 -31.851 1.00 96.44 159 LEU A CA 1
ATOM 1174 C C . LEU A 1 159 ? 11.084 4.219 -31.962 1.00 96.44 159 LEU A C 1
ATOM 1176 O O . LEU A 1 159 ? 10.297 5.078 -32.358 1.00 96.44 159 LEU A O 1
ATOM 1180 N N . TYR A 1 160 ? 10.697 3.002 -31.577 1.00 97.50 160 TYR A N 1
ATOM 1181 C CA . TYR A 1 160 ? 9.297 2.591 -31.454 1.00 97.50 160 TYR A CA 1
ATOM 1182 C C . TYR A 1 160 ? 8.961 2.359 -29.982 1.00 97.50 160 TYR A C 1
ATOM 1184 O O . TYR A 1 160 ? 9.524 1.455 -29.366 1.00 97.50 160 TYR A O 1
ATOM 1192 N N . ALA A 1 161 ? 8.062 3.171 -29.426 1.00 98.00 161 ALA A N 1
ATOM 1193 C CA . ALA A 1 161 ? 7.615 3.118 -28.035 1.00 98.00 161 ALA A CA 1
ATOM 1194 C C . ALA A 1 161 ? 6.148 2.687 -27.936 1.00 98.00 161 ALA A C 1
ATOM 1196 O O . ALA A 1 161 ? 5.328 3.072 -28.770 1.00 98.00 161 ALA A O 1
ATOM 1197 N N . VAL A 1 162 ? 5.802 1.912 -26.903 1.00 97.94 162 VAL A N 1
ATOM 1198 C CA . VAL A 1 162 ? 4.426 1.465 -26.636 1.00 97.94 162 VAL A CA 1
ATOM 1199 C C . VAL A 1 162 ? 4.072 1.571 -25.145 1.00 97.94 162 VAL A C 1
ATOM 1201 O O . VAL A 1 162 ? 4.898 1.238 -24.290 1.00 97.94 162 VAL A O 1
ATOM 1204 N N . PRO A 1 163 ? 2.837 1.979 -24.803 1.00 98.12 163 PRO A N 1
ATOM 1205 C CA . PRO A 1 163 ? 2.423 2.146 -23.416 1.00 98.12 163 PRO A CA 1
ATOM 1206 C C . PRO A 1 163 ? 2.124 0.799 -22.752 1.00 98.12 163 PRO A C 1
ATOM 1208 O O . PRO A 1 163 ? 1.397 -0.042 -23.290 1.00 98.12 163 PRO A O 1
ATOM 1211 N N . ILE A 1 164 ? 2.633 0.626 -21.536 1.00 98.19 164 ILE A N 1
ATOM 1212 C CA . ILE A 1 164 ? 2.329 -0.501 -20.652 1.00 98.19 164 ILE A CA 1
ATOM 1213 C C . ILE A 1 164 ? 1.062 -0.148 -19.872 1.00 98.19 164 ILE A C 1
ATOM 1215 O O . ILE A 1 164 ? 0.996 0.909 -19.238 1.00 98.19 164 ILE A O 1
ATOM 1219 N N . ARG A 1 165 ? 0.050 -1.022 -19.915 1.00 96.94 165 ARG A N 1
ATOM 1220 C CA . ARG A 1 165 ? -1.263 -0.774 -19.299 1.00 96.94 165 ARG A CA 1
ATOM 1221 C C . ARG A 1 165 ? -1.668 -1.855 -18.304 1.00 96.94 165 ARG A C 1
ATOM 1223 O O . ARG A 1 165 ? -1.679 -3.026 -18.668 1.00 96.94 165 ARG A O 1
ATOM 1230 N N . ALA A 1 166 ? -2.073 -1.439 -17.108 1.00 95.94 166 ALA A N 1
ATOM 1231 C CA . ALA A 1 166 ? -2.581 -2.288 -16.029 1.00 95.94 166 ALA A CA 1
ATOM 1232 C C . ALA A 1 166 ? -3.898 -1.689 -15.511 1.00 95.94 166 ALA A C 1
ATOM 1234 O O . ALA A 1 166 ? -3.983 -0.476 -15.320 1.00 95.94 166 ALA A O 1
ATOM 1235 N N . GLY A 1 167 ? -4.955 -2.494 -15.363 1.00 88.06 167 GLY A N 1
ATOM 1236 C CA . GLY A 1 167 ? -6.274 -2.016 -14.913 1.00 88.06 167 GLY A CA 1
ATOM 1237 C C . GLY A 1 167 ? -6.928 -0.962 -15.826 1.00 88.06 167 GLY A C 1
ATOM 1238 O O . GLY A 1 167 ? -7.850 -0.264 -15.414 1.00 88.06 167 GLY A O 1
ATOM 1239 N N . GLY A 1 168 ? -6.435 -0.806 -17.061 1.00 88.12 168 GLY A N 1
ATOM 1240 C CA . GLY A 1 168 ? -6.835 0.233 -18.020 1.00 88.12 168 GLY A CA 1
ATOM 1241 C C . GLY A 1 168 ? -5.953 1.491 -18.014 1.00 88.12 168 GLY A C 1
ATOM 1242 O O . GLY A 1 168 ? -5.782 2.116 -19.069 1.00 88.12 168 GLY A O 1
ATOM 1243 N N . GLU A 1 169 ? -5.328 1.827 -16.885 1.00 94.56 169 GLU A N 1
ATOM 1244 C CA . GLU A 1 169 ? -4.374 2.936 -16.787 1.00 94.56 169 GLU A CA 1
ATOM 1245 C C . GLU A 1 169 ? -3.052 2.632 -17.497 1.00 94.56 169 GLU A C 1
ATOM 1247 O O . GLU A 1 169 ? -2.642 1.479 -17.614 1.00 94.56 169 GLU A O 1
ATOM 1252 N N . VAL A 1 170 ? -2.355 3.679 -17.951 1.00 97.25 170 VAL A N 1
ATOM 1253 C CA . VAL A 1 170 ? -0.943 3.569 -18.344 1.00 97.25 170 VAL A CA 1
ATOM 1254 C C . VAL A 1 170 ? -0.081 3.644 -17.084 1.00 97.25 170 VAL A C 1
ATOM 1256 O O . VAL A 1 170 ? -0.245 4.564 -16.280 1.00 97.25 170 VAL A O 1
ATOM 1259 N N . VAL A 1 171 ? 0.830 2.684 -16.922 1.00 97.19 171 VAL A N 1
ATOM 1260 C CA . VAL A 1 171 ? 1.764 2.577 -15.781 1.00 97.19 171 VAL A CA 1
ATOM 1261 C C . VAL A 1 171 ? 3.233 2.753 -16.182 1.00 97.19 171 VAL A C 1
ATOM 1263 O O . VAL A 1 171 ? 4.098 2.841 -15.320 1.00 97.19 171 VAL A O 1
ATOM 1266 N N . GLY A 1 172 ? 3.513 2.850 -17.482 1.00 97.75 172 GLY A N 1
ATOM 1267 C CA . GLY A 1 172 ? 4.848 3.071 -18.031 1.00 97.75 172 GLY A CA 1
ATOM 1268 C C . GLY A 1 172 ? 4.859 2.936 -19.552 1.00 97.75 172 GLY A C 1
ATOM 1269 O O . GLY A 1 172 ? 3.804 2.828 -20.181 1.00 97.75 172 GLY A O 1
ATOM 1270 N N . SER A 1 173 ? 6.043 2.903 -20.156 1.00 98.19 173 SER A N 1
ATOM 1271 C CA . SER A 1 173 ? 6.226 2.639 -21.589 1.00 98.19 173 SER A CA 1
ATOM 1272 C C . SER A 1 173 ? 7.528 1.888 -21.829 1.00 98.19 173 SER A C 1
ATOM 1274 O O . SER A 1 173 ? 8.528 2.137 -21.160 1.00 98.19 173 SER A O 1
ATOM 1276 N N . VAL A 1 174 ? 7.524 0.990 -22.811 1.00 96.88 174 VAL A N 1
ATOM 1277 C CA . VAL A 1 174 ? 8.720 0.280 -23.279 1.00 96.88 174 VAL A CA 1
ATOM 1278 C C . VAL A 1 174 ? 8.981 0.634 -24.737 1.00 96.88 174 VAL A C 1
ATOM 1280 O O . VAL A 1 174 ? 8.041 0.782 -25.519 1.00 96.88 174 VAL A O 1
ATOM 1283 N N . ASN A 1 175 ? 10.248 0.812 -25.102 1.00 96.00 175 ASN A N 1
ATOM 1284 C CA . ASN A 1 175 ? 10.656 1.158 -26.459 1.00 96.00 175 ASN A CA 1
ATOM 1285 C C . ASN A 1 175 ? 11.879 0.360 -26.920 1.00 96.00 175 ASN A C 1
ATOM 1287 O O . ASN A 1 175 ? 12.670 -0.096 -26.096 1.00 96.00 175 ASN A O 1
ATOM 1291 N N . PHE A 1 176 ? 12.061 0.263 -28.239 1.00 95.12 176 PHE A N 1
ATOM 1292 C CA . PHE A 1 176 ? 13.327 -0.158 -28.838 1.00 95.12 176 PHE A CA 1
ATOM 1293 C C . PHE A 1 176 ? 13.782 0.766 -29.971 1.00 95.12 176 PHE A C 1
ATOM 1295 O O . PHE A 1 176 ? 12.967 1.405 -30.640 1.00 95.12 176 PHE A O 1
ATOM 1302 N N . GLY A 1 177 ? 15.090 0.763 -30.238 1.00 93.88 177 GLY A N 1
ATOM 1303 C CA . GLY A 1 177 ? 15.682 1.340 -31.448 1.00 93.88 177 GLY A CA 1
ATOM 1304 C C . GLY A 1 177 ? 15.604 0.389 -32.648 1.00 93.88 177 GLY A C 1
ATOM 1305 O O . GLY A 1 177 ? 15.751 -0.822 -32.479 1.00 93.88 177 GLY A O 1
ATOM 1306 N N . TYR A 1 178 ? 15.393 0.896 -33.863 1.00 93.88 178 TYR A N 1
ATOM 1307 C CA . TYR A 1 178 ? 15.401 0.093 -35.092 1.00 93.88 178 TYR A CA 1
ATOM 1308 C C . TYR A 1 178 ? 15.780 0.908 -36.342 1.00 93.88 178 TYR A C 1
ATOM 1310 O O . TYR A 1 178 ? 15.773 2.137 -36.333 1.00 93.88 178 TYR A O 1
ATOM 1318 N N . GLY A 1 179 ? 16.067 0.207 -37.442 1.00 91.50 179 GLY A N 1
ATOM 1319 C CA . GLY A 1 179 ? 16.519 0.809 -38.699 1.00 91.50 179 GLY A CA 1
ATOM 1320 C C . GLY A 1 179 ? 18.041 0.925 -38.768 1.00 91.50 179 GLY A C 1
ATOM 1321 O O . GLY A 1 179 ? 18.742 0.539 -37.834 1.00 91.50 179 GLY A O 1
ATOM 1322 N N . ASP A 1 180 ? 18.547 1.409 -39.897 1.00 92.94 180 ASP A N 1
ATOM 1323 C CA . ASP A 1 180 ? 19.980 1.554 -40.149 1.00 92.94 180 ASP A CA 1
ATOM 1324 C C . ASP A 1 180 ? 20.478 2.956 -39.755 1.00 92.94 180 ASP A C 1
ATOM 1326 O O . ASP A 1 180 ? 19.788 3.939 -40.039 1.00 92.94 180 ASP A O 1
ATOM 1330 N N . PRO A 1 181 ? 21.677 3.086 -39.155 1.00 93.00 181 PRO A N 1
ATOM 1331 C CA . PRO A 1 181 ? 22.351 4.369 -39.008 1.00 93.00 181 PRO A CA 1
ATOM 1332 C C . PRO A 1 181 ? 22.535 5.074 -40.357 1.00 93.00 181 PRO A C 1
ATOM 1334 O O . PRO A 1 181 ? 22.748 4.412 -41.379 1.00 93.00 181 PRO A O 1
ATOM 1337 N N . PRO A 1 182 ? 22.508 6.416 -40.395 1.00 93.38 182 PRO A N 1
ATOM 1338 C CA . PRO A 1 182 ? 22.648 7.139 -41.647 1.00 93.38 182 PRO A CA 1
ATOM 1339 C C . PRO A 1 182 ? 24.035 6.932 -42.265 1.00 93.38 182 PRO A C 1
ATOM 1341 O O . PRO A 1 182 ? 25.065 7.105 -41.618 1.00 93.38 182 PRO A O 1
ATOM 1344 N N . THR A 1 183 ? 24.051 6.600 -43.554 1.00 92.12 183 THR A N 1
ATOM 1345 C CA . THR A 1 183 ? 25.263 6.457 -44.377 1.00 92.12 183 THR A CA 1
ATOM 1346 C C . THR A 1 183 ? 25.658 7.749 -45.096 1.00 92.12 183 THR A C 1
ATOM 1348 O O . THR A 1 183 ? 26.759 7.841 -45.637 1.00 92.12 183 THR A O 1
ATOM 1351 N N . ASP A 1 184 ? 24.775 8.753 -45.115 1.00 93.75 184 ASP A N 1
ATOM 1352 C CA . ASP A 1 184 ? 25.034 10.035 -45.765 1.00 93.75 184 ASP A CA 1
ATOM 1353 C C . ASP A 1 184 ? 26.150 10.826 -45.040 1.00 93.75 184 ASP A C 1
ATOM 1355 O O . ASP A 1 184 ? 26.044 11.064 -43.830 1.00 93.75 184 ASP A O 1
ATOM 1359 N N . PRO A 1 185 ? 27.208 11.277 -45.747 1.00 93.25 185 PRO A N 1
ATOM 1360 C CA . PRO A 1 185 ? 28.336 11.967 -45.126 1.00 93.25 185 PRO A CA 1
ATOM 1361 C C . PRO A 1 185 ? 28.004 13.295 -44.441 1.00 93.25 185 PRO A C 1
ATOM 1363 O O . PRO A 1 185 ? 28.793 13.728 -43.605 1.00 93.25 185 PRO A O 1
ATOM 1366 N N . GLU A 1 186 ? 26.906 13.963 -44.799 1.00 95.00 186 GLU A N 1
ATOM 1367 C CA . GLU A 1 186 ? 26.515 15.248 -44.213 1.00 95.00 186 GLU A CA 1
ATOM 1368 C C . GLU A 1 186 ? 25.683 15.040 -42.941 1.00 95.00 186 GLU A C 1
ATOM 1370 O O . GLU A 1 186 ? 26.007 15.597 -41.893 1.00 95.00 186 GLU A O 1
ATOM 1375 N N . ARG A 1 187 ? 24.717 14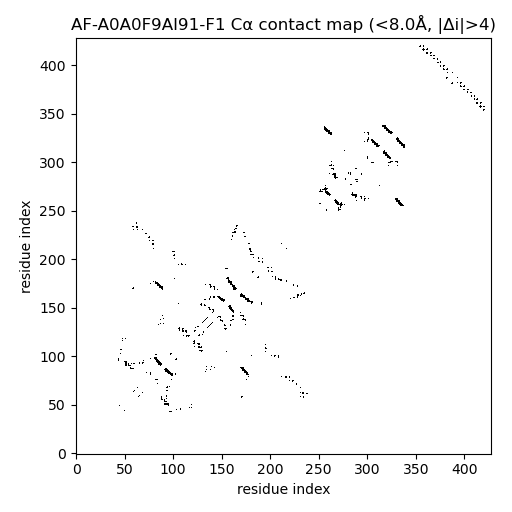.114 -42.968 1.00 94.56 187 ARG A N 1
ATOM 1376 C CA . ARG A 1 187 ? 24.012 13.638 -41.765 1.00 94.56 187 ARG A CA 1
ATOM 1377 C C . ARG A 1 187 ? 24.985 13.097 -40.710 1.00 94.56 187 ARG A C 1
ATOM 1379 O O . ARG A 1 187 ? 24.817 13.373 -39.524 1.00 94.56 187 ARG A O 1
ATOM 1386 N N . LEU A 1 188 ? 26.035 12.383 -41.131 1.00 94.88 188 LEU A N 1
ATOM 1387 C CA . LEU A 1 188 ? 27.089 11.901 -40.232 1.00 94.88 188 LEU A CA 1
ATOM 1388 C C . LEU A 1 188 ? 27.915 13.034 -39.597 1.00 94.88 188 LEU A C 1
ATOM 1390 O O . LEU A 1 188 ? 28.262 12.919 -38.424 1.00 94.88 188 LEU A O 1
ATOM 1394 N N . ARG A 1 189 ? 28.185 14.145 -40.305 1.00 95.62 189 ARG A N 1
ATOM 1395 C CA . ARG A 1 189 ? 28.809 15.341 -39.695 1.00 95.62 189 ARG A CA 1
ATOM 1396 C C . ARG A 1 189 ? 27.902 15.972 -38.646 1.00 95.62 189 ARG A C 1
ATOM 1398 O O . ARG A 1 189 ? 28.369 16.282 -37.559 1.00 95.62 189 ARG A O 1
ATOM 1405 N N . GLN A 1 190 ? 26.615 16.113 -38.950 1.00 96.12 190 GLN A N 1
ATOM 1406 C CA . GLN A 1 190 ? 25.641 16.744 -38.054 1.00 96.12 190 GLN A CA 1
ATOM 1407 C C . GLN A 1 190 ? 25.422 15.933 -36.766 1.00 96.12 190 GLN A C 1
ATOM 1409 O O . GLN A 1 190 ? 25.227 16.512 -35.699 1.00 96.12 190 GLN A O 1
ATOM 1414 N N . ILE A 1 191 ? 25.496 14.597 -36.836 1.00 95.81 191 ILE A N 1
ATOM 1415 C CA . ILE A 1 191 ? 25.492 13.734 -35.643 1.00 95.81 191 ILE A CA 1
ATOM 1416 C C . ILE A 1 191 ? 26.832 13.835 -34.899 1.00 95.81 191 ILE A C 1
ATOM 1418 O O . ILE A 1 191 ? 26.825 13.987 -33.681 1.00 95.81 191 ILE A O 1
ATOM 1422 N N . ALA A 1 192 ? 27.972 13.817 -35.596 1.00 96.31 192 ALA A N 1
ATOM 1423 C CA . ALA A 1 192 ? 29.289 13.960 -34.968 1.00 96.31 192 ALA A CA 1
ATOM 1424 C C . ALA A 1 192 ? 29.436 15.286 -34.199 1.00 96.31 192 ALA A C 1
ATOM 1426 O O . ALA A 1 192 ? 29.837 15.274 -33.040 1.00 96.31 192 ALA A O 1
ATOM 1427 N N . GLU A 1 193 ? 29.033 16.411 -34.796 1.00 96.62 193 GLU A N 1
ATOM 1428 C CA . GLU A 1 193 ? 29.020 17.733 -34.157 1.00 96.62 193 GLU A CA 1
ATOM 1429 C C . GLU A 1 193 ? 28.095 17.756 -32.930 1.00 96.62 193 GLU A C 1
ATOM 1431 O O . GLU A 1 193 ? 28.513 18.152 -31.842 1.00 96.62 193 GLU A O 1
ATOM 1436 N N . ARG A 1 194 ? 26.862 17.250 -33.075 1.00 95.88 194 ARG A N 1
ATOM 1437 C CA . ARG A 1 194 ? 25.859 17.174 -31.998 1.00 95.88 194 ARG A CA 1
ATOM 1438 C C . ARG A 1 194 ? 26.322 16.349 -30.792 1.00 95.88 194 ARG A C 1
ATOM 1440 O O . ARG A 1 194 ? 26.002 16.710 -29.664 1.00 95.88 194 ARG A O 1
ATOM 1447 N N . TYR A 1 195 ? 27.032 15.246 -31.025 1.00 96.19 195 TYR A N 1
ATOM 1448 C CA . TYR A 1 195 ? 27.510 14.329 -29.981 1.00 96.19 195 TYR A CA 1
ATOM 1449 C C . TYR A 1 195 ? 28.980 14.563 -29.581 1.00 96.19 195 TYR A C 1
ATOM 1451 O O . TYR A 1 195 ? 29.491 13.838 -28.734 1.00 96.19 195 TYR A O 1
ATOM 1459 N N . GLN A 1 196 ? 29.656 15.560 -30.167 1.00 96.12 196 GLN A N 1
ATOM 1460 C CA . GLN A 1 196 ? 31.086 15.857 -29.971 1.00 96.12 196 GLN A CA 1
ATOM 1461 C C . GLN A 1 196 ? 32.011 14.646 -30.240 1.00 96.12 196 GLN A C 1
ATOM 1463 O O . GLN A 1 196 ? 32.968 14.389 -29.511 1.00 96.12 196 GLN A O 1
ATOM 1468 N N . LEU A 1 197 ? 31.712 13.898 -31.307 1.00 95.62 197 LEU A N 1
ATOM 1469 C CA . LEU A 1 197 ? 32.420 12.687 -31.742 1.00 95.62 197 LEU A CA 1
ATOM 1470 C C . LEU A 1 197 ? 33.234 12.904 -33.026 1.00 95.62 197 LEU A C 1
ATOM 1472 O O . LEU A 1 197 ? 32.997 13.844 -33.782 1.00 95.62 197 LEU A O 1
ATOM 1476 N N . ASP A 1 198 ? 34.152 11.978 -33.316 1.00 95.00 198 ASP A N 1
ATOM 1477 C CA . ASP A 1 198 ? 34.768 11.872 -34.642 1.00 95.00 198 ASP A CA 1
ATOM 1478 C C . ASP A 1 198 ? 33.790 11.221 -35.641 1.00 95.00 198 ASP A C 1
ATOM 1480 O O . ASP A 1 198 ? 33.184 10.176 -35.377 1.00 95.00 198 ASP A O 1
ATOM 1484 N N . VAL A 1 199 ? 33.666 11.821 -36.827 1.00 94.75 199 VAL A N 1
ATOM 1485 C CA . VAL A 1 199 ? 32.891 11.287 -37.955 1.00 94.75 199 VAL A CA 1
ATOM 1486 C C . VAL A 1 199 ? 33.415 9.910 -38.380 1.00 94.75 199 VAL A C 1
ATOM 1488 O O . VAL A 1 199 ? 32.621 9.056 -38.777 1.00 94.75 199 VAL A O 1
ATOM 1491 N N . ASP A 1 200 ? 34.725 9.662 -38.290 1.00 93.69 200 ASP A N 1
ATOM 1492 C CA . ASP A 1 200 ? 35.308 8.366 -38.647 1.00 93.69 200 ASP A CA 1
ATOM 1493 C C . ASP A 1 200 ? 34.955 7.258 -37.645 1.00 93.69 200 ASP A C 1
ATOM 1495 O O . ASP A 1 200 ? 34.834 6.101 -38.049 1.00 93.69 200 ASP A O 1
ATOM 1499 N N . ASP A 1 201 ? 34.711 7.571 -36.369 1.00 93.19 201 ASP A N 1
ATOM 1500 C CA . ASP A 1 201 ? 34.192 6.581 -35.416 1.00 93.19 201 ASP A CA 1
ATOM 1501 C C . ASP A 1 201 ? 32.718 6.254 -35.671 1.00 93.19 201 ASP A C 1
ATOM 1503 O O . ASP A 1 201 ? 32.342 5.080 -35.618 1.00 93.19 201 ASP A O 1
ATOM 1507 N N . LEU A 1 202 ? 31.904 7.241 -36.065 1.00 93.00 202 LEU A N 1
ATOM 1508 C CA . LEU A 1 202 ? 30.543 6.973 -36.539 1.00 93.00 202 LEU A CA 1
ATOM 1509 C C . LEU A 1 202 ? 30.549 6.089 -37.799 1.00 93.00 202 LEU A C 1
ATOM 1511 O O . LEU A 1 202 ? 29.835 5.089 -37.835 1.00 93.00 202 LEU A O 1
ATOM 1515 N N . ARG A 1 203 ? 31.398 6.382 -38.799 1.00 93.31 203 ARG A N 1
ATOM 1516 C CA . ARG A 1 203 ? 31.525 5.557 -40.022 1.00 93.31 203 ARG A CA 1
ATOM 1517 C C . ARG A 1 203 ? 31.828 4.094 -39.699 1.00 93.31 203 ARG A C 1
ATOM 1519 O O . ARG A 1 203 ? 31.121 3.220 -40.193 1.00 93.31 203 ARG A O 1
ATOM 1526 N N . LYS A 1 204 ? 32.797 3.827 -38.812 1.00 92.81 204 LYS A N 1
ATOM 1527 C CA . LYS A 1 204 ? 33.135 2.463 -38.353 1.00 92.81 204 LYS A CA 1
ATOM 1528 C C . LYS A 1 204 ? 31.928 1.747 -37.734 1.00 92.81 204 LYS A C 1
ATOM 1530 O O . LYS A 1 204 ? 31.745 0.555 -37.969 1.00 92.81 204 LYS A O 1
ATOM 1535 N N . GLN A 1 205 ? 31.094 2.450 -36.959 1.00 92.50 205 GLN A N 1
ATOM 1536 C CA . GLN A 1 205 ? 29.879 1.864 -36.380 1.00 92.50 205 GLN A CA 1
ATOM 1537 C C . GLN A 1 205 ? 28.776 1.621 -37.422 1.00 92.50 205 GLN A C 1
ATOM 1539 O O . GLN A 1 205 ? 28.098 0.599 -37.334 1.00 92.50 205 GLN A O 1
ATOM 1544 N N . THR A 1 206 ? 28.615 2.500 -38.419 1.00 89.69 206 THR A N 1
ATOM 1545 C CA . THR A 1 206 ? 27.678 2.294 -39.540 1.00 89.69 206 THR A CA 1
ATOM 1546 C C . THR A 1 206 ? 28.104 1.111 -40.416 1.00 89.69 206 THR A C 1
ATOM 1548 O O . THR A 1 206 ? 27.278 0.260 -40.731 1.00 89.69 206 THR A O 1
ATOM 1551 N N . GLU A 1 207 ? 29.392 0.994 -40.757 1.00 89.94 207 GLU A N 1
ATOM 1552 C CA . GLU A 1 207 ? 29.945 -0.130 -41.535 1.00 89.94 207 GLU A CA 1
ATOM 1553 C C . GLU A 1 207 ? 29.846 -1.477 -40.797 1.00 89.94 207 GLU A C 1
ATOM 1555 O O . GLU A 1 207 ? 29.662 -2.522 -41.423 1.00 89.94 207 GLU A O 1
ATOM 1560 N N . ALA A 1 208 ? 29.934 -1.466 -39.464 1.00 88.75 208 ALA A N 1
ATOM 1561 C CA . ALA A 1 208 ? 29.743 -2.648 -38.624 1.00 88.75 208 ALA A CA 1
ATOM 1562 C C . ALA A 1 208 ? 28.260 -2.987 -38.349 1.00 88.75 208 ALA A C 1
ATOM 1564 O O . ALA A 1 208 ? 27.970 -4.039 -37.763 1.00 88.75 208 ALA A O 1
ATOM 1565 N N . TYR A 1 209 ? 27.319 -2.117 -38.732 1.00 87.56 209 TYR A N 1
ATOM 1566 C CA . TYR A 1 209 ? 25.899 -2.295 -38.440 1.00 87.56 209 TYR A CA 1
ATOM 1567 C C . TYR A 1 209 ? 25.267 -3.382 -39.318 1.00 87.56 209 TYR A C 1
ATOM 1569 O O . TYR A 1 209 ? 25.610 -3.560 -40.485 1.00 87.56 209 TYR A O 1
ATOM 1577 N N . LYS A 1 210 ? 24.318 -4.139 -38.755 1.00 87.75 210 LYS A N 1
ATOM 1578 C CA . LYS A 1 210 ? 23.655 -5.250 -39.455 1.00 87.75 210 LYS A CA 1
ATOM 1579 C C . LYS A 1 210 ? 22.201 -4.910 -39.750 1.00 87.75 210 LYS A C 1
ATOM 1581 O O . LYS A 1 210 ? 21.341 -5.120 -38.895 1.00 87.75 210 LYS A O 1
ATOM 1586 N N . THR A 1 211 ? 21.940 -4.465 -40.976 1.00 90.12 211 THR A N 1
ATOM 1587 C CA . THR A 1 211 ? 20.598 -4.181 -41.503 1.00 90.12 211 THR A CA 1
ATOM 1588 C C . THR A 1 211 ? 19.589 -5.284 -41.203 1.00 90.12 211 THR A C 1
ATOM 1590 O O . THR A 1 211 ? 19.891 -6.482 -41.270 1.00 90.12 211 THR A O 1
ATOM 1593 N N . ARG A 1 212 ? 18.358 -4.874 -40.879 1.00 92.06 212 ARG A N 1
ATOM 1594 C CA . ARG A 1 212 ? 17.233 -5.768 -40.579 1.00 92.06 212 ARG A CA 1
ATOM 1595 C C . ARG A 1 212 ? 16.183 -5.690 -41.685 1.00 92.06 212 ARG A C 1
ATOM 1597 O O . ARG A 1 212 ? 15.713 -4.594 -41.979 1.00 92.06 212 ARG A O 1
ATOM 1604 N N . PRO A 1 213 ? 15.764 -6.822 -42.283 1.00 92.94 213 PRO A N 1
ATOM 1605 C CA . PRO A 1 213 ? 14.654 -6.821 -43.229 1.00 92.94 213 PRO A CA 1
ATOM 1606 C C . PRO A 1 213 ? 13.380 -6.236 -42.590 1.00 92.94 213 PRO A C 1
ATOM 1608 O O . PRO A 1 213 ? 13.113 -6.541 -41.424 1.00 92.94 213 PRO A O 1
ATOM 1611 N N . PRO A 1 214 ? 12.536 -5.490 -43.330 1.00 93.31 214 PRO A N 1
ATOM 1612 C CA . PRO A 1 214 ? 11.316 -4.886 -42.782 1.00 93.31 214 PRO A CA 1
ATOM 1613 C C . PRO A 1 214 ? 10.382 -5.875 -42.064 1.00 93.31 214 PRO A C 1
ATOM 1615 O O . PRO A 1 214 ? 9.760 -5.526 -41.068 1.00 93.31 214 PRO A O 1
ATOM 1618 N N . VAL A 1 215 ? 10.340 -7.138 -42.503 1.00 93.06 215 VAL A N 1
ATOM 1619 C CA . VAL A 1 215 ? 9.561 -8.215 -41.857 1.00 93.06 215 VAL A CA 1
ATOM 1620 C C . VAL A 1 215 ? 10.050 -8.529 -40.434 1.00 93.06 215 VAL A C 1
ATOM 1622 O O . VAL A 1 215 ? 9.241 -8.870 -39.572 1.00 93.06 215 VAL A O 1
ATOM 1625 N N . VAL A 1 216 ? 11.350 -8.387 -40.159 1.00 93.12 216 VAL A N 1
ATOM 1626 C CA . VAL A 1 216 ? 11.925 -8.583 -38.815 1.00 93.12 216 VAL A CA 1
ATOM 1627 C C . VAL A 1 216 ? 11.566 -7.404 -37.911 1.00 93.12 216 VAL A C 1
ATOM 1629 O O . VAL A 1 216 ? 11.156 -7.614 -36.773 1.00 93.12 216 VAL A O 1
ATOM 1632 N N . ILE A 1 217 ? 11.627 -6.178 -38.442 1.00 93.81 217 ILE A N 1
ATOM 1633 C CA . ILE A 1 217 ? 11.221 -4.952 -37.735 1.00 93.81 217 ILE A CA 1
ATOM 1634 C C . ILE A 1 217 ? 9.732 -5.017 -37.361 1.00 93.81 217 ILE A C 1
ATOM 1636 O O . ILE A 1 217 ? 9.378 -4.835 -36.199 1.00 93.81 217 ILE A O 1
ATOM 1640 N N . GLU A 1 218 ? 8.861 -5.355 -38.313 1.00 94.25 218 GLU A N 1
ATOM 1641 C CA . GLU A 1 218 ? 7.418 -5.493 -38.074 1.00 94.25 218 GLU A CA 1
ATOM 1642 C C . GLU A 1 218 ? 7.075 -6.644 -37.117 1.00 94.25 218 GLU A C 1
ATOM 1644 O O . GLU A 1 218 ? 6.144 -6.527 -36.318 1.00 94.25 218 GLU A O 1
ATOM 1649 N N . THR A 1 219 ? 7.838 -7.742 -37.147 1.00 93.88 219 THR A N 1
ATOM 1650 C CA . THR A 1 219 ? 7.729 -8.806 -36.136 1.00 93.88 219 THR A CA 1
ATOM 1651 C C . THR A 1 219 ? 8.087 -8.267 -34.751 1.00 93.88 219 THR A C 1
ATOM 1653 O O . THR A 1 219 ? 7.285 -8.405 -33.832 1.00 93.88 219 THR A O 1
ATOM 1656 N N . ALA A 1 220 ? 9.218 -7.570 -34.606 1.00 93.62 220 ALA A N 1
ATOM 1657 C CA . ALA A 1 220 ? 9.643 -6.996 -33.330 1.00 93.62 220 ALA A CA 1
ATOM 1658 C C . ALA A 1 220 ? 8.633 -5.973 -32.772 1.00 93.62 220 ALA A C 1
ATOM 1660 O O . ALA A 1 220 ? 8.304 -6.038 -31.588 1.00 93.62 220 ALA A O 1
ATOM 1661 N N . LYS A 1 221 ? 8.056 -5.091 -33.608 1.00 95.25 221 LYS A N 1
ATOM 1662 C CA . LYS A 1 221 ? 6.998 -4.147 -33.181 1.00 95.25 221 LYS A CA 1
ATOM 1663 C C . LYS A 1 221 ? 5.775 -4.878 -32.608 1.00 95.25 221 LYS A C 1
ATOM 1665 O O . LYS A 1 221 ? 5.213 -4.457 -31.596 1.00 95.25 221 LYS A O 1
ATOM 1670 N N . ARG A 1 222 ? 5.380 -6.007 -33.211 1.00 94.19 222 ARG A N 1
ATOM 1671 C CA . ARG A 1 222 ? 4.271 -6.860 -32.734 1.00 94.19 222 ARG A CA 1
ATOM 1672 C C . ARG A 1 222 ? 4.623 -7.635 -31.461 1.00 94.19 222 ARG A C 1
ATOM 1674 O O . ARG A 1 222 ? 3.756 -7.773 -30.595 1.00 94.19 222 ARG A O 1
ATOM 1681 N N . SER A 1 223 ? 5.868 -8.092 -31.323 1.00 92.69 223 SER A N 1
ATOM 1682 C CA . SER A 1 223 ? 6.380 -8.684 -30.082 1.00 92.69 223 SER A CA 1
ATOM 1683 C C . SER A 1 223 ? 6.326 -7.668 -28.943 1.00 92.69 223 SER A C 1
ATOM 1685 O O . SER A 1 223 ? 5.677 -7.937 -27.940 1.00 92.69 223 SER A O 1
ATOM 1687 N N . LEU A 1 224 ? 6.856 -6.453 -29.128 1.00 94.25 224 LEU A N 1
ATOM 1688 C CA . LEU A 1 224 ? 6.831 -5.381 -28.123 1.00 94.25 224 LEU A CA 1
ATOM 1689 C C . LEU A 1 224 ? 5.403 -5.036 -27.652 1.00 94.25 224 LEU A C 1
ATOM 1691 O O . LEU A 1 224 ? 5.143 -4.958 -26.452 1.00 94.25 224 LEU A O 1
ATOM 1695 N N . LEU A 1 225 ? 4.446 -4.920 -28.584 1.00 94.25 225 LEU A N 1
ATOM 1696 C CA . LEU A 1 225 ? 3.014 -4.736 -28.285 1.00 94.25 225 LEU A CA 1
ATOM 1697 C C . LEU A 1 225 ? 2.374 -5.904 -27.511 1.00 94.25 225 LEU A C 1
ATOM 1699 O O . LEU A 1 225 ? 1.278 -5.752 -26.964 1.00 94.25 225 LEU A O 1
ATOM 1703 N N . THR A 1 226 ? 3.012 -7.073 -27.503 1.00 93.69 226 THR A N 1
ATOM 1704 C CA . THR A 1 226 ? 2.592 -8.267 -26.759 1.00 93.69 226 THR A CA 1
ATOM 1705 C C . THR A 1 226 ? 3.286 -8.311 -25.396 1.00 93.69 226 THR A C 1
ATOM 1707 O O . THR A 1 226 ? 2.603 -8.458 -24.383 1.00 93.69 226 THR A O 1
ATOM 1710 N N . CYS A 1 227 ? 4.595 -8.045 -25.346 1.00 93.00 227 CYS A N 1
ATOM 1711 C CA . CYS A 1 227 ? 5.381 -7.877 -24.125 1.00 93.00 227 CYS A CA 1
ATOM 1712 C C . CYS A 1 227 ? 4.781 -6.801 -23.204 1.00 93.00 227 CYS A C 1
ATOM 1714 O O . CYS A 1 227 ? 4.528 -7.069 -22.033 1.00 93.00 227 CYS A O 1
ATOM 1716 N N . ALA A 1 228 ? 4.428 -5.622 -23.729 1.00 95.69 228 ALA A N 1
ATOM 1717 C CA . ALA A 1 228 ? 3.814 -4.545 -22.943 1.00 95.69 228 ALA A CA 1
ATOM 1718 C C . ALA A 1 228 ? 2.451 -4.929 -22.325 1.00 95.69 228 ALA A C 1
ATOM 1720 O O . ALA A 1 228 ? 2.104 -4.464 -21.239 1.00 95.69 228 ALA A O 1
ATOM 1721 N N . LYS A 1 229 ? 1.687 -5.819 -22.980 1.00 95.06 229 LYS A N 1
ATOM 1722 C CA . LYS A 1 229 ? 0.434 -6.380 -22.438 1.00 95.06 229 LYS A CA 1
ATOM 1723 C C . LYS A 1 229 ? 0.687 -7.473 -21.401 1.00 95.06 229 LYS A C 1
ATOM 1725 O O . LYS A 1 229 ? -0.117 -7.619 -20.485 1.00 95.06 229 LYS A O 1
ATOM 1730 N N . LEU A 1 230 ? 1.767 -8.243 -21.542 1.00 94.06 230 LEU A N 1
ATOM 1731 C CA . LEU A 1 230 ? 2.185 -9.233 -20.552 1.00 94.06 230 LEU A CA 1
ATOM 1732 C C . LEU A 1 230 ? 2.646 -8.538 -19.264 1.00 94.06 230 LEU A C 1
ATOM 1734 O O . LEU A 1 230 ? 2.069 -8.791 -18.214 1.00 94.06 230 LEU A O 1
ATOM 1738 N N . VAL A 1 231 ? 3.584 -7.591 -19.370 1.00 96.00 231 VAL A N 1
ATOM 1739 C CA . VAL A 1 231 ? 4.068 -6.754 -18.256 1.00 96.00 231 VAL A CA 1
ATOM 1740 C C . VAL A 1 231 ? 2.897 -6.070 -17.543 1.00 96.00 231 VAL A C 1
ATOM 1742 O O . VAL A 1 231 ? 2.770 -6.182 -16.327 1.00 96.00 231 VAL A O 1
ATOM 1745 N N . GLY A 1 232 ? 1.986 -5.443 -18.296 1.00 96.56 232 GLY A N 1
ATOM 1746 C CA . GLY A 1 232 ? 0.791 -4.802 -17.742 1.00 96.56 232 GLY A CA 1
ATOM 1747 C C . GLY A 1 232 ? -0.131 -5.749 -16.960 1.00 96.56 232 GLY A C 1
ATOM 1748 O O . GLY A 1 232 ? -0.586 -5.407 -15.870 1.00 96.56 232 GLY A O 1
ATOM 1749 N N . ARG A 1 233 ? -0.342 -6.976 -17.455 1.00 95.06 233 ARG A N 1
ATOM 1750 C CA . ARG A 1 233 ? -1.096 -8.020 -16.735 1.00 95.06 233 ARG A CA 1
ATOM 1751 C C . ARG A 1 233 ? -0.382 -8.512 -15.479 1.00 95.06 233 ARG A C 1
ATOM 1753 O O . ARG A 1 233 ? -1.054 -8.794 -14.491 1.00 95.06 233 ARG A O 1
ATOM 1760 N N . THR A 1 234 ? 0.946 -8.616 -15.498 1.00 94.38 234 THR A N 1
ATOM 1761 C CA . THR A 1 234 ? 1.728 -9.000 -14.314 1.00 94.38 234 THR A CA 1
ATOM 1762 C C . THR A 1 234 ? 1.613 -7.937 -13.219 1.00 94.38 234 THR A C 1
ATOM 1764 O O . THR A 1 234 ? 1.367 -8.292 -12.069 1.00 94.38 234 THR A O 1
ATOM 1767 N N . VAL A 1 235 ? 1.678 -6.647 -13.577 1.00 95.06 235 VAL A N 1
ATOM 1768 C CA . VAL A 1 235 ? 1.418 -5.516 -12.661 1.00 95.06 235 VAL A CA 1
ATOM 1769 C C . VAL A 1 235 ? 0.006 -5.588 -12.075 1.00 95.06 235 VAL A C 1
ATOM 1771 O O . VAL A 1 235 ? -0.154 -5.570 -10.857 1.00 95.06 235 VAL A O 1
ATOM 1774 N N . GLU A 1 236 ? -1.017 -5.744 -12.918 1.00 93.31 236 GLU A N 1
ATOM 1775 C CA . GLU A 1 236 ? -2.421 -5.833 -12.488 1.00 93.31 236 GLU A CA 1
ATOM 1776 C C . GLU A 1 236 ? -2.661 -7.016 -11.529 1.00 93.31 236 GLU A C 1
ATOM 1778 O O . GLU A 1 236 ? -3.271 -6.857 -10.470 1.00 93.31 236 GLU A O 1
ATOM 1783 N N . HIS A 1 237 ? -2.107 -8.192 -11.845 1.00 92.12 237 HIS A N 1
ATOM 1784 C CA . HIS A 1 237 ? -2.176 -9.376 -10.988 1.00 92.12 237 HIS A CA 1
ATOM 1785 C C . HIS A 1 237 ? -1.433 -9.184 -9.655 1.00 92.12 237 HIS A C 1
ATOM 1787 O O . HIS A 1 237 ? -1.940 -9.580 -8.602 1.00 92.12 237 HIS A O 1
ATOM 1793 N N . ARG A 1 238 ? -0.246 -8.561 -9.676 1.00 89.75 238 ARG A N 1
ATOM 1794 C CA . ARG A 1 238 ? 0.543 -8.274 -8.470 1.00 89.75 238 ARG A CA 1
ATOM 1795 C C . ARG A 1 238 ? -0.212 -7.332 -7.532 1.00 89.75 238 ARG A C 1
ATOM 1797 O O . ARG A 1 238 ? -0.377 -7.663 -6.359 1.00 89.75 238 ARG A O 1
ATOM 1804 N N . GLN A 1 239 ? -0.722 -6.218 -8.056 1.00 87.25 239 GLN A N 1
ATOM 1805 C CA . GLN A 1 239 ? -1.475 -5.222 -7.291 1.00 87.25 239 GLN A CA 1
ATOM 1806 C C . GLN A 1 239 ? -2.753 -5.818 -6.684 1.00 87.25 239 GLN A C 1
ATOM 1808 O O . GLN A 1 239 ? -3.022 -5.616 -5.499 1.00 87.25 239 GLN A O 1
ATOM 1813 N N . ALA A 1 240 ? -3.504 -6.619 -7.448 1.00 85.75 240 ALA A N 1
ATOM 1814 C CA . ALA A 1 240 ? -4.675 -7.329 -6.933 1.00 85.75 240 ALA A CA 1
ATOM 1815 C C . ALA A 1 240 ? -4.310 -8.304 -5.794 1.00 85.75 240 ALA A C 1
ATOM 1817 O O . ALA A 1 240 ? -5.008 -8.369 -4.780 1.00 85.75 240 ALA A O 1
ATOM 1818 N N . HIS A 1 241 ? -3.193 -9.029 -5.919 1.00 84.50 241 HIS A N 1
ATOM 1819 C CA . HIS A 1 241 ? -2.721 -9.938 -4.874 1.00 84.50 241 HIS A CA 1
ATOM 1820 C C . HIS A 1 241 ? -2.312 -9.194 -3.591 1.00 84.50 241 HIS A C 1
ATOM 1822 O O . HIS A 1 241 ? -2.636 -9.639 -2.491 1.00 84.50 241 HIS A O 1
ATOM 1828 N N . GLU A 1 242 ? -1.650 -8.041 -3.707 1.00 81.06 242 GLU A N 1
ATOM 1829 C CA . GLU A 1 242 ? -1.247 -7.228 -2.551 1.00 81.06 242 GLU A CA 1
ATOM 1830 C C . GLU A 1 242 ? -2.428 -6.561 -1.847 1.00 81.06 242 GLU A C 1
ATOM 1832 O O . GLU A 1 242 ? -2.451 -6.520 -0.617 1.00 81.06 242 GLU A O 1
ATOM 1837 N N . GLN A 1 243 ? -3.453 -6.127 -2.587 1.00 78.62 243 GLN A N 1
ATOM 1838 C CA . GLN A 1 243 ? -4.709 -5.660 -1.994 1.00 78.62 243 GLN A CA 1
ATOM 1839 C C . GLN A 1 243 ? -5.388 -6.772 -1.180 1.00 78.62 243 GLN A C 1
ATOM 1841 O O . GLN A 1 243 ? -5.799 -6.533 -0.045 1.00 78.62 243 GLN A O 1
ATOM 1846 N N . VAL A 1 244 ? -5.439 -8.005 -1.698 1.00 77.62 244 VAL A N 1
ATOM 1847 C CA . VAL A 1 244 ? -5.976 -9.163 -0.958 1.00 77.62 244 VAL A CA 1
ATOM 1848 C C . VAL A 1 244 ? -5.129 -9.490 0.280 1.00 77.62 244 VAL A C 1
ATOM 1850 O O . VAL A 1 244 ? -5.691 -9.713 1.353 1.00 77.62 244 VAL A O 1
ATOM 1853 N N . GLN A 1 245 ? -3.794 -9.466 0.181 1.00 74.81 245 GLN A N 1
ATOM 1854 C CA . GLN A 1 245 ? -2.920 -9.665 1.346 1.00 74.81 245 GLN A CA 1
ATOM 1855 C C . GLN A 1 245 ? -3.069 -8.555 2.396 1.00 74.81 245 GLN A C 1
ATOM 1857 O O . GLN A 1 245 ? -3.066 -8.848 3.589 1.00 74.81 245 GLN A O 1
ATOM 1862 N N . SER A 1 246 ? -3.210 -7.293 1.981 1.00 72.94 246 SER A N 1
ATOM 1863 C CA . SER A 1 246 ? -3.454 -6.166 2.887 1.00 72.94 246 SER A CA 1
ATOM 1864 C C . SER A 1 246 ? -4.795 -6.329 3.604 1.00 72.94 246 SER A C 1
ATOM 1866 O O . SER A 1 246 ? -4.830 -6.297 4.832 1.00 72.94 246 SER A O 1
ATOM 1868 N N . LEU A 1 247 ? -5.874 -6.629 2.871 1.00 73.31 247 LEU A N 1
ATOM 1869 C CA . LEU A 1 247 ? -7.200 -6.901 3.441 1.00 73.31 247 LEU A CA 1
ATOM 1870 C C . LEU A 1 247 ? -7.187 -8.058 4.457 1.00 73.31 247 LEU A C 1
ATOM 1872 O O . LEU A 1 247 ? -7.906 -8.004 5.455 1.00 73.31 247 LEU A O 1
ATOM 1876 N N . ALA A 1 248 ? -6.331 -9.065 4.260 1.00 72.69 248 ALA A N 1
ATOM 1877 C CA . ALA A 1 248 ? -6.142 -10.164 5.206 1.00 72.69 248 ALA A CA 1
ATOM 1878 C C . ALA A 1 248 ? -5.372 -9.780 6.491 1.00 72.69 248 ALA A C 1
ATOM 1880 O O . ALA A 1 248 ? -5.463 -10.510 7.477 1.00 72.69 248 ALA A O 1
ATOM 1881 N N . LYS A 1 249 ? -4.638 -8.655 6.519 1.00 75.25 249 LYS A N 1
ATOM 1882 C CA . LYS A 1 249 ? -3.862 -8.207 7.694 1.00 75.25 249 LYS A CA 1
ATOM 1883 C C . LYS A 1 249 ? -4.650 -7.356 8.690 1.00 75.25 249 LYS A C 1
ATOM 1885 O O . LYS A 1 249 ? -4.337 -7.418 9.875 1.00 75.25 249 LYS A O 1
ATOM 1890 N N . PHE A 1 250 ? -5.691 -6.631 8.268 1.00 77.81 250 PHE A N 1
ATOM 1891 C CA . PHE A 1 250 ? -6.475 -5.749 9.159 1.00 77.81 250 PHE A CA 1
ATOM 1892 C C . PHE A 1 250 ? -6.953 -6.403 10.476 1.00 77.81 250 PHE A C 1
ATOM 1894 O O . PHE A 1 250 ? -6.929 -5.719 11.499 1.00 77.81 250 PHE A O 1
ATOM 1901 N N . PRO A 1 251 ? -7.368 -7.690 10.530 1.00 82.38 251 PRO A N 1
ATOM 1902 C CA . PRO A 1 251 ? -7.681 -8.345 11.802 1.00 82.38 251 PRO A CA 1
ATOM 1903 C C . PRO A 1 251 ? -6.458 -8.461 12.722 1.00 82.38 251 PRO A C 1
ATOM 1905 O O . PRO A 1 251 ? -6.565 -8.185 13.914 1.00 82.38 251 PRO A O 1
ATOM 1908 N N . SER A 1 252 ? -5.300 -8.831 12.170 1.00 82.88 252 SER A N 1
ATOM 1909 C CA . SER A 1 252 ? -4.022 -8.990 12.879 1.00 82.88 252 SER A CA 1
ATOM 1910 C C . SER A 1 252 ? -3.419 -7.666 13.351 1.00 82.88 252 SER A C 1
ATOM 1912 O O . SER A 1 252 ? -2.741 -7.643 14.373 1.00 82.88 252 SER A O 1
ATOM 1914 N N . GLU A 1 253 ? -3.680 -6.578 12.626 1.00 83.81 253 GLU A N 1
ATOM 1915 C CA . GLU A 1 253 ? -3.224 -5.216 12.943 1.00 83.81 253 GLU A CA 1
ATOM 1916 C C . GLU A 1 253 ? -4.167 -4.471 13.912 1.00 83.81 253 GLU A C 1
ATOM 1918 O O . GLU A 1 253 ? -3.826 -3.397 14.407 1.00 83.81 253 GLU A O 1
ATOM 1923 N N . ASN A 1 254 ? -5.346 -5.026 14.220 1.00 82.69 254 ASN A N 1
ATOM 1924 C CA . ASN A 1 254 ? -6.284 -4.424 15.168 1.00 82.69 254 ASN A CA 1
ATOM 1925 C C . ASN A 1 254 ? -5.764 -4.560 16.620 1.00 82.69 254 ASN A C 1
ATOM 1927 O O . ASN A 1 254 ? -5.525 -5.684 17.066 1.00 82.69 254 ASN A O 1
ATOM 1931 N N . PRO A 1 255 ? -5.624 -3.457 17.387 1.00 86.12 255 PRO A N 1
ATOM 1932 C CA . PRO A 1 255 ? -5.125 -3.501 18.765 1.00 86.12 255 PRO A CA 1
ATOM 1933 C C . PRO A 1 255 ? -6.117 -4.097 19.780 1.00 86.12 255 PRO A C 1
ATOM 1935 O O . PRO A 1 255 ? -5.718 -4.394 20.903 1.00 86.12 255 PRO A O 1
ATOM 1938 N N . GLY A 1 256 ? -7.396 -4.256 19.425 1.00 89.69 256 GLY A N 1
ATOM 1939 C CA . GLY A 1 256 ? -8.377 -4.995 20.224 1.00 89.69 256 GLY A CA 1
ATOM 1940 C C . GLY A 1 256 ? -8.509 -6.456 19.765 1.00 89.69 256 GLY A C 1
ATOM 1941 O O . GLY A 1 256 ? -8.279 -6.739 18.587 1.00 89.69 256 GLY A O 1
ATOM 1942 N N . PRO A 1 257 ? -8.902 -7.398 20.646 1.00 94.44 257 PRO A N 1
ATOM 1943 C CA . PRO A 1 257 ? -9.222 -8.767 20.248 1.00 94.44 257 PRO A CA 1
ATOM 1944 C C . PRO A 1 257 ? -10.237 -8.840 19.091 1.00 94.44 257 PRO A C 1
ATOM 1946 O O . PRO A 1 257 ? -11.327 -8.264 19.162 1.00 94.44 257 PRO A O 1
ATOM 1949 N N . VAL A 1 258 ? -9.889 -9.586 18.040 1.00 95.56 258 VAL A N 1
ATOM 1950 C CA . VAL A 1 258 ? -10.748 -9.893 16.886 1.00 95.56 258 VAL A CA 1
ATOM 1951 C C . VAL A 1 258 ? -10.728 -11.396 16.629 1.00 95.56 258 VAL A C 1
ATOM 1953 O O . VAL A 1 258 ? -9.723 -11.955 16.177 1.00 95.56 258 VAL A O 1
ATOM 1956 N N . LEU A 1 259 ? -11.866 -12.042 16.877 1.00 95.31 259 LEU A N 1
ATOM 1957 C CA . LEU A 1 259 ? -12.050 -13.485 16.743 1.00 95.31 259 LEU A CA 1
ATOM 1958 C C . LEU A 1 259 ? -13.153 -13.810 15.724 1.00 95.31 259 LEU A C 1
ATOM 1960 O O . LEU A 1 259 ? -14.049 -13.002 15.475 1.00 95.31 259 LEU A O 1
ATOM 1964 N N . ARG A 1 260 ? -13.117 -15.015 15.152 1.00 95.94 260 ARG A N 1
ATOM 1965 C CA . ARG A 1 260 ? -14.199 -15.583 14.334 1.00 95.94 260 ARG A CA 1
ATOM 1966 C C . ARG A 1 260 ? -14.550 -16.969 14.839 1.00 95.94 260 ARG A C 1
ATOM 1968 O O . ARG A 1 260 ? -13.659 -17.803 14.972 1.00 95.94 260 ARG A O 1
ATOM 1975 N N . ILE A 1 261 ? -15.833 -17.221 15.073 1.00 96.88 261 ILE A N 1
ATOM 1976 C CA . ILE A 1 261 ? -16.327 -18.472 15.656 1.00 96.88 261 ILE A CA 1
ATOM 1977 C C . ILE A 1 261 ? -17.422 -19.034 14.741 1.00 96.88 261 ILE A C 1
ATOM 1979 O O . ILE A 1 261 ? -18.359 -18.318 14.384 1.00 96.88 261 ILE A O 1
ATOM 1983 N N . ALA A 1 262 ? -17.282 -20.291 14.327 1.00 96.81 262 ALA A N 1
ATOM 1984 C CA . ALA A 1 262 ? -18.256 -21.012 13.510 1.00 96.81 262 ALA A CA 1
ATOM 1985 C C . ALA A 1 262 ? -19.542 -21.339 14.290 1.00 96.81 262 ALA A C 1
ATOM 1987 O O . ALA A 1 262 ? -19.572 -21.279 15.517 1.00 96.81 262 ALA A O 1
ATOM 1988 N N . SER A 1 263 ? -20.608 -21.711 13.580 1.00 94.38 263 SER A N 1
ATOM 1989 C CA . SER A 1 263 ? -21.921 -22.051 14.150 1.00 94.38 263 SER A CA 1
ATOM 1990 C C . SER A 1 263 ? -21.936 -23.275 15.078 1.00 94.38 263 SER A C 1
ATOM 1992 O O . SER A 1 263 ? -22.820 -23.375 15.926 1.00 94.38 263 SER A O 1
ATOM 1994 N N . ASP A 1 264 ? -20.958 -24.175 14.963 1.00 92.88 264 ASP A N 1
ATOM 1995 C CA . ASP A 1 264 ? -20.706 -25.282 15.902 1.00 92.88 264 ASP A CA 1
ATOM 1996 C C . ASP A 1 264 ? -19.883 -24.855 17.139 1.00 92.88 264 ASP A C 1
ATOM 1998 O O . ASP A 1 264 ? -19.735 -25.612 18.104 1.00 92.88 264 ASP A O 1
ATOM 2002 N N . GLY A 1 265 ? -19.368 -23.623 17.129 1.00 93.12 265 GLY A N 1
ATOM 2003 C CA . GLY A 1 265 ? -18.515 -23.051 18.156 1.00 93.12 265 GLY A CA 1
ATOM 2004 C C . GLY A 1 265 ? -17.010 -23.190 17.922 1.00 93.12 265 GLY A C 1
ATOM 2005 O O . GLY A 1 265 ? -16.252 -22.819 18.818 1.00 93.12 265 GLY A O 1
ATOM 2006 N N . ALA A 1 266 ? -16.551 -23.717 16.783 1.00 96.00 266 ALA A N 1
ATOM 2007 C CA . ALA A 1 266 ? -15.125 -23.806 16.472 1.00 96.00 266 ALA A CA 1
ATOM 2008 C C . ALA A 1 266 ? -14.504 -22.418 16.224 1.00 96.00 266 ALA A C 1
ATOM 2010 O O . ALA A 1 266 ? -15.013 -21.618 15.434 1.00 96.00 266 ALA A O 1
ATOM 2011 N N . LEU A 1 267 ? -13.379 -22.125 16.880 1.00 96.00 267 LEU A N 1
ATOM 2012 C CA . LEU A 1 267 ? -12.623 -20.888 16.699 1.00 96.00 267 LEU A CA 1
ATOM 2013 C C . LEU A 1 267 ? -11.869 -20.922 15.359 1.00 96.00 267 LEU A C 1
ATOM 2015 O O . LEU A 1 267 ? -10.852 -21.596 15.232 1.00 96.00 267 LEU A O 1
ATOM 2019 N N . LEU A 1 268 ? -12.348 -20.187 14.355 1.00 94.12 268 LEU A N 1
ATOM 2020 C CA . LEU A 1 268 ? -11.767 -20.156 13.005 1.00 94.12 268 LEU A CA 1
ATOM 2021 C C . LEU A 1 268 ? -10.590 -19.180 12.866 1.00 94.12 268 LEU A C 1
ATOM 2023 O O . LEU A 1 268 ? -9.741 -19.357 11.997 1.00 94.12 268 LEU A O 1
ATOM 2027 N N . HIS A 1 269 ? -10.565 -18.119 13.673 1.00 94.19 269 HIS A N 1
ATOM 2028 C CA . HIS A 1 269 ? -9.531 -17.082 13.646 1.00 94.19 269 HIS A CA 1
ATOM 2029 C C . HIS A 1 269 ? -9.468 -16.367 14.995 1.00 94.19 269 HIS A C 1
ATOM 2031 O O . HIS A 1 269 ? -10.511 -16.095 15.590 1.00 94.19 269 HIS A O 1
ATOM 2037 N N . ALA A 1 270 ? -8.270 -15.970 15.414 1.00 94.06 270 ALA A N 1
ATOM 2038 C CA . ALA A 1 270 ? -8.041 -14.997 16.474 1.00 94.06 270 ALA A CA 1
ATOM 2039 C C . ALA A 1 270 ? -6.802 -14.158 16.123 1.00 94.06 270 ALA A C 1
ATOM 2041 O O . ALA A 1 270 ? -5.823 -14.699 15.610 1.00 94.06 270 ALA A O 1
ATOM 2042 N N . ASN A 1 271 ? -6.849 -12.847 16.364 1.00 94.50 271 ASN A N 1
ATOM 2043 C CA . ASN A 1 271 ? -5.689 -11.968 16.189 1.00 94.50 271 ASN A CA 1
ATOM 2044 C C . ASN A 1 271 ? -4.747 -12.007 17.416 1.00 94.50 271 ASN A C 1
ATOM 2046 O O . ASN A 1 271 ? -5.165 -12.478 18.475 1.00 94.50 271 ASN A O 1
ATOM 2050 N N . PRO A 1 272 ? -3.508 -11.477 17.334 1.00 94.25 272 PRO A N 1
ATOM 2051 C CA . PRO A 1 272 ? -2.572 -11.488 18.465 1.00 94.25 272 PRO A CA 1
ATOM 2052 C C . PRO A 1 272 ? -3.123 -10.813 19.730 1.00 94.25 272 PRO A C 1
ATOM 2054 O O . PRO A 1 272 ? -2.944 -11.326 20.829 1.00 94.25 272 PRO A O 1
ATOM 2057 N N . ALA A 1 273 ? -3.887 -9.723 19.584 1.00 93.38 273 ALA A N 1
ATOM 2058 C CA . ALA A 1 273 ? -4.538 -9.042 20.707 1.00 93.38 273 ALA A CA 1
ATOM 2059 C C . ALA A 1 273 ? -5.554 -9.923 21.469 1.00 93.38 273 ALA A C 1
ATOM 2061 O O . ALA A 1 273 ? -5.936 -9.583 22.585 1.00 93.38 273 ALA A O 1
ATOM 2062 N N . SER A 1 274 ? -5.982 -11.056 20.900 1.00 94.75 274 SER A N 1
ATOM 2063 C CA . SER A 1 274 ? -6.881 -12.022 21.544 1.00 94.75 274 SER A CA 1
ATOM 2064 C C . SER A 1 274 ? -6.188 -12.983 22.515 1.00 94.75 274 SER A C 1
ATOM 2066 O O . SER A 1 274 ? -6.890 -13.676 23.249 1.00 94.75 274 SER A O 1
ATOM 2068 N N . GLU A 1 275 ? -4.851 -13.043 22.550 1.00 93.69 275 GLU A N 1
ATOM 2069 C CA . GLU A 1 275 ? -4.090 -13.988 23.387 1.00 93.69 275 GLU A CA 1
ATOM 2070 C C . GLU A 1 275 ? -4.533 -14.017 24.872 1.00 93.69 275 GLU A C 1
ATOM 2072 O O . GLU A 1 275 ? -4.760 -15.117 25.383 1.00 93.69 275 GLU A O 1
ATOM 2077 N N . PRO A 1 276 ? -4.787 -12.880 25.561 1.00 92.31 276 PRO A N 1
ATOM 2078 C CA . PRO A 1 276 ? -5.281 -12.891 26.943 1.00 92.31 276 PRO A CA 1
ATOM 2079 C C . PRO A 1 276 ? -6.654 -13.566 27.115 1.00 92.31 276 PRO A C 1
ATOM 2081 O O . PRO A 1 276 ? -6.882 -14.276 28.093 1.00 92.31 276 PRO A O 1
ATOM 2084 N N . LEU A 1 277 ? -7.556 -13.382 26.145 1.00 92.50 277 LEU A N 1
ATOM 2085 C CA . LEU A 1 277 ? -8.904 -13.961 26.153 1.00 92.50 277 LEU A CA 1
ATOM 2086 C C . LEU A 1 277 ? -8.856 -15.471 25.859 1.00 92.50 277 LEU A C 1
ATOM 2088 O O . LEU A 1 277 ? -9.542 -16.260 26.507 1.00 92.50 277 LEU A O 1
ATOM 2092 N N . LEU A 1 278 ? -7.984 -15.891 24.935 1.00 94.00 278 LEU A N 1
ATOM 2093 C CA . LEU A 1 278 ? -7.731 -17.308 24.654 1.00 94.00 278 LEU A CA 1
ATOM 2094 C C . LEU A 1 278 ? -7.089 -18.035 25.843 1.00 94.00 278 LEU A C 1
ATOM 2096 O O . LEU A 1 278 ? -7.423 -19.193 26.097 1.00 94.00 278 LEU A O 1
ATOM 2100 N N . ALA A 1 279 ? -6.214 -17.362 26.596 1.00 92.81 279 ALA A N 1
ATOM 2101 C CA . ALA A 1 279 ? -5.592 -17.907 27.801 1.00 92.81 279 ALA A CA 1
ATOM 2102 C C . ALA A 1 279 ? -6.606 -18.139 28.939 1.00 92.81 279 ALA A C 1
ATOM 2104 O O . ALA A 1 279 ? -6.526 -19.155 29.634 1.00 92.81 279 ALA A O 1
ATOM 2105 N N . GLU A 1 280 ? -7.590 -17.247 29.104 1.00 92.88 280 GLU A N 1
ATOM 2106 C CA . GLU A 1 280 ? -8.711 -17.454 30.032 1.00 92.88 280 GLU A CA 1
ATOM 2107 C C . GLU A 1 280 ? -9.593 -18.631 29.585 1.00 92.88 280 GLU A C 1
ATOM 2109 O O . GLU A 1 280 ? -9.866 -19.544 30.368 1.00 92.88 280 GLU A O 1
ATOM 2114 N N . TRP A 1 281 ? -9.996 -18.643 28.309 1.00 92.81 281 TRP A N 1
ATOM 2115 C CA . TRP A 1 281 ? -10.871 -19.672 27.736 1.00 92.81 281 TRP A CA 1
ATOM 2116 C C . TRP A 1 281 ? -10.192 -21.039 27.578 1.00 92.81 281 TRP A C 1
ATOM 2118 O O . TRP A 1 281 ? -10.888 -22.045 27.434 1.00 92.81 281 TRP A O 1
ATOM 2128 N N . ARG A 1 282 ? -8.852 -21.076 27.604 1.00 92.69 282 ARG A N 1
ATOM 2129 C CA . ARG A 1 282 ? -7.993 -22.250 27.358 1.00 92.69 282 ARG A CA 1
ATOM 2130 C C . ARG A 1 282 ? -8.316 -22.927 26.023 1.00 92.69 282 ARG A C 1
ATOM 2132 O O . ARG A 1 282 ? -8.486 -24.142 25.964 1.00 92.69 282 ARG A O 1
ATOM 2139 N N . CYS A 1 283 ? -8.436 -22.111 24.978 1.00 92.00 283 CYS A N 1
ATOM 2140 C CA . CYS A 1 283 ? -8.908 -22.506 23.652 1.00 92.00 283 CYS A CA 1
ATOM 2141 C C . CYS A 1 283 ? -7.933 -22.033 22.567 1.00 92.00 283 CYS A C 1
ATOM 2143 O O . CYS A 1 283 ? -7.581 -20.857 22.519 1.00 92.00 283 CYS A O 1
ATOM 2145 N N . GLU A 1 284 ? -7.548 -22.930 21.663 1.00 93.31 284 GLU A N 1
ATOM 2146 C CA . GLU A 1 284 ? -6.718 -22.621 20.488 1.00 93.31 284 GLU A CA 1
ATOM 2147 C C . GLU A 1 284 ? -7.565 -22.531 19.204 1.00 93.31 284 GLU A C 1
ATOM 2149 O O . GLU A 1 284 ? -8.732 -22.933 19.171 1.00 93.31 284 GLU A O 1
ATOM 2154 N N . ILE A 1 285 ? -6.983 -22.010 18.118 1.00 93.75 285 ILE A N 1
ATOM 2155 C CA . ILE A 1 285 ? -7.640 -21.977 16.801 1.00 93.75 285 ILE A CA 1
ATOM 2156 C C . ILE A 1 285 ? -7.892 -23.420 16.324 1.00 93.75 285 ILE A C 1
ATOM 2158 O O . ILE A 1 285 ? -7.017 -24.278 16.399 1.00 93.75 285 ILE A O 1
ATOM 2162 N N . GLY A 1 286 ? -9.109 -23.685 15.849 1.00 92.00 286 GLY A N 1
ATOM 2163 C CA . GLY A 1 286 ? -9.620 -25.013 15.502 1.00 92.00 286 GLY A CA 1
ATOM 2164 C C . GLY A 1 286 ? -10.336 -25.743 16.647 1.00 92.00 286 GLY A C 1
ATOM 2165 O O . GLY A 1 286 ? -11.000 -26.744 16.390 1.00 92.00 286 GLY A O 1
ATOM 2166 N N . GLN A 1 287 ? -10.253 -25.255 17.890 1.00 94.69 287 GLN A N 1
ATOM 2167 C CA . GLN A 1 287 ? -10.958 -25.835 19.041 1.00 94.69 287 GLN A CA 1
ATOM 2168 C C . GLN A 1 287 ? -12.314 -25.149 19.280 1.00 94.69 287 GLN A C 1
ATOM 2170 O O . GLN A 1 287 ? -12.554 -24.029 18.828 1.00 94.69 287 GLN A O 1
ATOM 2175 N N . SER A 1 288 ? -13.224 -25.819 19.993 1.00 94.88 288 SER A N 1
ATOM 2176 C CA . SER A 1 288 ? -14.530 -25.256 20.358 1.00 94.88 288 SER A CA 1
ATOM 2177 C C . SER A 1 288 ? -14.423 -24.313 21.559 1.00 94.88 288 SER A C 1
ATOM 2179 O O . SER A 1 288 ? -13.928 -24.714 22.612 1.00 94.88 288 SER A O 1
ATOM 2181 N N . VAL A 1 289 ? -14.973 -23.101 21.446 1.00 95.00 289 VAL A N 1
ATOM 2182 C CA . VAL A 1 289 ? -14.998 -22.125 22.553 1.00 95.00 289 VAL A CA 1
ATOM 2183 C C . VAL A 1 289 ? -15.829 -22.631 23.757 1.00 95.00 289 VAL A C 1
ATOM 2185 O O . VAL A 1 289 ? -16.647 -23.551 23.606 1.00 95.00 289 VAL A O 1
ATOM 2188 N N . PRO A 1 290 ? -15.661 -22.068 24.973 1.00 94.81 290 PRO A N 1
ATOM 2189 C CA . PRO A 1 290 ? -16.428 -22.484 26.152 1.00 94.81 290 PRO A CA 1
ATOM 2190 C C . PRO A 1 290 ? -17.951 -22.398 25.956 1.00 94.81 290 PRO A C 1
ATOM 2192 O O . PRO A 1 290 ? -18.445 -21.583 25.178 1.00 94.81 290 PRO A O 1
ATOM 2195 N N . GLN A 1 291 ? -18.711 -23.231 26.680 1.00 93.81 291 GLN A N 1
ATOM 2196 C CA . GLN A 1 291 ? -20.163 -23.389 26.474 1.00 93.81 291 GLN A CA 1
ATOM 2197 C C . GLN A 1 291 ? -20.954 -22.060 26.454 1.00 93.81 291 GLN A C 1
ATOM 2199 O O . GLN A 1 291 ? -21.702 -21.885 25.496 1.00 93.81 291 GLN A O 1
ATOM 2204 N N . PRO A 1 292 ? -20.746 -21.088 27.375 1.00 93.19 292 PRO A N 1
ATOM 2205 C CA . PRO A 1 292 ? -21.484 -19.819 27.344 1.00 93.19 292 PRO A CA 1
ATOM 2206 C C . PRO A 1 292 ? -21.286 -19.023 26.046 1.00 93.19 292 PRO A C 1
ATOM 2208 O O . PRO A 1 292 ? -22.212 -18.370 25.570 1.00 93.19 292 PRO A O 1
ATOM 2211 N N . TRP A 1 293 ? -20.099 -19.114 25.438 1.00 93.69 293 TRP A N 1
ATOM 2212 C CA . TRP A 1 293 ? -19.813 -18.485 24.149 1.00 93.69 293 TRP A CA 1
ATOM 2213 C C . TRP A 1 293 ? -20.475 -19.236 22.995 1.00 93.69 293 TRP A C 1
ATOM 2215 O O . TRP A 1 293 ? -20.988 -18.592 22.088 1.00 93.69 293 TRP A O 1
ATOM 2225 N N . ARG A 1 294 ? -20.547 -20.575 23.038 1.00 94.19 294 ARG A N 1
ATOM 2226 C CA . ARG A 1 294 ? -21.282 -21.363 22.028 1.00 94.19 294 ARG A CA 1
ATOM 2227 C C . ARG A 1 294 ? -22.785 -21.097 22.073 1.00 94.19 294 ARG A C 1
ATOM 2229 O O . ARG A 1 294 ? -23.389 -20.900 21.022 1.00 94.19 294 ARG A O 1
ATOM 2236 N N . ASP A 1 295 ? -23.365 -21.005 23.266 1.00 94.50 295 ASP A N 1
ATOM 2237 C CA . ASP A 1 295 ? -24.780 -20.664 23.445 1.00 94.50 295 ASP A CA 1
ATOM 2238 C C . ASP A 1 295 ? -25.081 -19.262 22.872 1.00 94.50 295 ASP A C 1
ATOM 2240 O O . ASP A 1 295 ? -26.051 -19.077 22.133 1.00 94.50 295 ASP A O 1
ATOM 2244 N N . LEU A 1 296 ? -24.188 -18.294 23.122 1.00 93.88 296 LEU A N 1
ATOM 2245 C CA . LEU A 1 296 ? -24.274 -16.931 22.587 1.00 93.88 296 LEU A CA 1
ATOM 2246 C C . LEU A 1 296 ? -24.080 -16.868 21.059 1.00 93.88 296 LEU A C 1
ATOM 2248 O O . LEU A 1 296 ? -24.766 -16.097 20.392 1.00 93.88 296 LEU A O 1
ATOM 2252 N N . VAL A 1 297 ? -23.193 -17.686 20.478 1.00 95.00 297 VAL A N 1
ATOM 2253 C CA . VAL A 1 297 ? -23.026 -17.809 19.015 1.00 95.00 297 VAL A CA 1
ATOM 2254 C C . VAL A 1 297 ? -24.320 -18.300 18.363 1.00 95.00 297 VAL A C 1
ATOM 2256 O O . VAL A 1 297 ? -24.760 -17.717 17.372 1.00 95.00 297 VAL A O 1
ATOM 2259 N N . VAL A 1 298 ? -24.958 -19.329 18.933 1.00 94.69 298 VAL A N 1
ATOM 2260 C CA . VAL A 1 298 ? -26.231 -19.870 18.430 1.00 94.69 298 VAL A CA 1
ATOM 2261 C C . VAL A 1 298 ? -27.353 -18.830 18.531 1.00 94.69 298 VAL A C 1
ATOM 2263 O O . VAL A 1 298 ? -28.086 -18.638 17.563 1.00 94.69 298 VAL A O 1
ATOM 2266 N N . GLU A 1 299 ? -27.460 -18.107 19.650 1.00 94.44 299 GLU A N 1
ATOM 2267 C CA . GLU A 1 299 ? -28.437 -17.021 19.830 1.00 94.44 299 GLU A CA 1
ATOM 2268 C C . GLU A 1 299 ? -28.246 -15.881 18.807 1.00 94.44 299 GLU A C 1
ATOM 2270 O O . GLU A 1 299 ? -29.206 -15.396 18.198 1.00 94.44 299 GLU A O 1
ATOM 2275 N N . VAL A 1 300 ? -27.000 -15.456 18.586 1.00 95.56 300 VAL A N 1
ATOM 2276 C CA . VAL A 1 300 ? -26.667 -14.342 17.685 1.00 95.56 300 VAL A CA 1
ATOM 2277 C C . VAL A 1 300 ? -26.861 -14.724 16.215 1.00 95.56 300 VAL A C 1
ATOM 2279 O O . VAL A 1 300 ? -27.392 -13.928 15.440 1.00 95.56 300 VAL A O 1
ATOM 2282 N N . LEU A 1 301 ? -26.531 -15.958 15.825 1.00 94.38 301 LEU A N 1
ATOM 2283 C CA . LEU A 1 301 ? -26.847 -16.471 14.488 1.00 94.38 301 LEU A CA 1
ATOM 2284 C C . LEU A 1 301 ? -28.360 -16.614 14.265 1.00 94.38 301 LEU A C 1
ATOM 2286 O O . LEU A 1 301 ? -28.849 -16.218 13.210 1.00 94.38 301 LEU A O 1
ATOM 2290 N N . ALA A 1 302 ? -29.110 -17.123 15.249 1.00 93.12 302 ALA A N 1
ATOM 2291 C CA . ALA A 1 302 ? -30.560 -17.307 15.138 1.00 93.12 302 ALA A CA 1
ATOM 2292 C C . ALA A 1 302 ? -31.347 -15.982 15.101 1.00 93.12 302 ALA A C 1
ATOM 2294 O O . ALA A 1 302 ? -32.390 -15.905 14.454 1.00 93.12 302 ALA A O 1
ATOM 2295 N N . SER A 1 303 ? -30.855 -14.936 15.773 1.00 94.00 303 SER A N 1
ATOM 2296 C CA . SER A 1 303 ? -31.451 -13.589 15.751 1.00 94.00 303 SER A CA 1
ATOM 2297 C C . SER A 1 303 ? -31.003 -12.724 14.565 1.00 94.00 303 SER A C 1
ATOM 2299 O O . SER A 1 303 ? -31.592 -11.667 14.327 1.00 94.00 303 SER A O 1
ATOM 2301 N N . GLY A 1 304 ? -29.949 -13.127 13.843 1.00 91.8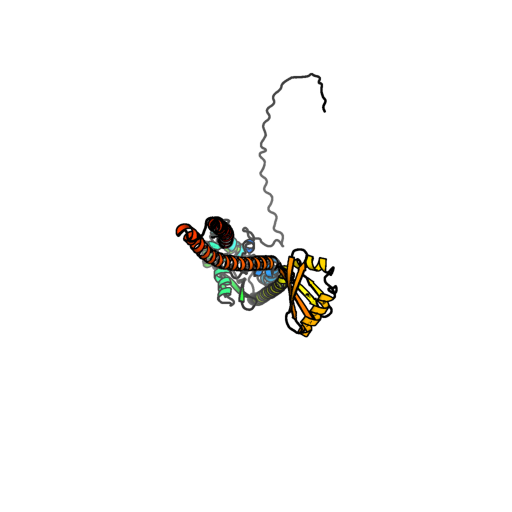1 304 GLY A N 1
ATOM 2302 C CA . GLY A 1 304 ? -29.382 -12.391 12.706 1.00 91.81 304 GLY A CA 1
ATOM 2303 C C . GLY A 1 304 ? -28.873 -10.980 13.040 1.00 91.81 304 GLY A C 1
ATOM 2304 O O . GLY A 1 304 ? -28.569 -10.210 12.132 1.00 91.81 304 GLY A O 1
ATOM 2305 N N . SER A 1 305 ? -28.786 -10.629 14.326 1.00 92.56 305 SER A N 1
ATOM 2306 C CA . SER A 1 305 ? -28.572 -9.265 14.818 1.00 92.56 305 SER A CA 1
ATOM 2307 C C . SER A 1 305 ? -27.342 -9.207 15.729 1.00 92.56 305 SER A C 1
ATOM 2309 O O . SER A 1 305 ? -27.176 -10.100 16.560 1.00 92.56 305 SER A O 1
ATOM 2311 N N . PRO A 1 306 ? -26.475 -8.180 15.631 1.00 95.25 306 PRO A N 1
ATOM 2312 C CA . PRO A 1 306 ? -25.341 -8.051 16.539 1.00 95.25 306 PRO A CA 1
ATOM 2313 C C . PRO A 1 306 ? -25.777 -7.914 18.002 1.00 95.25 306 PRO A C 1
ATOM 2315 O O . PRO A 1 306 ? -26.701 -7.160 18.312 1.00 95.25 306 PRO A O 1
ATOM 2318 N N . LYS A 1 307 ? -25.068 -8.594 18.906 1.00 96.06 307 LYS A N 1
ATOM 2319 C CA . LYS A 1 307 ? -25.285 -8.528 20.357 1.00 96.06 307 LYS A CA 1
ATOM 2320 C C . LYS A 1 307 ? -24.015 -8.062 21.057 1.00 96.06 307 LYS A C 1
ATOM 2322 O O . LYS A 1 307 ? -22.916 -8.495 20.713 1.00 96.06 307 LYS A O 1
ATOM 2327 N N . GLN A 1 308 ? -24.174 -7.189 22.045 1.00 95.62 308 GLN A N 1
ATOM 2328 C CA . GLN A 1 308 ? -23.082 -6.697 22.878 1.00 95.62 308 GLN A CA 1
ATOM 2329 C C . GLN A 1 308 ? -23.189 -7.289 24.287 1.00 95.62 308 GLN A C 1
ATOM 2331 O O . GLN A 1 308 ? -24.284 -7.362 24.847 1.00 95.62 308 GLN A O 1
ATOM 2336 N N . VAL A 1 309 ? -22.057 -7.707 24.849 1.00 94.88 309 VAL A N 1
ATOM 2337 C CA . VAL A 1 309 ? -21.917 -8.161 26.239 1.00 94.88 309 VAL A CA 1
ATOM 2338 C C . VAL A 1 309 ? -20.679 -7.517 26.863 1.00 94.88 309 VAL A C 1
ATOM 2340 O O . VAL A 1 309 ? -19.760 -7.112 26.153 1.00 94.88 309 VAL A O 1
ATOM 2343 N N . GLU A 1 310 ? -20.648 -7.410 28.187 1.00 94.31 310 GLU A N 1
ATOM 2344 C CA . GLU A 1 310 ? -19.455 -6.994 28.932 1.00 94.31 310 GLU A CA 1
ATOM 2345 C C . GLU A 1 310 ? -18.842 -8.222 29.608 1.00 94.31 310 GLU A C 1
ATOM 2347 O O . GLU A 1 310 ? -19.572 -9.088 30.095 1.00 94.31 310 GLU A O 1
ATOM 2352 N N . HIS A 1 311 ? -17.513 -8.309 29.602 1.00 93.12 311 HIS A N 1
ATOM 2353 C CA . HIS A 1 311 ? -16.748 -9.415 30.174 1.00 93.12 311 HIS A CA 1
ATOM 2354 C C . HIS A 1 311 ? -15.571 -8.871 30.988 1.00 93.12 311 HIS A C 1
ATOM 2356 O O . HIS A 1 311 ? -14.862 -7.973 30.530 1.00 93.12 311 HIS A O 1
ATOM 2362 N N . GLU A 1 312 ? -15.374 -9.400 32.193 1.00 91.88 312 GLU A N 1
ATOM 2363 C CA . GLU A 1 312 ? -14.322 -8.974 33.122 1.00 91.88 312 GLU A CA 1
ATOM 2364 C C . GLU A 1 312 ? -13.096 -9.886 32.971 1.00 91.88 312 GLU A C 1
ATOM 2366 O O . GLU A 1 312 ? -13.151 -11.079 33.268 1.00 91.88 312 GLU A O 1
ATOM 2371 N N . LEU A 1 313 ? -11.984 -9.319 32.500 1.00 88.88 313 LEU A N 1
ATOM 2372 C CA . LEU A 1 313 ? -10.714 -10.003 32.267 1.00 88.88 313 LEU A CA 1
ATOM 2373 C C . LEU A 1 313 ? -9.658 -9.438 33.229 1.00 88.88 313 LEU A C 1
ATOM 2375 O O . LEU A 1 313 ? -8.923 -8.501 32.910 1.00 88.88 313 LEU A O 1
ATOM 2379 N N . GLY A 1 314 ? -9.610 -9.990 34.442 1.00 86.81 314 GLY A N 1
ATOM 2380 C CA . GLY A 1 314 ? -8.790 -9.441 35.525 1.00 86.81 314 GLY A CA 1
ATOM 2381 C C . GLY A 1 314 ? -9.287 -8.053 35.938 1.00 86.81 314 GLY A C 1
ATOM 2382 O O . GLY A 1 314 ? -10.461 -7.895 36.252 1.00 86.81 314 GLY A O 1
ATOM 2383 N N . ASP A 1 315 ? -8.406 -7.051 35.912 1.00 85.81 315 ASP A N 1
ATOM 2384 C CA . ASP A 1 315 ? -8.761 -5.652 36.200 1.00 85.81 315 ASP A CA 1
ATOM 2385 C C . ASP A 1 315 ? -9.372 -4.905 34.988 1.00 85.81 315 ASP A C 1
ATOM 2387 O O . ASP A 1 315 ? -9.752 -3.738 35.116 1.00 85.81 315 ASP A O 1
ATOM 2391 N N . GLN A 1 316 ? -9.456 -5.537 33.806 1.00 90.06 316 GLN A N 1
ATOM 2392 C CA . GLN A 1 316 ? -10.002 -4.929 32.585 1.00 90.06 316 GLN A CA 1
ATOM 2393 C C . GLN A 1 316 ? -11.463 -5.327 32.336 1.00 90.06 316 GLN A C 1
ATOM 2395 O O . GLN A 1 316 ? -11.836 -6.493 32.436 1.00 90.06 316 GLN A O 1
ATOM 2400 N N . VAL A 1 317 ? -12.280 -4.363 31.908 1.00 93.06 317 VAL A N 1
ATOM 2401 C CA . VAL A 1 317 ? -13.644 -4.591 31.410 1.00 93.06 317 VAL A CA 1
ATOM 2402 C C . VAL A 1 317 ? -13.631 -4.503 29.887 1.00 93.06 317 VAL A C 1
ATOM 2404 O O . VAL A 1 317 ? -13.416 -3.430 29.315 1.00 93.06 317 VAL A O 1
ATOM 2407 N N . LEU A 1 318 ? -13.885 -5.628 29.219 1.00 94.12 318 LEU A N 1
ATOM 2408 C CA . LEU A 1 318 ? -13.998 -5.710 27.767 1.00 94.12 318 LEU A CA 1
ATOM 2409 C C . LEU A 1 318 ? -15.468 -5.630 27.346 1.00 94.12 318 LEU A C 1
ATOM 2411 O O . LEU A 1 318 ? -16.284 -6.471 27.717 1.00 94.12 318 LEU A O 1
ATOM 2415 N N . ALA A 1 319 ? -15.801 -4.649 26.511 1.00 95.38 319 ALA A N 1
ATOM 2416 C CA . ALA A 1 319 ? -17.055 -4.633 25.772 1.00 95.38 319 ALA A CA 1
ATOM 2417 C C . ALA A 1 319 ? -16.886 -5.478 24.502 1.00 95.38 319 ALA A C 1
ATOM 2419 O O . ALA A 1 319 ? -16.109 -5.121 23.612 1.00 95.38 319 ALA A O 1
ATOM 2420 N N . LEU A 1 320 ? -17.600 -6.599 24.431 1.00 95.81 320 LEU A N 1
ATOM 2421 C CA . LEU A 1 320 ? -17.525 -7.581 23.354 1.00 95.81 320 LEU A CA 1
ATOM 2422 C C . LEU A 1 320 ? -18.762 -7.466 22.459 1.00 95.81 320 LEU A C 1
ATOM 2424 O O . LEU A 1 320 ? -19.890 -7.633 22.922 1.00 95.81 320 LEU A O 1
ATOM 2428 N N . THR A 1 321 ? -18.553 -7.213 21.171 1.00 96.75 321 THR A N 1
ATOM 2429 C CA . THR A 1 321 ? -19.608 -7.153 20.153 1.00 96.75 321 THR A CA 1
ATOM 2430 C C . THR A 1 321 ? -19.523 -8.390 19.271 1.00 96.75 321 THR A C 1
ATOM 2432 O O . THR A 1 321 ? -18.566 -8.549 18.512 1.00 96.75 321 THR A O 1
ATOM 2435 N N . ILE A 1 322 ? -20.535 -9.253 19.348 1.00 96.50 322 ILE A N 1
ATOM 2436 C CA . ILE A 1 322 ? -20.683 -10.442 18.513 1.00 96.50 322 ILE A CA 1
ATOM 2437 C C . ILE A 1 322 ? -21.589 -10.065 17.337 1.00 96.50 322 ILE A C 1
ATOM 2439 O O . ILE A 1 322 ? -22.756 -9.732 17.536 1.00 96.50 322 ILE A O 1
ATOM 2443 N N . ALA A 1 323 ? -21.058 -10.103 16.117 1.00 96.69 323 ALA A N 1
ATOM 2444 C CA . ALA A 1 323 ? -21.771 -9.776 14.885 1.00 96.69 323 ALA A CA 1
ATOM 2445 C C . ALA A 1 323 ? -21.925 -11.033 14.003 1.00 96.69 323 ALA A C 1
ATOM 2447 O O . ALA A 1 323 ? -20.911 -11.640 13.641 1.00 96.69 323 ALA A O 1
ATOM 2448 N N . PRO A 1 324 ? -23.154 -11.442 13.639 1.00 96.94 324 PRO A N 1
ATOM 2449 C CA . PRO A 1 324 ? -23.377 -12.616 12.803 1.00 96.94 324 PRO A CA 1
ATOM 2450 C C . PRO A 1 324 ? -23.111 -12.329 11.325 1.00 96.94 324 PRO A C 1
ATOM 2452 O O . PRO A 1 324 ? -23.455 -11.265 10.814 1.00 96.94 324 PRO A O 1
ATOM 2455 N N . LEU A 1 325 ? -22.587 -13.328 10.616 1.00 94.25 325 LEU A N 1
ATOM 2456 C CA . LEU A 1 325 ? -22.642 -13.413 9.160 1.00 94.25 325 LEU A CA 1
ATOM 2457 C C . LEU A 1 325 ? -23.355 -14.719 8.785 1.00 94.25 325 LEU A C 1
ATOM 2459 O O . LEU A 1 325 ? -22.730 -15.719 8.434 1.00 94.25 325 LEU A O 1
ATOM 2463 N N . ALA A 1 326 ? -24.684 -14.711 8.930 1.00 88.38 326 ALA A N 1
ATOM 2464 C CA . ALA A 1 326 ? -25.520 -15.913 8.896 1.00 88.38 326 ALA A CA 1
ATOM 2465 C C . ALA A 1 326 ? -25.371 -16.738 7.603 1.00 88.38 326 ALA A C 1
ATOM 2467 O O . ALA A 1 326 ? -25.277 -17.961 7.678 1.00 88.38 326 ALA A O 1
ATOM 2468 N N . GLU A 1 327 ? -25.258 -16.085 6.440 1.00 89.50 327 GLU A N 1
ATOM 2469 C CA . GLU A 1 327 ? -25.038 -16.745 5.139 1.00 89.50 327 GLU A CA 1
ATOM 2470 C C . GLU A 1 327 ? -23.737 -17.565 5.082 1.00 89.50 327 GLU A C 1
ATOM 2472 O O . GLU A 1 327 ? -23.658 -18.554 4.358 1.00 89.50 327 GLU A O 1
ATOM 2477 N N . ALA A 1 328 ? -22.726 -17.177 5.866 1.00 88.38 328 ALA A N 1
ATOM 2478 C CA . ALA A 1 328 ? -21.434 -17.853 5.953 1.00 88.38 328 ALA A CA 1
ATOM 2479 C C . ALA A 1 328 ? -21.306 -18.774 7.183 1.00 88.38 328 ALA A C 1
ATOM 2481 O O . ALA A 1 328 ? -20.246 -19.360 7.399 1.00 88.38 328 ALA A O 1
ATOM 2482 N N . GLY A 1 329 ? -22.358 -18.900 8.002 1.00 92.50 329 GLY A N 1
ATOM 2483 C CA . GLY A 1 329 ? -22.398 -19.819 9.143 1.00 92.50 329 GLY A CA 1
ATOM 2484 C C . GLY A 1 329 ? -21.435 -19.493 10.292 1.00 92.50 329 GLY A C 1
ATOM 2485 O O . GLY A 1 329 ? -21.058 -20.403 11.028 1.00 92.50 329 GLY A O 1
ATOM 2486 N N . TYR A 1 330 ? -21.018 -18.233 10.463 1.00 95.69 330 TYR A N 1
ATOM 2487 C CA . TYR A 1 330 ? -20.115 -17.820 11.547 1.00 95.69 330 TYR A CA 1
ATOM 2488 C C . TYR A 1 330 ? -20.478 -16.455 12.147 1.00 95.69 330 TYR A C 1
ATOM 2490 O O . TYR A 1 330 ? -21.204 -15.660 11.547 1.00 95.69 330 TYR A O 1
ATOM 2498 N N . VAL A 1 331 ? -19.922 -16.155 13.322 1.00 96.75 331 VAL A N 1
ATOM 2499 C CA . VAL A 1 331 ? -19.894 -14.805 13.907 1.00 96.75 331 VAL A CA 1
ATOM 2500 C C . VAL A 1 331 ? -18.469 -14.248 13.912 1.00 96.75 331 VAL A C 1
ATOM 2502 O O . VAL A 1 331 ? -17.503 -14.998 14.062 1.00 96.75 331 VAL A O 1
ATOM 2505 N N . ASN A 1 332 ? -18.331 -12.929 13.789 1.00 96.44 332 ASN A N 1
ATOM 2506 C CA . ASN A 1 332 ? -17.120 -12.219 14.202 1.00 96.44 332 ASN A CA 1
ATOM 2507 C C . ASN A 1 332 ? -17.352 -11.647 15.612 1.00 96.44 332 ASN A C 1
ATOM 2509 O O . ASN A 1 332 ? -18.437 -11.142 15.899 1.00 96.44 332 ASN A O 1
ATOM 2513 N N . LEU A 1 333 ? -16.341 -11.695 16.475 1.00 96.12 333 LEU A N 1
ATOM 2514 C CA . LEU A 1 333 ? -16.353 -11.099 17.810 1.00 96.12 333 LEU A CA 1
ATOM 2515 C C . LEU A 1 333 ? -15.269 -10.022 17.868 1.00 96.12 333 LEU A C 1
ATOM 2517 O O . LEU A 1 333 ? -14.099 -10.301 17.605 1.00 96.12 333 LEU A O 1
ATOM 2521 N N . TYR A 1 334 ? -15.673 -8.802 18.212 1.00 95.38 334 TYR A N 1
ATOM 2522 C CA . TYR A 1 334 ? -14.799 -7.639 18.351 1.00 95.38 334 TYR A CA 1
ATOM 2523 C C . TYR A 1 334 ? -14.801 -7.169 19.803 1.00 95.38 334 TYR A C 1
ATOM 2525 O O . TYR A 1 334 ? -15.867 -6.887 20.351 1.00 95.38 334 TYR A O 1
ATOM 2533 N N . ALA A 1 335 ? -13.630 -7.058 20.421 1.00 94.31 335 ALA A N 1
ATOM 2534 C CA . ALA A 1 335 ? -13.485 -6.587 21.792 1.00 94.31 335 ALA A CA 1
ATOM 2535 C C . ALA A 1 335 ? -12.913 -5.167 21.851 1.00 94.31 335 ALA A C 1
ATOM 2537 O O . ALA A 1 335 ? -12.007 -4.811 21.097 1.00 94.31 335 ALA A O 1
ATOM 2538 N N . ARG A 1 336 ? -13.396 -4.374 22.810 1.00 92.69 336 ARG A N 1
ATOM 2539 C CA . ARG A 1 336 ? -12.838 -3.061 23.147 1.00 92.69 336 ARG A CA 1
ATOM 2540 C C . ARG A 1 336 ? -12.734 -2.910 24.660 1.00 92.69 336 ARG A C 1
ATOM 2542 O O . ARG A 1 336 ? -13.732 -3.083 25.355 1.00 92.69 336 ARG A O 1
ATOM 2549 N N . ASP A 1 337 ? -11.561 -2.528 25.153 1.00 92.81 337 ASP A N 1
ATOM 2550 C CA . ASP A 1 337 ? -11.391 -2.105 26.545 1.00 92.81 337 ASP A CA 1
ATOM 2551 C C . ASP A 1 337 ? -12.253 -0.856 26.819 1.00 92.81 337 ASP A C 1
ATOM 2553 O O . ASP A 1 337 ? -12.184 0.142 26.096 1.00 92.81 337 ASP A O 1
ATOM 2557 N N . VAL A 1 338 ? -13.110 -0.934 27.839 1.00 93.50 338 VAL A N 1
ATOM 2558 C CA . VAL A 1 338 ? -13.952 0.172 28.323 1.00 93.50 338 VAL A CA 1
ATOM 2559 C C . VAL A 1 338 ? -13.679 0.514 29.793 1.00 93.50 338 VAL A C 1
ATOM 2561 O O . VAL A 1 338 ? -14.403 1.312 30.385 1.00 93.50 338 VAL A O 1
ATOM 2564 N N . THR A 1 339 ? -12.613 -0.026 30.384 1.00 91.62 339 THR A N 1
ATOM 2565 C CA . THR A 1 339 ? -12.243 0.134 31.801 1.00 91.62 339 THR A CA 1
ATOM 2566 C C . THR A 1 339 ? -12.116 1.608 32.188 1.00 91.62 339 THR A C 1
ATOM 2568 O O . THR A 1 339 ? -12.745 2.062 33.143 1.00 91.62 339 THR A O 1
ATOM 2571 N N . GLY A 1 340 ? -11.377 2.396 31.397 1.00 90.44 340 GLY A N 1
ATOM 2572 C CA . GLY A 1 340 ? -11.225 3.838 31.626 1.00 90.44 340 GLY A CA 1
ATOM 2573 C C . GLY A 1 340 ? -12.539 4.619 31.488 1.00 90.44 340 GLY A C 1
ATOM 2574 O O . GLY A 1 340 ? -12.786 5.548 32.257 1.00 90.44 340 GLY A O 1
ATOM 2575 N N . GLN A 1 341 ? -13.423 4.206 30.569 1.00 91.38 341 GLN A N 1
ATOM 2576 C CA . GLN A 1 341 ? -14.757 4.797 30.417 1.00 91.38 341 GLN A CA 1
ATOM 2577 C C . GLN A 1 341 ? -15.615 4.514 31.662 1.00 91.38 341 GLN A C 1
ATOM 2579 O O . GLN A 1 341 ? -16.164 5.444 32.248 1.00 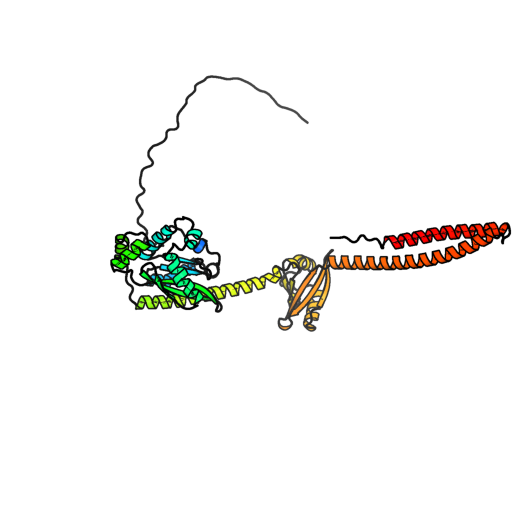91.38 341 GLN A O 1
ATOM 2584 N N . LYS A 1 342 ? -15.662 3.258 32.123 1.00 89.06 342 LYS A N 1
ATOM 2585 C CA . LYS A 1 342 ? -16.407 2.830 33.322 1.00 89.06 342 LYS A CA 1
ATOM 2586 C C . LYS A 1 342 ? -15.924 3.539 34.590 1.00 89.06 342 LYS A C 1
ATOM 2588 O O . LYS A 1 342 ? -16.737 3.985 35.399 1.00 89.06 342 LYS A O 1
ATOM 2593 N N . GLN A 1 343 ? -14.609 3.701 34.749 1.00 90.19 343 GLN A N 1
ATOM 2594 C CA . GLN A 1 343 ? -14.029 4.449 35.868 1.00 90.19 343 GLN A CA 1
ATOM 2595 C C . GLN A 1 343 ? -14.428 5.935 35.834 1.00 90.19 343 GLN A C 1
ATOM 2597 O O . GLN A 1 343 ? -14.796 6.488 36.871 1.00 90.19 343 GLN A O 1
ATOM 2602 N N . ALA A 1 344 ? -14.412 6.576 34.660 1.00 90.94 344 ALA A N 1
ATOM 2603 C CA . ALA A 1 344 ? -14.855 7.962 34.503 1.00 90.94 344 ALA A CA 1
ATOM 2604 C C . ALA A 1 344 ? -16.368 8.128 34.757 1.00 90.94 344 ALA A C 1
ATOM 2606 O O . ALA A 1 344 ? -16.779 9.071 35.438 1.00 90.94 344 ALA A O 1
ATOM 2607 N N . GLU A 1 345 ? -17.192 7.193 34.274 1.00 92.19 345 GLU A N 1
ATOM 2608 C CA . GLU A 1 345 ? -18.639 7.152 34.520 1.00 92.19 345 GLU A CA 1
ATOM 2609 C C . GLU A 1 345 ? -18.961 7.035 36.017 1.00 92.19 345 GLU A C 1
ATOM 2611 O O . GLU A 1 345 ? -19.787 7.800 36.522 1.00 92.19 345 GLU A O 1
ATOM 2616 N N . GLU A 1 346 ? -18.282 6.157 36.767 1.00 90.88 346 GLU A N 1
ATOM 2617 C CA . GLU A 1 346 ? -18.522 6.039 38.211 1.00 90.88 346 GLU A CA 1
ATOM 2618 C C . GLU A 1 346 ? -18.016 7.260 38.991 1.00 90.88 346 GLU A C 1
ATOM 2620 O O . GLU A 1 346 ? -18.702 7.727 39.903 1.00 90.88 346 GLU A O 1
ATOM 2625 N N . GLN A 1 347 ? -16.868 7.837 38.617 1.00 89.56 347 GLN A N 1
ATOM 2626 C CA . GLN A 1 347 ? -16.380 9.084 39.221 1.00 89.56 347 GLN A CA 1
ATOM 2627 C C . GLN A 1 347 ? -17.351 10.251 38.988 1.00 89.56 347 GLN A C 1
ATOM 2629 O O . GLN A 1 347 ? -17.607 11.033 39.911 1.00 89.56 347 GLN A O 1
ATOM 2634 N N . LEU A 1 348 ? -17.938 10.353 37.791 1.00 89.44 348 LEU A N 1
ATOM 2635 C CA . LEU A 1 348 ? -18.976 11.335 37.476 1.00 89.44 348 LEU A CA 1
ATOM 2636 C C . LEU A 1 348 ? -20.251 11.074 38.292 1.00 89.44 348 LEU A C 1
ATOM 2638 O O . LEU A 1 348 ? -20.759 11.991 38.940 1.00 89.44 348 LEU A O 1
ATOM 2642 N N . ARG A 1 349 ? -20.721 9.820 38.344 1.00 90.69 349 ARG A N 1
ATOM 2643 C CA . ARG A 1 349 ? -21.897 9.403 39.127 1.00 90.69 349 ARG A CA 1
ATOM 2644 C C . ARG A 1 349 ? -21.712 9.671 40.624 1.00 90.69 349 ARG A C 1
ATOM 2646 O O . ARG A 1 349 ? -22.656 10.081 41.299 1.00 90.69 349 ARG A O 1
ATOM 2653 N N . HIS A 1 350 ? -20.507 9.476 41.156 1.00 87.12 350 HIS A N 1
ATOM 2654 C CA . HIS A 1 350 ? -20.154 9.835 42.529 1.00 87.12 350 HIS A CA 1
ATOM 2655 C C . HIS A 1 350 ? -20.139 11.358 42.733 1.00 87.12 350 HIS A C 1
ATOM 2657 O O . HIS A 1 350 ? -20.695 11.850 43.715 1.00 87.12 350 HIS A O 1
ATOM 2663 N N . SER A 1 351 ? -19.566 12.119 41.795 1.00 86.56 351 SER A N 1
ATOM 2664 C CA . SER A 1 351 ? -19.545 13.587 41.856 1.00 86.56 351 SER A CA 1
ATOM 2665 C C . SER A 1 351 ? -20.956 14.185 41.877 1.00 86.56 351 SER A C 1
ATOM 2667 O O . SER A 1 351 ? -21.237 15.030 42.719 1.00 86.56 351 SER A O 1
ATOM 2669 N N . GLN A 1 352 ? -21.858 13.701 41.017 1.00 86.25 352 GLN A N 1
ATOM 2670 C CA . GLN A 1 352 ? -23.259 14.143 40.960 1.00 86.25 352 GLN A CA 1
ATOM 2671 C C . GLN A 1 352 ? -24.026 13.833 42.257 1.00 86.25 352 GLN A C 1
ATOM 2673 O O . GLN A 1 352 ? -24.799 14.662 42.736 1.00 86.25 352 GLN A O 1
ATOM 2678 N N . LYS A 1 353 ? -23.787 12.663 42.873 1.00 87.12 353 LYS A N 1
ATOM 2679 C CA . LYS A 1 353 ? -24.354 12.323 44.192 1.00 87.12 353 LYS A CA 1
ATOM 2680 C C . LYS A 1 353 ? -23.894 13.314 45.268 1.00 87.12 353 LYS A C 1
ATOM 2682 O O . LYS A 1 353 ? -24.722 13.779 46.048 1.00 87.12 353 LYS A O 1
ATOM 2687 N N . MET A 1 354 ? -22.604 13.657 45.300 1.00 85.25 354 MET A N 1
ATOM 2688 C CA . MET A 1 354 ? -22.062 14.596 46.292 1.00 85.25 354 MET A CA 1
ATOM 2689 C C . MET A 1 354 ? -22.525 16.037 46.053 1.00 85.25 354 MET A C 1
ATOM 2691 O O . MET A 1 354 ? -22.864 16.724 47.011 1.00 85.25 354 MET A O 1
ATOM 2695 N N . GLU A 1 355 ? -22.654 16.473 44.798 1.00 84.75 355 GLU A N 1
ATOM 2696 C CA . GLU A 1 355 ? -23.252 17.768 44.447 1.00 84.75 355 GLU A CA 1
ATOM 2697 C C . GLU A 1 355 ? -24.707 17.875 44.937 1.00 84.75 355 GLU A C 1
ATOM 2699 O O . GLU A 1 355 ? -25.071 18.848 45.601 1.00 84.75 355 GLU A O 1
ATOM 2704 N N . ALA A 1 356 ? -25.526 16.843 44.704 1.00 86.25 356 ALA A N 1
ATOM 2705 C CA . ALA A 1 356 ? -26.907 16.794 45.185 1.00 86.25 356 ALA A CA 1
ATOM 2706 C C . ALA A 1 356 ? -26.999 16.821 46.725 1.00 86.25 356 ALA A C 1
ATOM 2708 O O . ALA A 1 356 ? -27.831 17.540 47.285 1.00 86.25 356 ALA A O 1
ATOM 2709 N N . VAL A 1 357 ? -26.117 16.093 47.423 1.00 86.44 357 VAL A N 1
ATOM 2710 C CA . VAL A 1 357 ? -26.005 16.144 48.893 1.00 86.44 357 VAL A CA 1
ATOM 2711 C C . VAL A 1 357 ? -25.575 17.537 49.368 1.00 86.44 357 VAL A C 1
ATOM 2713 O O . VAL A 1 357 ? -26.171 18.066 50.307 1.00 86.44 357 VAL A O 1
ATOM 2716 N N . GLY A 1 358 ? -24.606 18.170 48.702 1.00 84.69 358 GLY A N 1
ATOM 2717 C CA . GLY A 1 358 ? -24.135 19.524 49.006 1.00 84.69 358 GLY A CA 1
ATOM 2718 C C . GLY A 1 358 ? -25.216 20.594 48.826 1.00 84.69 358 GLY A C 1
ATOM 2719 O O . GLY A 1 358 ? -25.359 21.473 49.682 1.00 84.69 358 GLY A O 1
ATOM 2720 N N . LEU A 1 359 ? -26.029 20.493 47.770 1.00 83.44 359 LEU A N 1
ATOM 2721 C CA . LEU A 1 359 ? -27.187 21.361 47.522 1.00 83.44 359 LEU A CA 1
ATOM 2722 C C . LEU A 1 359 ? -28.266 21.201 48.604 1.00 83.44 359 LEU A C 1
ATOM 2724 O O . LEU A 1 359 ? -28.718 22.196 49.179 1.00 83.44 359 LEU A O 1
ATOM 2728 N N . LEU A 1 360 ? -28.638 19.958 48.934 1.00 86.00 360 LEU A N 1
ATOM 2729 C CA . LEU A 1 360 ? -29.601 19.659 50.000 1.00 86.00 360 LEU A CA 1
ATOM 2730 C C . LEU A 1 360 ? -29.109 20.171 51.361 1.00 86.00 360 LEU A C 1
ATOM 2732 O O . LEU A 1 360 ? -29.851 20.861 52.061 1.00 86.00 360 LEU A O 1
ATOM 2736 N N . ALA A 1 361 ? -27.847 19.907 51.709 1.00 85.00 361 ALA A N 1
ATOM 2737 C CA . ALA A 1 361 ? -27.219 20.389 52.937 1.00 85.00 361 ALA A CA 1
ATOM 2738 C C . ALA A 1 361 ? -27.235 21.924 53.032 1.00 85.00 361 ALA A C 1
ATOM 2740 O O . ALA A 1 361 ? -27.584 22.468 54.080 1.00 85.00 361 ALA A O 1
ATOM 2741 N N . GLY A 1 362 ? -26.922 22.627 51.938 1.00 86.06 362 GLY A N 1
ATOM 2742 C CA . GLY A 1 362 ? -26.948 24.090 51.876 1.00 86.06 362 GLY A CA 1
ATOM 2743 C C . GLY A 1 362 ? -28.349 24.676 52.081 1.00 86.06 362 GLY A C 1
ATOM 2744 O O . GLY A 1 362 ? -28.519 25.604 52.877 1.00 86.06 362 GLY A O 1
ATOM 2745 N N . GLY A 1 363 ? -29.364 24.104 51.423 1.00 85.94 363 GLY A N 1
ATOM 2746 C CA . GLY A 1 363 ? -30.764 24.515 51.575 1.00 85.94 363 GLY A CA 1
ATOM 2747 C C . GLY A 1 363 ? -31.308 24.269 52.986 1.00 85.94 363 GLY A C 1
ATOM 2748 O O . GLY A 1 363 ? -31.880 25.173 53.602 1.00 85.94 363 GLY A O 1
ATOM 2749 N N . ILE A 1 364 ? -31.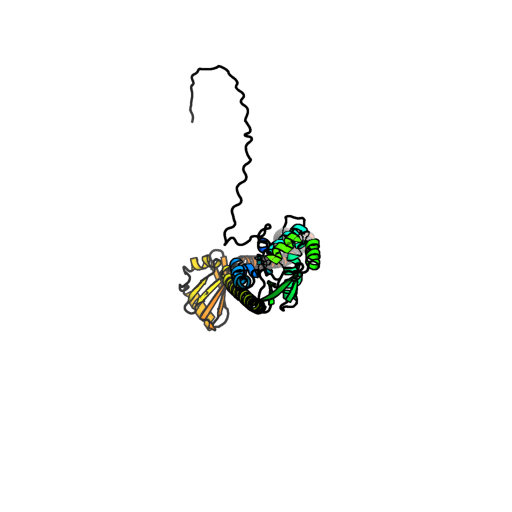063 23.074 53.534 1.00 87.69 364 ILE A N 1
ATOM 2750 C CA . ILE A 1 364 ? -31.451 22.686 54.899 1.00 87.69 364 ILE A CA 1
ATOM 2751 C C . ILE A 1 364 ? -30.773 23.596 55.934 1.00 87.69 364 ILE A C 1
ATOM 2753 O O . ILE A 1 364 ? -31.437 24.119 56.831 1.00 87.69 364 ILE A O 1
ATOM 2757 N N . ALA A 1 365 ? -29.471 23.848 55.796 1.00 88.50 365 ALA A N 1
ATOM 2758 C CA . ALA A 1 365 ? -28.729 24.705 56.714 1.00 88.50 365 ALA A CA 1
ATOM 2759 C C . ALA A 1 365 ? -29.181 26.176 56.651 1.00 88.50 365 ALA A C 1
ATOM 2761 O O . ALA A 1 365 ? -29.334 26.819 57.690 1.00 88.50 365 ALA A O 1
ATOM 2762 N N . HIS A 1 366 ? -29.469 26.716 55.462 1.00 83.62 366 HIS A N 1
ATOM 2763 C CA . HIS A 1 366 ? -30.053 28.056 55.334 1.00 83.62 366 HIS A CA 1
ATOM 2764 C C . HIS A 1 366 ? -31.412 28.156 56.054 1.00 83.62 366 HIS A C 1
ATOM 2766 O O . HIS A 1 366 ? -31.643 29.089 56.826 1.00 83.62 366 HIS A O 1
ATOM 2772 N N . TYR A 1 367 ? -32.280 27.156 55.880 1.00 88.25 367 TYR A N 1
ATOM 2773 C CA . TYR A 1 367 ? -33.585 27.080 56.541 1.00 88.25 367 TYR A CA 1
ATOM 2774 C C . TYR A 1 367 ? -33.478 27.007 58.075 1.00 88.25 367 TYR A C 1
ATOM 2776 O O . TYR A 1 367 ? -34.151 27.769 58.779 1.00 88.25 367 TYR A O 1
ATOM 2784 N N . PHE A 1 368 ? -32.597 26.150 58.606 1.00 88.81 368 PHE A N 1
ATOM 2785 C CA . PHE A 1 368 ? -32.351 26.067 60.049 1.00 88.81 368 PHE A CA 1
ATOM 2786 C C . PHE A 1 368 ? -31.763 27.362 60.613 1.00 88.81 368 PHE A C 1
ATOM 2788 O O . PHE A 1 368 ? -32.244 27.832 61.644 1.00 88.81 368 PHE A O 1
ATOM 2795 N N . ARG A 1 369 ? -30.797 27.994 59.929 1.00 85.12 369 ARG A N 1
ATOM 2796 C CA . ARG A 1 369 ? -30.225 29.281 60.360 1.00 85.12 369 ARG A CA 1
ATOM 2797 C C . ARG A 1 369 ? -31.309 30.351 60.484 1.00 85.12 369 ARG A C 1
ATOM 2799 O O . ARG A 1 369 ? -31.363 31.036 61.501 1.00 85.12 369 ARG A O 1
ATOM 2806 N N . ASN A 1 370 ? -32.198 30.460 59.498 1.00 88.56 370 ASN A N 1
ATOM 2807 C CA . ASN A 1 370 ? -33.262 31.466 59.506 1.00 88.56 370 ASN A CA 1
ATOM 2808 C C . ASN A 1 370 ? -34.252 31.246 60.661 1.00 88.56 370 ASN A C 1
ATOM 2810 O O . ASN A 1 370 ? -34.636 32.205 61.328 1.00 88.56 370 ASN A O 1
ATOM 2814 N N . ARG A 1 371 ? -34.594 29.989 60.976 1.00 90.94 371 ARG A N 1
ATOM 2815 C CA . ARG A 1 371 ? -35.400 29.654 62.164 1.00 90.94 371 ARG A CA 1
ATOM 2816 C C . ARG A 1 371 ? -34.675 29.973 63.476 1.00 90.94 371 ARG A C 1
ATOM 2818 O O . ARG A 1 371 ? -35.273 30.579 64.361 1.00 90.94 371 ARG A O 1
ATOM 2825 N N . LEU A 1 372 ? -33.395 29.616 63.593 1.00 91.69 372 LEU A N 1
ATOM 2826 C CA . LEU A 1 372 ? -32.586 29.876 64.790 1.00 91.69 372 LEU A CA 1
ATOM 2827 C C . LEU A 1 372 ? -32.418 31.376 65.071 1.00 91.69 372 LEU A C 1
ATOM 2829 O O . LEU A 1 372 ? -32.483 31.770 66.231 1.00 91.69 372 LEU A O 1
ATOM 2833 N N . MET A 1 373 ? -32.273 32.215 64.038 1.00 88.44 373 MET A N 1
ATOM 2834 C CA . MET A 1 373 ? -32.220 33.675 64.203 1.00 88.44 373 MET A CA 1
ATOM 2835 C C . MET A 1 373 ? -33.515 34.242 64.802 1.00 88.44 373 MET A C 1
ATOM 2837 O O . MET A 1 373 ? -33.442 35.079 65.697 1.00 88.44 373 MET A O 1
ATOM 2841 N N . VAL A 1 374 ? -34.690 33.756 64.379 1.00 93.31 374 VAL A N 1
ATOM 2842 C CA . VAL A 1 374 ? -35.983 34.191 64.945 1.00 93.31 374 VAL A CA 1
ATOM 2843 C C . VAL A 1 374 ? -36.136 33.741 66.401 1.00 93.31 374 VAL A C 1
ATOM 2845 O O . VAL A 1 374 ? -36.529 34.543 67.246 1.00 93.31 374 VAL A O 1
ATOM 2848 N N . VAL A 1 375 ? -35.786 32.489 66.725 1.00 91.94 375 VAL A N 1
ATOM 2849 C CA . VAL A 1 375 ? -35.840 31.990 68.114 1.00 91.94 375 VAL A CA 1
ATOM 2850 C C . VAL A 1 375 ? -34.885 32.777 69.014 1.00 91.94 375 VAL A C 1
ATOM 2852 O O . VAL A 1 375 ? -35.286 33.188 70.103 1.00 91.94 375 VAL A O 1
ATOM 2855 N N . LYS A 1 376 ? -33.655 33.045 68.551 1.00 91.25 376 LYS A N 1
ATOM 2856 C CA . LYS A 1 376 ? -32.683 33.850 69.299 1.00 91.25 376 LYS A CA 1
ATOM 2857 C C . LYS A 1 376 ? -33.189 35.279 69.514 1.00 91.25 376 LYS A C 1
ATOM 2859 O O . LYS A 1 376 ? -33.195 35.725 70.650 1.00 91.25 376 LYS A O 1
ATOM 2864 N N . TRP A 1 377 ? -33.695 35.953 68.476 1.00 91.69 377 TRP A N 1
ATOM 2865 C CA . TRP A 1 377 ? -34.246 37.312 68.594 1.00 91.69 377 TRP A CA 1
ATOM 2866 C C . TRP A 1 377 ? -35.404 37.397 69.601 1.00 91.69 377 TRP A C 1
ATOM 2868 O O . TRP A 1 377 ? -35.453 38.321 70.412 1.00 91.69 377 TRP A O 1
ATOM 2878 N N . CYS A 1 378 ? -36.312 36.414 69.606 1.00 89.88 378 CYS A N 1
ATOM 2879 C CA . CYS A 1 378 ? -37.373 36.340 70.612 1.00 89.88 378 CYS A CA 1
ATOM 2880 C C . CYS A 1 378 ? -36.815 36.195 72.038 1.00 89.88 378 CYS A C 1
ATOM 2882 O O . CYS A 1 378 ? -37.315 36.853 72.949 1.00 89.88 378 CYS A O 1
ATOM 2884 N N . ALA A 1 379 ? -35.793 35.356 72.231 1.00 88.81 379 ALA A N 1
ATOM 2885 C CA . ALA A 1 379 ? -35.163 35.123 73.530 1.00 88.81 379 ALA A CA 1
ATOM 2886 C C . ALA A 1 379 ? -34.347 36.337 74.019 1.00 88.81 379 ALA A C 1
ATOM 2888 O O . ALA A 1 379 ? -34.515 36.760 75.161 1.00 88.81 379 ALA A O 1
ATOM 2889 N N . ASP A 1 380 ? -33.541 36.947 73.143 1.00 88.12 380 ASP A N 1
ATOM 2890 C CA . ASP A 1 380 ? -32.798 38.185 73.412 1.00 88.12 380 ASP A CA 1
ATOM 2891 C C . ASP A 1 380 ? -33.761 39.293 73.879 1.00 88.12 380 ASP A C 1
ATOM 2893 O O . ASP A 1 380 ? -33.587 39.863 74.956 1.00 88.12 380 ASP A O 1
ATOM 2897 N N . ARG A 1 381 ? -34.850 39.526 73.130 1.00 91.88 381 ARG A N 1
ATOM 2898 C CA . ARG A 1 381 ? -35.841 40.570 73.437 1.00 91.88 381 ARG A CA 1
ATOM 2899 C C . ARG A 1 381 ? -36.560 40.349 74.773 1.00 91.88 381 ARG A C 1
ATOM 2901 O O . ARG A 1 381 ? -36.883 41.321 75.451 1.00 91.88 381 ARG A O 1
ATOM 2908 N N . LEU A 1 382 ? -36.831 39.099 75.163 1.00 87.94 382 LEU A N 1
ATOM 2909 C CA . LEU A 1 382 ? -37.446 38.783 76.463 1.00 87.94 382 LEU A CA 1
ATOM 2910 C C . LEU A 1 382 ? -36.527 39.153 77.638 1.00 87.94 382 LEU A C 1
ATOM 2912 O O . LEU A 1 382 ? -37.020 39.632 78.661 1.00 87.94 382 LEU A O 1
ATOM 2916 N N . LEU A 1 383 ? -35.211 38.973 77.474 1.00 85.12 383 LEU A N 1
ATOM 2917 C CA . LEU A 1 383 ? -34.200 39.390 78.449 1.00 85.12 383 LEU A CA 1
ATOM 2918 C C . LEU A 1 383 ? -34.054 40.919 78.478 1.00 85.12 383 LEU A C 1
ATOM 2920 O O . LEU A 1 383 ? -34.142 41.513 79.550 1.00 85.12 383 LEU A O 1
ATOM 2924 N N . GLU A 1 384 ? -33.898 41.563 77.315 1.00 86.19 384 GLU A N 1
ATOM 2925 C CA . GLU A 1 384 ? -33.759 43.025 77.189 1.00 86.19 384 GLU A CA 1
ATOM 2926 C C . GLU A 1 384 ? -34.950 43.783 77.791 1.00 86.19 384 GLU A C 1
ATOM 2928 O O . GLU A 1 384 ? -34.773 44.753 78.526 1.00 86.19 384 GLU A O 1
ATOM 2933 N N . GLN A 1 385 ? -36.175 43.327 77.513 1.00 86.81 385 GLN A N 1
ATOM 2934 C CA . GLN A 1 385 ? -37.404 43.967 77.995 1.00 86.81 385 GLN A CA 1
ATOM 2935 C C . GLN A 1 385 ? -37.765 43.576 79.441 1.00 86.81 385 GLN A C 1
ATOM 2937 O O . GLN A 1 385 ? -38.806 43.999 79.937 1.00 86.81 385 GLN A O 1
ATOM 2942 N N . SER A 1 386 ? -36.922 42.785 80.124 1.00 78.50 386 SER A N 1
ATOM 2943 C CA . SER A 1 386 ? -37.146 42.289 81.494 1.00 78.50 386 SER A CA 1
ATOM 2944 C C . SER A 1 386 ? -38.513 41.608 81.692 1.00 78.50 386 SER A C 1
ATOM 2946 O O . SER A 1 386 ? -39.114 41.688 82.760 1.00 78.50 386 SER A O 1
ATOM 2948 N N . LEU A 1 387 ? -39.010 40.913 80.660 1.00 76.69 387 LEU A N 1
ATOM 2949 C CA . LEU A 1 387 ? -40.342 40.283 80.642 1.00 76.69 387 LEU A CA 1
ATOM 2950 C C . LEU A 1 387 ? -40.389 38.920 81.358 1.00 76.69 387 LEU A C 1
ATOM 2952 O O . LEU A 1 387 ? -41.397 38.219 81.296 1.00 76.69 387 LEU A O 1
ATOM 2956 N N . VAL A 1 388 ? -39.300 38.537 82.026 1.00 82.50 388 VAL A N 1
ATOM 2957 C CA . VAL A 1 388 ? -39.133 37.276 82.758 1.00 82.50 388 VAL A CA 1
ATOM 2958 C C . VAL A 1 388 ? -38.542 37.529 84.145 1.00 82.50 388 VAL A C 1
ATOM 2960 O O . VAL A 1 388 ? -37.660 38.374 84.331 1.00 82.50 388 VAL A O 1
ATOM 2963 N N . ASN A 1 389 ? -39.037 36.768 85.123 1.00 82.81 389 ASN A N 1
ATOM 2964 C CA . ASN A 1 389 ? -38.545 36.767 86.498 1.00 82.81 389 ASN A CA 1
ATOM 2965 C C . ASN A 1 389 ? -37.115 36.203 86.591 1.00 82.81 389 ASN A C 1
ATOM 2967 O O . ASN A 1 389 ? -36.581 35.640 85.639 1.00 82.81 389 ASN A O 1
ATOM 2971 N N . ASP A 1 390 ? -36.490 36.351 87.756 1.00 76.88 390 ASP A N 1
ATOM 2972 C CA . ASP A 1 390 ? -35.090 35.985 88.008 1.00 76.88 390 ASP A CA 1
ATOM 2973 C C . ASP A 1 390 ? -34.759 34.521 87.675 1.00 76.88 390 ASP A C 1
ATOM 2975 O O . ASP A 1 390 ? -33.682 34.238 87.154 1.00 76.88 390 ASP A O 1
ATOM 2979 N N . GLU A 1 391 ? -35.714 33.618 87.892 1.00 75.62 391 GLU A N 1
ATOM 2980 C CA . GLU A 1 391 ? -35.635 32.199 87.539 1.00 75.62 391 GLU A CA 1
ATOM 2981 C C . GLU A 1 391 ? -35.724 31.990 86.013 1.00 75.62 391 GLU A C 1
ATOM 2983 O O . GLU A 1 391 ? -34.813 31.426 85.403 1.00 75.62 391 GLU A O 1
ATOM 2988 N N . GLY A 1 392 ? -36.739 32.564 85.355 1.00 81.25 392 GLY A N 1
ATOM 2989 C CA . GLY A 1 392 ? -36.905 32.506 83.899 1.00 81.25 392 GLY A CA 1
ATOM 2990 C C . GLY A 1 392 ? -35.786 33.199 83.108 1.00 81.25 392 GLY A C 1
ATOM 2991 O O . GLY A 1 392 ? -35.481 32.784 81.988 1.00 81.25 392 GLY A O 1
ATOM 2992 N N . ARG A 1 393 ? -35.099 34.205 83.677 1.00 83.12 393 ARG A N 1
ATOM 2993 C CA . ARG A 1 393 ? -33.899 34.805 83.056 1.00 83.12 393 ARG A CA 1
ATOM 2994 C C . ARG A 1 393 ? -32.786 33.773 82.856 1.00 83.12 393 ARG A C 1
ATOM 2996 O O . ARG A 1 393 ? -32.100 33.830 81.835 1.00 83.12 393 ARG A O 1
ATOM 3003 N N . ALA A 1 394 ? -32.625 32.815 83.772 1.00 84.44 394 ALA A N 1
ATOM 3004 C CA . ALA A 1 394 ? -31.630 31.752 83.634 1.00 84.44 394 ALA A CA 1
ATOM 3005 C C . ALA A 1 394 ? -31.987 30.772 82.502 1.00 84.44 394 ALA A C 1
ATOM 3007 O O . ALA A 1 394 ? -31.115 30.394 81.718 1.00 84.44 394 ALA A O 1
ATOM 3008 N N . GLU A 1 395 ? -33.263 30.401 82.366 1.00 84.62 395 GLU A N 1
ATOM 3009 C CA . GLU A 1 395 ? -33.732 29.511 81.295 1.00 84.62 395 GLU A CA 1
ATOM 3010 C C . GLU A 1 395 ? -33.627 30.166 79.910 1.00 84.62 395 GLU A C 1
ATOM 3012 O O . GLU A 1 395 ? -33.077 29.576 78.976 1.00 84.62 395 GLU A O 1
ATOM 3017 N N . VAL A 1 396 ? -34.071 31.420 79.765 1.00 88.19 396 VAL A N 1
ATOM 3018 C CA . VAL A 1 396 ? -33.993 32.137 78.481 1.00 88.19 396 VAL A CA 1
ATOM 3019 C C . VAL A 1 396 ? -32.533 32.377 78.067 1.00 88.19 396 VAL A C 1
ATOM 3021 O O . VAL A 1 396 ? -32.202 32.229 76.888 1.00 88.19 396 VAL A O 1
ATOM 3024 N N . ALA A 1 397 ? -31.620 32.623 79.013 1.00 85.75 397 ALA A N 1
ATOM 3025 C CA . ALA A 1 397 ? -30.184 32.674 78.726 1.00 85.75 397 ALA A CA 1
ATOM 3026 C C . ALA A 1 397 ? -29.632 31.330 78.198 1.00 85.75 397 ALA A C 1
ATOM 3028 O O . ALA A 1 397 ? -28.804 31.319 77.281 1.00 85.75 397 ALA A O 1
ATOM 3029 N N . GLN A 1 398 ? -30.125 30.187 78.697 1.00 87.88 398 GLN A N 1
ATOM 3030 C CA . GLN A 1 398 ? -29.778 28.873 78.138 1.00 87.88 398 GLN A CA 1
ATOM 3031 C C . GLN A 1 398 ? -30.316 28.684 76.711 1.00 87.88 398 GLN A C 1
ATOM 3033 O O . GLN A 1 398 ? -29.610 28.104 75.883 1.00 87.88 398 GLN A O 1
ATOM 3038 N N . ILE A 1 399 ? -31.500 29.217 76.380 1.00 90.06 399 ILE A N 1
ATOM 3039 C CA . ILE A 1 399 ? -32.056 29.200 75.012 1.00 90.06 399 ILE A CA 1
ATOM 3040 C C . ILE A 1 399 ? -31.186 30.030 74.050 1.00 90.06 399 ILE A C 1
ATOM 3042 O O . ILE A 1 399 ? -30.875 29.567 72.947 1.00 90.06 399 ILE A O 1
ATOM 3046 N N . VAL A 1 400 ? -30.720 31.215 74.462 1.00 88.50 400 VAL A N 1
ATOM 3047 C CA . VAL A 1 400 ? -29.774 32.028 73.669 1.00 88.50 400 VAL A CA 1
ATOM 3048 C C . VAL A 1 400 ? -28.450 31.279 73.460 1.00 88.50 400 VAL A C 1
ATOM 3050 O O . VAL A 1 400 ? -27.944 31.201 72.339 1.00 88.50 400 VAL A O 1
ATOM 3053 N N . ALA A 1 401 ? -27.910 30.648 74.506 1.00 87.31 401 ALA A N 1
ATOM 3054 C CA . ALA A 1 401 ? -26.681 29.863 74.403 1.00 87.31 401 ALA A CA 1
ATOM 3055 C C . ALA A 1 401 ? -26.846 28.604 73.522 1.00 87.31 401 ALA A C 1
ATOM 3057 O O . ALA A 1 401 ? -25.933 28.242 72.776 1.00 87.31 401 ALA A O 1
ATOM 3058 N N . ALA A 1 402 ? -28.002 27.936 73.578 1.00 89.44 402 ALA A N 1
ATOM 3059 C CA . ALA A 1 402 ? -28.311 26.770 72.754 1.00 89.44 402 ALA A CA 1
ATOM 3060 C C . ALA A 1 402 ? -28.481 27.142 71.274 1.00 89.44 402 ALA A C 1
ATOM 3062 O O . ALA A 1 402 ? -27.845 26.527 70.420 1.00 89.44 402 ALA A O 1
ATOM 3063 N N . THR A 1 403 ? -29.261 28.185 70.970 1.00 91.81 403 THR A N 1
ATOM 3064 C CA . THR A 1 403 ? -29.437 28.678 69.592 1.00 91.81 403 THR A CA 1
ATOM 3065 C C . THR A 1 403 ? -28.122 29.150 68.973 1.00 91.81 403 THR A C 1
ATOM 3067 O O . THR A 1 403 ? -27.889 28.875 67.797 1.00 91.81 403 THR A O 1
ATOM 3070 N N . GLY A 1 404 ? -27.222 29.758 69.759 1.00 86.69 404 GLY A N 1
ATOM 3071 C CA . GLY A 1 404 ? -25.853 30.073 69.336 1.00 86.69 404 GLY A CA 1
ATOM 3072 C C . GLY A 1 404 ? -25.066 28.837 68.880 1.00 86.69 404 GLY A C 1
ATOM 3073 O O . GLY A 1 404 ? -24.608 28.791 67.738 1.00 86.69 404 GLY A O 1
ATOM 3074 N N . ARG A 1 405 ? -24.984 27.792 69.721 1.00 88.25 405 ARG A N 1
ATOM 3075 C CA . ARG A 1 405 ? -24.307 26.523 69.372 1.00 88.25 405 ARG A CA 1
ATOM 3076 C C . ARG A 1 405 ? -24.938 25.836 68.154 1.00 88.25 405 ARG A C 1
ATOM 3078 O O . ARG A 1 405 ? -24.230 25.336 67.282 1.00 88.25 405 ARG A O 1
ATOM 3085 N N . SER A 1 406 ? -26.268 25.841 68.046 1.00 90.38 406 SER A N 1
ATOM 3086 C CA . SER A 1 406 ? -26.967 25.299 66.873 1.00 90.38 406 SER A CA 1
ATOM 3087 C C . SER A 1 406 ? -26.679 26.100 65.598 1.00 90.38 406 SER A C 1
ATOM 3089 O O . SER A 1 406 ? -26.555 25.511 64.523 1.00 90.38 406 SER A O 1
ATOM 3091 N N . ALA A 1 407 ? -26.539 27.427 65.688 1.00 86.88 407 ALA A N 1
ATOM 3092 C CA . ALA A 1 407 ? -26.197 28.278 64.550 1.00 86.88 407 ALA A CA 1
ATOM 3093 C C . ALA A 1 407 ? -24.746 28.066 64.085 1.00 86.88 407 ALA A C 1
ATOM 3095 O O . ALA A 1 407 ? -24.482 28.114 62.882 1.00 86.88 407 ALA A O 1
ATOM 3096 N N . GLU A 1 408 ? -23.822 27.766 65.001 1.00 86.00 408 GLU A N 1
ATOM 3097 C CA . GLU A 1 408 ? -22.447 27.371 64.679 1.00 86.00 408 GLU A CA 1
ATOM 3098 C C . GLU A 1 408 ? -22.407 26.040 63.910 1.00 86.00 408 GLU A C 1
ATOM 3100 O O . GLU A 1 408 ? -21.893 26.002 62.791 1.00 86.00 408 GLU A O 1
ATOM 3105 N N . LEU A 1 409 ? -23.050 24.984 64.424 1.00 85.00 409 LEU A N 1
ATOM 3106 C CA . LEU A 1 409 ? -23.161 23.685 63.738 1.00 85.00 409 LEU A CA 1
ATOM 3107 C C . LEU A 1 409 ? -23.802 23.824 62.342 1.00 85.00 409 LEU A C 1
ATOM 3109 O O . LEU A 1 409 ? -23.309 23.289 61.349 1.00 85.00 409 LEU A O 1
ATOM 3113 N N . THR A 1 410 ? -24.863 24.628 62.243 1.00 86.44 410 THR A N 1
ATOM 3114 C CA . THR A 1 410 ? -25.523 24.957 60.968 1.00 86.44 410 THR A CA 1
ATOM 3115 C C . THR A 1 410 ? -24.580 25.694 60.002 1.00 86.44 410 THR A C 1
ATOM 3117 O O . THR A 1 410 ? -24.670 25.540 58.784 1.00 86.44 410 THR A O 1
ATOM 3120 N N . SER A 1 411 ? -23.642 26.484 60.529 1.00 82.12 411 SER A N 1
ATOM 3121 C CA . SER A 1 411 ? -22.635 27.197 59.737 1.00 82.12 411 SER A CA 1
ATOM 3122 C C . SER A 1 411 ? -21.520 26.275 59.240 1.00 82.12 411 SER A C 1
ATOM 3124 O O . SER A 1 411 ? -21.041 26.474 58.125 1.00 82.12 411 SER A O 1
ATOM 3126 N N . GLN A 1 412 ? -21.164 25.237 60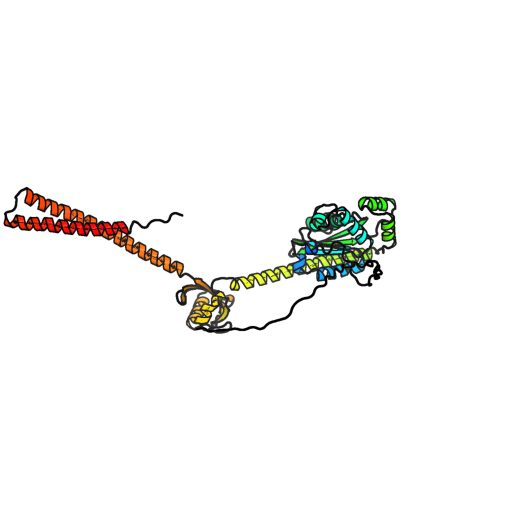.002 1.00 83.75 412 GLN A N 1
ATOM 3127 C CA . GLN A 1 412 ? -20.242 24.184 59.560 1.00 83.75 412 GLN A CA 1
ATOM 3128 C C . GLN A 1 412 ? -20.843 23.374 58.396 1.00 83.75 412 GLN A C 1
ATOM 3130 O O . GLN A 1 412 ? -20.164 23.153 57.395 1.00 83.75 412 GLN A O 1
ATOM 3135 N N . LEU A 1 413 ? -22.138 23.035 58.456 1.00 82.25 413 LEU A N 1
ATOM 3136 C CA . LEU A 1 413 ? -22.851 22.362 57.358 1.00 82.25 413 LEU A CA 1
ATOM 3137 C C . LEU A 1 413 ? -22.916 23.228 56.079 1.00 82.25 413 LEU A C 1
ATOM 3139 O O . LEU A 1 413 ? -22.708 22.730 54.973 1.00 82.25 413 LEU A O 1
ATOM 3143 N N . LEU A 1 414 ? -23.113 24.544 56.228 1.00 79.19 414 LEU A N 1
ATOM 3144 C CA . LEU A 1 414 ? -23.013 25.517 55.129 1.00 79.19 414 LEU A CA 1
ATOM 3145 C C . LEU A 1 414 ? -21.588 25.658 54.565 1.00 79.19 414 LEU A C 1
ATOM 3147 O O . LEU A 1 414 ? -21.431 25.908 53.372 1.00 79.19 414 LEU A O 1
ATOM 3151 N N . ALA A 1 415 ? -20.553 25.511 55.395 1.00 77.12 415 ALA A N 1
ATOM 3152 C CA . ALA A 1 415 ? -19.160 25.538 54.951 1.00 77.12 415 ALA A CA 1
ATOM 3153 C C . ALA A 1 415 ? -18.766 24.255 54.197 1.00 77.12 415 ALA A C 1
ATOM 3155 O O . ALA A 1 415 ? -18.020 24.337 53.225 1.00 77.12 415 ALA A O 1
ATOM 3156 N N . PHE A 1 416 ? -19.301 23.098 54.603 1.00 74.25 416 PHE A N 1
ATOM 3157 C CA . PHE A 1 416 ? -19.164 21.827 53.886 1.00 74.25 416 PHE A CA 1
ATOM 3158 C C . PHE A 1 416 ? -19.808 21.911 52.492 1.00 74.25 416 PHE A C 1
ATOM 3160 O O . PHE A 1 416 ? -19.107 21.812 51.490 1.00 74.25 416 PHE A O 1
ATOM 3167 N N . SER A 1 417 ? -21.099 22.268 52.435 1.00 72.81 417 SER 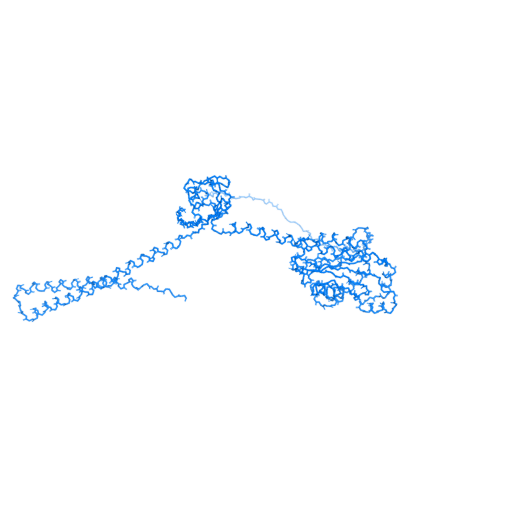A N 1
ATOM 3168 C CA . SER A 1 417 ? -21.873 22.501 51.199 1.00 72.81 417 SER A CA 1
ATOM 3169 C C . SER A 1 417 ? -21.158 23.402 50.172 1.00 72.81 417 SER A C 1
ATOM 3171 O O . SER A 1 417 ? -21.243 23.170 48.969 1.00 72.81 417 SER A O 1
ATOM 3173 N N . ARG A 1 418 ? -20.409 24.412 50.638 1.00 66.19 418 ARG A N 1
ATOM 3174 C CA . ARG A 1 418 ? -19.662 25.353 49.783 1.00 66.19 418 ARG A CA 1
ATOM 3175 C C . ARG A 1 418 ? -18.280 24.869 49.336 1.00 66.19 418 ARG A C 1
ATOM 3177 O O . ARG A 1 418 ? -17.731 25.461 48.412 1.00 66.19 418 ARG A O 1
ATOM 3184 N N . ARG A 1 419 ? -17.693 23.854 49.980 1.00 59.50 419 ARG A N 1
ATOM 3185 C CA . ARG A 1 419 ? -16.364 23.333 49.610 1.00 59.50 419 ARG A CA 1
ATOM 3186 C C . ARG A 1 419 ? -16.431 22.408 48.399 1.00 59.50 419 ARG A C 1
ATOM 3188 O O . ARG A 1 419 ? -15.600 22.552 47.511 1.00 59.50 419 ARG A O 1
ATOM 3195 N N . ASP A 1 420 ? -17.448 21.554 48.306 1.00 50.34 420 ASP A N 1
ATOM 3196 C CA . ASP A 1 420 ? -17.592 20.627 47.172 1.00 50.34 420 ASP A CA 1
ATOM 3197 C C . ASP A 1 420 ? -17.917 21.336 45.843 1.00 50.34 420 ASP A C 1
ATOM 3199 O O . ASP A 1 420 ? -17.552 20.849 44.774 1.00 50.34 420 ASP A O 1
ATOM 3203 N N . MET A 1 421 ? -18.512 22.536 45.896 1.00 46.81 421 MET A N 1
ATOM 3204 C CA . MET A 1 421 ? -18.709 23.402 44.721 1.00 46.81 421 MET A CA 1
ATOM 3205 C C . MET A 1 421 ? -17.411 24.033 44.184 1.00 46.81 421 MET A C 1
ATOM 3207 O O . MET A 1 421 ? -17.408 24.567 43.078 1.00 46.81 421 MET A O 1
ATOM 3211 N N . LEU A 1 422 ? -16.305 23.989 44.936 1.00 47.41 422 LEU A N 1
ATOM 3212 C CA . LEU A 1 422 ? -15.016 24.582 44.559 1.00 47.41 422 LEU A CA 1
ATOM 3213 C C . LEU A 1 422 ? -14.023 23.528 44.046 1.00 47.41 422 LEU A C 1
ATOM 3215 O O . LEU A 1 422 ? -12.857 23.503 44.441 1.00 47.41 422 LEU A O 1
ATOM 3219 N N . ARG A 1 423 ? -14.465 22.681 43.107 1.00 39.59 423 ARG A N 1
ATOM 3220 C CA . ARG A 1 423 ? -13.528 21.941 42.249 1.00 39.59 423 ARG A CA 1
ATOM 3221 C C . ARG A 1 423 ? -12.821 22.936 41.316 1.00 39.59 423 ARG A C 1
ATOM 3223 O O . ARG A 1 423 ? -13.511 23.607 40.545 1.00 39.59 423 ARG A O 1
ATOM 3230 N N . PRO A 1 424 ? -11.479 23.053 41.343 1.00 43.09 424 PRO A N 1
ATOM 3231 C CA . PRO A 1 424 ? -10.773 23.893 40.388 1.00 43.09 424 PRO A CA 1
ATOM 3232 C C . PRO A 1 424 ? -10.957 23.304 38.989 1.00 43.09 424 PRO A C 1
ATOM 3234 O O . PRO A 1 424 ? -10.597 22.155 38.731 1.00 43.09 424 PRO A O 1
ATOM 3237 N N . LYS A 1 425 ? -11.537 24.091 38.082 1.00 40.16 425 LYS A N 1
ATOM 3238 C CA . LYS A 1 425 ? -11.597 23.731 36.668 1.00 40.16 425 LYS A CA 1
ATOM 3239 C C . LYS A 1 425 ? -10.179 23.841 36.112 1.00 40.16 425 LYS A C 1
ATOM 3241 O O . LYS A 1 425 ? -9.598 24.923 36.169 1.00 40.16 425 LYS A O 1
ATOM 3246 N N . VAL A 1 426 ? -9.629 22.734 35.615 1.00 42.88 426 VAL A N 1
ATOM 3247 C CA . VAL A 1 426 ? -8.370 22.768 34.859 1.00 42.88 426 VAL A CA 1
ATOM 3248 C C . VAL A 1 426 ? -8.585 23.694 33.661 1.00 42.88 426 VAL A C 1
ATOM 3250 O O . VAL A 1 426 ? -9.614 23.603 32.988 1.00 42.88 426 VAL A O 1
ATOM 3253 N N . MET A 1 427 ? -7.659 24.626 33.464 1.00 37.59 427 MET A N 1
ATOM 3254 C CA . MET A 1 427 ? -7.533 25.378 32.222 1.00 37.59 427 MET A CA 1
ATOM 3255 C C . MET A 1 427 ? -6.382 24.762 31.437 1.00 37.59 427 MET A C 1
ATOM 3257 O O . MET A 1 427 ? -5.340 24.477 32.032 1.00 37.59 427 MET A O 1
ATOM 3261 N N . ASP A 1 428 ? -6.627 24.544 30.148 1.00 36.97 428 ASP A N 1
ATOM 3262 C CA . ASP A 1 428 ? -5.641 24.095 29.163 1.00 36.97 428 ASP A CA 1
ATOM 3263 C C . ASP A 1 428 ? -4.613 25.203 28.845 1.00 36.97 428 ASP A C 1
ATOM 3265 O O . ASP A 1 428 ? -5.001 26.399 28.896 1.00 36.97 428 ASP A O 1
#

Nearest PDB structures (foldseek):
  8tsh-assembly1_L  TM=3.387E-01  e=2.322E-01  Caldimonas thermodepolymerans